Protein AF-0000000077433537 (afdb_homodimer)

InterPro domains:
  IPR021476 GAS1/GAS2/TsrA [PF11327] (21-187)
  IPR021476 GAS1/GAS2/TsrA [PTHR34618] (1-242)

Sequence (540 aa):
MYFSVLIQILLFSSSFVSKVSSHSFMLWLQGEDEIGSTSFGVRLDKRGALVQNTGIILDREILSGQVGECGRRFGGDGLEPEVIVVKKELELAEANGIPKAFPDGSIHMSFYVFNDDGAGPFTCESSSYNGTLDFKPMTIKQQIEGEDGKNSHADQFVYPLIAVFEPNATCGAGSTNDICIIRCRNPIGFGSCAAVRFNSTKSPTINLTDNLNSISTINSTSISTNNFTNNLTNISLNNTASIPANNLTDNLSNNLPGISANISFSNSINMYFSVLIQILLFSSSFVSKVSSHSFMLWLQGEDEIGSTSFGVRLDKRGALVQNTGIILDREILSGQVGECGRRFGGDGLEPEVIVVKKELELAEANGIPKAFPDGSIHMSFYVFNDDGAGPFTCESSSYNGTLDFKPMTIKQQIEGEDGKNSHADQFVYPLIAVFEPNATCGAGSTNDICIIRCRNPIGFGSCAAVRFNSTKSPTINLTDNLNSISTINSTSISTNNFTNNLTNISLNNTASIPANNLTDNLSNNLPGISANISFSNSIN

Foldseek 3Di:
DPPPPPPPPPPPPPPPPVVPLWFKEWQWKAADPRDIDGFFQQDPPDDDDNRQQKFFADPVCCVVVVAHRFGWGNHDPPGDIDHGDPVVRLVVCVVRDAHAHYLQQKMKIKMFGAAFQQFDFKWKWKAADPPHGDTDTWAKPDGTDDDQSGDHPRHRDIDMTMTGDDLPDAYQDDQLGQKMKMWMGHNNGIYGIHIYGYDSPPPPPPPPPDDPPCPDQPPPPPVPPVNQLRHLQDAAAAPAVPPPPVVVVVCCCVRVPRRPHRHHYDDPPD/DPPPPPPPPPPPPPPPPVVPLFFKEWQWKAADPRAIDGFFQQDPPDDDDNRQQKFFADPVCCVVVVAHRFGWGNHDPPGDIDHGDPVVRLVVCVVRDAHAHYLQQKMKIKMFGAAFQQFAFKWKWKAADPPHGDTDTWAKPDGTDDDQSGDHPRHRDIDMTMTGDDLPDAYQDDQLGQKMKMWMGHNNGIYGIHIYGYDSPPPPPPPPPDPPPCPDQPPCPPVPPVNQLGHLQDAAAAPAVPPPPVVVVVCCCVRVPRNNHNHHYDDPPD

Radius of gyration: 28.53 Å; Cα contacts (8 Å, |Δi|>4): 1224; chains: 2; bounding box: 119×64×46 Å

pLDDT: mean 72.53, std 28.94, range [22.55, 98.81]

Secondary structure (DSSP, 8-state):
-----------------------EEEEEEE-TTS-EEPPTT---SS-EEGGGG-EE--HHHHHHTSSBTTBEE--BTTBPPEE--HHHHHHHHHHH--PBPPTTSEEEEEEEE-SGGG-S--EEEEEEBSSSB--EEPEEEEPPP-BTTB-TT-SSEEEEEEEE--TT----BTTTT-EEEEEEE-TTSEEEEEEEE---S--------S-TT--------SS-HHHHTTT-SEEEEEE-S---HHHHHHHHHHHSTT---EEEEEE---/-----------------------EEEEEEE-TTS-EEPPTT---SS-EEGGGG-EE--HHHHHHTSSBTTBEE--BTTBPPEE--HHHHHHHHHHH--PBPPTTSEEEEEEEE-SGGG-S--EEEEEEBSSSB--EEPEEEEPPP-BTTB-TT-SSEEEEEEEE--TT----BTTTT-EEEEEEE-TTSEEEEEEEE---S--------S-TT--------SS-HHHHTTT-SEEEEEE-S---HHHHHHHHHHHSTT---EEEEEE---

Solvent-accessible surface area (backbone atoms only — not comparable to full-atom values): 28665 Å² total; per-residue (Å²): 137,84,79,76,78,75,77,76,74,76,73,75,72,72,72,75,67,68,74,74,78,54,22,11,22,43,59,35,36,40,29,62,70,14,29,28,32,62,26,54,73,56,65,56,78,43,55,26,45,56,63,27,41,13,19,44,41,46,67,70,43,33,75,69,60,79,29,46,94,56,11,25,32,59,26,45,67,85,39,70,60,40,71,40,50,64,72,63,43,50,54,54,36,64,57,31,36,58,16,28,38,28,94,84,33,34,36,42,30,17,30,40,18,47,22,32,51,27,23,7,44,61,50,40,26,37,17,34,45,83,92,54,78,65,73,40,73,35,49,73,79,37,73,36,68,46,59,83,5,29,27,87,81,38,59,41,20,25,31,32,34,27,40,23,52,50,76,81,50,66,26,52,12,73,82,56,39,26,22,23,40,34,40,36,33,20,73,76,17,33,17,32,27,36,65,34,29,41,71,51,64,67,69,75,73,74,74,70,61,81,73,75,78,72,69,62,80,76,71,66,60,86,65,50,73,80,71,48,71,59,55,40,55,72,32,69,42,63,42,60,66,73,59,55,70,68,55,52,53,51,48,44,56,70,71,42,74,78,64,76,38,36,62,41,68,48,69,59,79,126,134,85,79,78,78,75,77,74,75,76,75,76,74,72,71,74,67,69,74,75,75,54,22,11,21,45,59,34,35,38,30,62,70,15,28,28,32,63,27,53,73,55,66,56,77,43,56,26,46,55,65,26,41,12,19,44,41,47,67,70,44,32,76,70,60,80,28,46,94,55,11,25,32,58,27,46,66,84,39,71,60,39,70,41,50,62,72,64,42,49,54,53,35,64,57,31,36,57,17,29,37,28,95,84,32,33,36,43,29,18,30,40,19,47,23,32,49,27,22,8,45,63,49,42,27,36,16,34,46,83,92,54,79,66,73,40,75,36,48,75,79,36,72,36,68,46,58,82,4,30,27,87,81,38,59,42,19,24,31,32,34,28,39,24,53,49,76,80,49,64,26,52,12,73,86,59,40,26,23,22,39,36,41,35,33,21,73,76,17,32,16,32,26,34,66,34,30,43,70,51,66,67,69,75,73,74,74,72,62,81,70,76,79,71,66,64,78,75,71,67,60,88,64,50,71,83,72,49,71,64,57,41,54,72,32,69,41,64,42,59,65,74,58,56,70,70,56,52,54,52,48,44,55,70,70,41,74,80,64,74,37,37,60,42,68,48,70,58,79,127

Structure (mmCIF, N/CA/C/O backbone):
data_AF-0000000077433537-model_v1
#
loop_
_entity.id
_entity.type
_entity.pdbx_description
1 polymer 'Secreted protein'
#
loop_
_atom_site.group_PDB
_atom_site.id
_atom_site.type_symbol
_atom_site.label_atom_id
_atom_site.label_alt_id
_atom_site.label_comp_id
_atom_site.label_asym_id
_atom_site.label_entity_id
_atom_site.label_seq_id
_atom_site.pdbx_PDB_ins_code
_atom_site.Cartn_x
_atom_site.Cartn_y
_atom_site.Cartn_z
_atom_site.occupancy
_atom_site.B_iso_or_equiv
_atom_site.auth_seq_id
_atom_site.auth_comp_id
_atom_site.auth_asym_id
_atom_site.auth_atom_id
_atom_site.pdbx_PDB_model_num
ATOM 1 N N . MET A 1 1 ? 68.938 33.031 -17.391 1 32.25 1 MET A N 1
ATOM 2 C CA . MET A 1 1 ? 68.062 32.906 -16.219 1 32.25 1 MET A CA 1
ATOM 3 C C . MET A 1 1 ? 66.625 32.656 -16.641 1 32.25 1 MET A C 1
ATOM 5 O O . MET A 1 1 ? 65.938 33.531 -17.156 1 32.25 1 MET A O 1
ATOM 9 N N . TYR A 1 2 ? 66.312 31.406 -17.203 1 40.91 2 TYR A N 1
ATOM 10 C CA . TYR A 1 2 ? 65.062 30.844 -17.719 1 40.91 2 TYR A CA 1
ATOM 11 C C . TYR A 1 2 ? 64 30.75 -16.609 1 40.91 2 TYR A C 1
ATOM 13 O O . TYR A 1 2 ? 64.25 30.141 -15.562 1 40.91 2 TYR A O 1
ATOM 21 N N . PHE A 1 3 ? 63.219 31.797 -16.438 1 43.06 3 PHE A N 1
ATOM 22 C CA . PHE A 1 3 ? 62.031 31.859 -15.57 1 43.06 3 PHE A CA 1
ATOM 23 C C . PHE A 1 3 ? 61.062 30.75 -15.93 1 43.06 3 PHE A C 1
ATOM 25 O O . PHE A 1 3 ? 60.531 30.719 -17.047 1 43.06 3 PHE A O 1
ATOM 32 N N . SER A 1 4 ? 61.25 29.531 -15.406 1 42.5 4 SER A N 1
ATOM 33 C CA . SER A 1 4 ? 60.281 28.453 -15.461 1 42.5 4 SER A CA 1
ATOM 34 C C . SER A 1 4 ? 58.938 28.875 -14.82 1 42.5 4 SER A C 1
ATOM 36 O O . SER A 1 4 ? 58.906 29.25 -13.648 1 42.5 4 SER A O 1
ATOM 38 N N . VAL A 1 5 ? 58.062 29.531 -15.555 1 44.31 5 VAL A N 1
ATOM 39 C CA . VAL A 1 5 ? 56.656 29.766 -15.156 1 44.31 5 VAL A CA 1
ATOM 40 C C . VAL A 1 5 ? 56 28.453 -14.797 1 44.31 5 VAL A C 1
ATOM 42 O O . VAL A 1 5 ? 55.844 27.562 -15.648 1 44.31 5 VAL A O 1
ATOM 45 N N . LEU A 1 6 ? 56.25 27.938 -13.586 1 44.91 6 LEU A N 1
ATOM 46 C CA . LEU A 1 6 ? 55.469 26.828 -13.062 1 44.91 6 LEU A CA 1
ATOM 47 C C . LEU A 1 6 ? 53.969 27.188 -13.062 1 44.91 6 LEU A C 1
ATOM 49 O O . LEU A 1 6 ? 53.562 28.125 -12.383 1 44.91 6 LEU A O 1
ATOM 53 N N . ILE A 1 7 ? 53.312 26.953 -14.188 1 45.16 7 ILE A N 1
ATOM 54 C CA . ILE A 1 7 ? 51.844 27.016 -14.242 1 45.16 7 ILE A CA 1
ATOM 55 C C . ILE A 1 7 ? 51.25 26.109 -13.172 1 45.16 7 ILE A C 1
ATOM 57 O O . ILE A 1 7 ? 51.5 24.906 -13.148 1 45.16 7 ILE A O 1
ATOM 61 N N . GLN A 1 8 ? 51.062 26.609 -11.977 1 41.03 8 GLN A N 1
ATOM 62 C CA . GLN A 1 8 ? 50.25 25.938 -10.969 1 41.03 8 GLN A CA 1
ATOM 63 C C . GLN A 1 8 ? 48.844 25.625 -11.492 1 41.03 8 GLN A C 1
ATOM 65 O O . GLN A 1 8 ? 48.094 26.531 -11.828 1 41.03 8 GLN A O 1
ATOM 70 N N . ILE A 1 9 ? 48.75 24.531 -12.211 1 43.41 9 ILE A N 1
ATOM 71 C CA . ILE A 1 9 ? 47.438 24.016 -12.547 1 43.41 9 ILE A CA 1
ATOM 72 C C . ILE A 1 9 ? 46.625 23.797 -11.266 1 43.41 9 ILE A C 1
ATOM 74 O O . ILE A 1 9 ? 47 22.984 -10.422 1 43.41 9 ILE A O 1
ATOM 78 N N . LEU A 1 10 ? 46 24.859 -10.797 1 43 10 LEU A N 1
ATOM 79 C CA . LEU A 1 10 ? 44.969 24.656 -9.789 1 43 10 LEU A CA 1
ATOM 80 C C . LEU A 1 10 ? 43.938 23.656 -10.281 1 43 10 LEU A C 1
ATOM 82 O O . LEU A 1 10 ? 43.188 23.922 -11.234 1 43 10 LEU A O 1
ATOM 86 N N . LEU A 1 11 ? 44.281 22.359 -10.164 1 41.53 11 LEU A N 1
ATOM 87 C CA . LEU A 1 11 ? 43.25 21.328 -10.328 1 41.53 11 LEU A CA 1
ATOM 88 C C . LEU A 1 11 ? 42.062 21.625 -9.438 1 41.53 11 LEU A C 1
ATOM 90 O O . LEU A 1 11 ? 42.156 21.578 -8.211 1 41.53 11 LEU A O 1
ATOM 94 N N . PHE A 1 12 ? 41.188 22.531 -9.875 1 42.56 12 PHE A N 1
ATOM 95 C CA . PHE A 1 12 ? 39.875 22.594 -9.266 1 42.56 12 PHE A CA 1
ATOM 96 C C . PHE A 1 12 ? 39.219 21.219 -9.227 1 42.56 12 PHE A C 1
ATOM 98 O O . PHE A 1 12 ? 38.875 20.656 -10.273 1 42.56 12 PHE A O 1
ATOM 105 N N . SER A 1 13 ? 39.625 20.391 -8.289 1 37.97 13 SER A N 1
ATOM 106 C CA . SER A 1 13 ? 38.812 19.203 -8.023 1 37.97 13 SER A CA 1
ATOM 107 C C . SER A 1 13 ? 37.375 19.578 -7.789 1 37.97 13 SER A C 1
ATOM 109 O O . SER A 1 13 ? 37.031 20.234 -6.797 1 37.97 13 SER A O 1
ATOM 111 N N . SER A 1 14 ? 36.625 19.859 -8.82 1 37.06 14 SER A N 1
ATOM 112 C CA . SER A 1 14 ? 35.188 19.906 -8.656 1 37.06 14 SER A CA 1
ATOM 113 C C . SER A 1 14 ? 34.688 18.703 -7.883 1 37.06 14 SER A C 1
ATOM 115 O O . SER A 1 14 ? 34.781 17.562 -8.352 1 37.06 14 SER A O 1
ATOM 117 N N . SER A 1 15 ? 34.875 18.734 -6.613 1 35.41 15 SER A N 1
ATOM 118 C CA . SER A 1 15 ? 34.156 17.734 -5.832 1 35.41 15 SER A CA 1
ATOM 119 C C . SER A 1 15 ? 32.688 17.609 -6.285 1 35.41 15 SER A C 1
ATOM 121 O O . SER A 1 15 ? 31.922 18.562 -6.16 1 35.41 15 SER A O 1
ATOM 123 N N . PHE A 1 16 ? 32.5 16.844 -7.352 1 35.41 16 PHE A N 1
ATOM 124 C CA . PHE A 1 16 ? 31.109 16.406 -7.59 1 35.41 16 PHE A CA 1
ATOM 125 C C . PHE A 1 16 ? 30.438 16.031 -6.277 1 35.41 16 PHE A C 1
ATOM 127 O O . PHE A 1 16 ? 30.703 14.984 -5.695 1 35.41 16 PHE A O 1
ATOM 134 N N . VAL A 1 17 ? 30.141 16.984 -5.418 1 35.41 17 VAL A N 1
ATOM 135 C CA . VAL A 1 17 ? 29.156 16.672 -4.379 1 35.41 17 VAL A CA 1
ATOM 136 C C . VAL A 1 17 ? 28.016 15.852 -4.973 1 35.41 17 VAL A C 1
ATOM 138 O O . VAL A 1 17 ? 27.266 16.344 -5.809 1 35.41 17 VAL A O 1
ATOM 141 N N . SER A 1 18 ? 28.281 14.633 -5.219 1 35.72 18 SER A N 1
ATOM 142 C CA . SER A 1 18 ? 27.078 13.828 -5.453 1 35.72 18 SER A CA 1
ATOM 143 C C . SER A 1 18 ? 25.922 14.297 -4.574 1 35.72 18 SER A C 1
ATOM 145 O O . SER A 1 18 ? 26 14.227 -3.348 1 35.72 18 SER A O 1
ATOM 147 N N . LYS A 1 19 ? 25.297 15.336 -4.922 1 38.91 19 LYS A N 1
ATOM 148 C CA . LYS A 1 19 ? 24.078 15.703 -4.191 1 38.91 19 LYS A CA 1
ATOM 149 C C . LYS A 1 19 ? 23.375 14.469 -3.648 1 38.91 19 LYS A C 1
ATOM 151 O O . LYS A 1 19 ? 22.797 13.688 -4.41 1 38.91 19 LYS A O 1
ATOM 156 N N . VAL A 1 20 ? 23.859 13.805 -2.559 1 46 20 VAL A N 1
ATOM 157 C CA . VAL A 1 20 ? 23.219 12.758 -1.772 1 46 20 VAL A CA 1
ATOM 158 C C . VAL A 1 20 ? 21.703 13.016 -1.701 1 46 20 VAL A C 1
ATOM 160 O O . VAL A 1 20 ? 21.266 14.031 -1.148 1 46 20 VAL A O 1
ATOM 163 N N . SER A 1 21 ? 20.969 12.828 -2.73 1 51.16 21 SER A N 1
ATOM 164 C CA . SER A 1 21 ? 19.516 12.969 -2.762 1 51.16 21 SER A CA 1
ATOM 165 C C . SER A 1 21 ? 18.875 12.367 -1.516 1 51.16 21 SER A C 1
ATOM 167 O O . SER A 1 21 ? 19.094 11.195 -1.195 1 51.16 21 SER A O 1
ATOM 169 N N . SER A 1 22 ? 18.766 13.062 -0.385 1 59.5 22 SER A N 1
ATOM 170 C CA . SER A 1 22 ? 18.125 12.906 0.915 1 59.5 22 SER A CA 1
ATOM 171 C C . SER A 1 22 ? 16.609 12.688 0.761 1 59.5 22 SER A C 1
ATOM 173 O O . SER A 1 22 ? 15.945 13.422 0.035 1 59.5 22 SER A O 1
ATOM 175 N N . HIS A 1 23 ? 16.016 11.422 1.184 1 85.25 23 HIS A N 1
ATOM 176 C CA . HIS A 1 23 ? 14.68 11.344 0.593 1 85.25 23 HIS A CA 1
ATOM 177 C C . HIS A 1 23 ? 13.789 10.375 1.361 1 85.25 23 HIS A C 1
ATOM 179 O O . HIS A 1 23 ? 14.266 9.336 1.837 1 85.25 23 HIS A O 1
ATOM 185 N N . SER A 1 24 ? 12.742 10.922 1.796 1 96.06 24 SER A N 1
ATOM 186 C CA . SER A 1 24 ? 11.758 10.016 2.389 1 96.06 24 SER A CA 1
ATOM 187 C C . SER A 1 24 ? 10.344 10.391 1.978 1 96.06 24 SER A C 1
ATOM 189 O O . SER A 1 24 ? 10.086 11.539 1.594 1 96.06 24 SER A O 1
ATOM 191 N N . PHE A 1 25 ? 9.492 9.445 2.043 1 97.75 25 PHE A N 1
ATOM 192 C CA . PHE A 1 25 ? 8.07 9.68 1.808 1 97.75 25 PHE A CA 1
ATOM 193 C C . PHE A 1 25 ? 7.23 8.609 2.492 1 97.75 25 PHE A C 1
ATOM 195 O O . PHE A 1 25 ? 7.746 7.562 2.893 1 97.75 25 PHE A O 1
ATOM 202 N N . MET A 1 26 ? 6 8.938 2.725 1 98.12 26 MET A N 1
ATOM 203 C CA . MET A 1 26 ? 5.035 7.996 3.277 1 98.12 26 MET A CA 1
ATOM 204 C C . MET A 1 26 ? 4.648 6.945 2.242 1 98.12 26 MET A C 1
ATOM 206 O O . MET A 1 26 ? 3.92 7.238 1.294 1 98.12 26 MET A O 1
ATOM 210 N N . LEU A 1 27 ? 5.066 5.777 2.48 1 96.06 27 LEU A N 1
ATOM 211 C CA . LEU A 1 27 ? 4.855 4.672 1.551 1 96.06 27 LEU A CA 1
ATOM 212 C C . LEU A 1 27 ? 3.463 4.078 1.722 1 96.06 27 LEU A C 1
ATOM 214 O O . LEU A 1 27 ? 2.844 3.648 0.746 1 96.06 27 LEU A O 1
ATOM 218 N N . TRP A 1 28 ? 3.027 4.074 2.979 1 92.56 28 TRP A N 1
ATOM 219 C CA . TRP A 1 28 ? 1.8 3.355 3.299 1 92.56 28 TRP A CA 1
ATOM 220 C C . TRP A 1 28 ? 1.111 3.965 4.516 1 92.56 28 TRP A C 1
ATOM 222 O O . TRP A 1 28 ? 1.771 4.516 5.398 1 92.56 28 TRP A O 1
ATOM 232 N N . LEU A 1 29 ? -0.213 3.938 4.543 1 93 29 LEU A N 1
ATOM 233 C CA . LEU A 1 29 ? -0.952 4.258 5.758 1 93 29 LEU A CA 1
ATOM 234 C C . LEU A 1 29 ? -2.143 3.322 5.938 1 93 29 LEU A C 1
ATOM 236 O O . LEU A 1 29 ? -2.746 2.887 4.953 1 93 29 LEU A O 1
ATOM 240 N N . GLN A 1 30 ? -2.416 3.053 7.172 1 87.06 30 GLN A N 1
ATOM 241 C CA . GLN A 1 30 ? -3.496 2.137 7.527 1 87.06 30 GLN A CA 1
ATOM 242 C C . GLN A 1 30 ? -4.223 2.607 8.781 1 87.06 30 GLN A C 1
ATOM 244 O O . GLN A 1 30 ? -3.602 3.145 9.703 1 87.06 30 GLN A O 1
ATOM 249 N N . GLY A 1 31 ? -5.582 2.436 8.75 1 87 31 GLY A N 1
ATOM 250 C CA . GLY A 1 31 ? -6.43 2.717 9.898 1 87 31 GLY A CA 1
ATOM 251 C C . GLY A 1 31 ? -7.25 1.519 10.344 1 87 31 GLY A C 1
ATOM 252 O O . GLY A 1 31 ? -6.793 0.378 10.25 1 87 31 GLY A O 1
ATOM 253 N N . GLU A 1 32 ? -8.344 1.772 10.906 1 79.44 32 GLU A N 1
ATOM 254 C CA . GLU A 1 32 ? -9.164 0.756 11.555 1 79.44 32 GLU A CA 1
ATOM 255 C C . GLU A 1 32 ? -9.836 -0.155 10.531 1 79.44 32 GLU A C 1
ATOM 257 O O . GLU A 1 32 ? -10.07 -1.334 10.805 1 79.44 32 GLU A O 1
ATOM 262 N N . ASP A 1 33 ? -10.211 0.279 9.359 1 65.38 33 ASP A N 1
ATOM 263 C CA . ASP A 1 33 ? -11.102 -0.415 8.43 1 65.38 33 ASP A CA 1
ATOM 264 C C . ASP A 1 33 ? -10.312 -1.284 7.457 1 65.38 33 ASP A C 1
ATOM 266 O O . ASP A 1 33 ? -10.812 -1.656 6.398 1 65.38 33 ASP A O 1
ATOM 270 N N . GLU A 1 34 ? -9.219 -1.575 7.75 1 66.19 34 GLU A N 1
ATOM 271 C CA . GLU A 1 34 ? -8.391 -2.502 6.98 1 66.19 34 GLU A CA 1
ATOM 272 C C . GLU A 1 34 ? -8.117 -1.967 5.574 1 66.19 34 GLU A C 1
ATOM 274 O O . GLU A 1 34 ? -7.863 -2.738 4.648 1 66.19 34 GLU A O 1
ATOM 279 N N . ILE A 1 35 ? -8.477 -0.768 5.371 1 71.44 35 ILE A N 1
ATOM 280 C CA . ILE A 1 35 ? -8.172 -0.126 4.098 1 71.44 35 ILE A CA 1
ATOM 281 C C . ILE A 1 35 ? -6.805 0.549 4.18 1 71.44 35 ILE A C 1
ATOM 283 O O . ILE A 1 35 ? -6.559 1.361 5.074 1 71.44 35 ILE A O 1
ATOM 287 N N . GLY A 1 36 ? -5.926 0.093 3.328 1 77.94 36 GLY A N 1
ATOM 288 C CA . GLY A 1 36 ? -4.633 0.744 3.182 1 77.94 36 GLY A CA 1
ATOM 289 C C . GLY A 1 36 ? -4.566 1.679 1.988 1 77.94 36 GLY A C 1
ATOM 290 O O . GLY A 1 36 ? -5.371 1.566 1.061 1 77.94 36 GLY A O 1
ATOM 291 N N . SER A 1 37 ? -3.703 2.645 2.102 1 86.81 37 SER A N 1
ATOM 292 C CA . SER A 1 37 ? -3.527 3.598 1.01 1 86.81 37 SER A CA 1
ATOM 293 C C . SER A 1 37 ? -2.086 4.09 0.934 1 86.81 37 SER A C 1
ATOM 295 O O . SER A 1 37 ? -1.293 3.852 1.847 1 86.81 37 SER A O 1
ATOM 297 N N . THR A 1 38 ? -1.784 4.656 -0.219 1 90.31 38 THR A N 1
ATOM 298 C CA . THR A 1 38 ? -0.521 5.371 -0.372 1 90.31 38 THR A CA 1
ATOM 299 C C . THR A 1 38 ? -0.73 6.875 -0.245 1 90.31 38 THR A C 1
ATOM 301 O O . THR A 1 38 ? -1.867 7.355 -0.264 1 90.31 38 THR A O 1
ATOM 304 N N . SER A 1 39 ? 0.349 7.57 -0.12 1 96.12 39 SER A N 1
ATOM 305 C CA . SER A 1 39 ? 0.269 9.016 0.062 1 96.12 39 SER A CA 1
ATOM 306 C C . SER A 1 39 ? 0.139 9.734 -1.277 1 96.12 39 SER A C 1
ATOM 308 O O . SER A 1 39 ? 0.315 9.125 -2.334 1 96.12 39 SER A O 1
ATOM 310 N N . PHE A 1 40 ? -0.214 11.055 -1.173 1 96.62 40 PHE A N 1
ATOM 311 C CA . PHE A 1 40 ? -0.387 11.883 -2.363 1 96.62 40 PHE A CA 1
ATOM 312 C C . PHE A 1 40 ? 0.909 11.961 -3.16 1 96.62 40 PHE A C 1
ATOM 314 O O . PHE A 1 40 ? 1.984 12.156 -2.59 1 96.62 40 PHE A O 1
ATOM 321 N N . GLY A 1 41 ? 0.773 11.828 -4.488 1 93.81 41 GLY A N 1
ATOM 322 C CA . GLY A 1 41 ? 1.911 11.992 -5.375 1 93.81 41 GLY A CA 1
ATOM 323 C C . GLY A 1 41 ? 2.678 10.711 -5.617 1 93.81 41 GLY A C 1
ATOM 324 O O . GLY A 1 41 ? 3.463 10.617 -6.562 1 93.81 41 GLY A O 1
ATOM 325 N N . VAL A 1 42 ? 2.506 9.68 -4.766 1 93.69 42 VAL A N 1
ATOM 326 C CA . VAL A 1 42 ? 3.199 8.406 -4.926 1 93.69 42 VAL A CA 1
ATOM 327 C C . VAL A 1 42 ? 2.629 7.656 -6.125 1 93.69 42 VAL A C 1
ATOM 329 O O . VAL A 1 42 ? 1.409 7.555 -6.281 1 93.69 42 VAL A O 1
ATOM 332 N N . ARG A 1 43 ? 3.539 7.234 -7.031 1 92.25 43 ARG A N 1
ATOM 333 C CA . ARG A 1 43 ? 3.176 6.457 -8.211 1 92.25 43 ARG A CA 1
ATOM 334 C C . ARG A 1 43 ? 3.947 5.145 -8.258 1 92.25 43 ARG A C 1
ATOM 336 O O . ARG A 1 43 ? 5.133 5.125 -8.586 1 92.25 43 ARG A O 1
ATOM 343 N N . LEU A 1 44 ? 3.221 4.082 -8 1 91.12 44 LEU A N 1
ATOM 344 C CA . LEU A 1 44 ? 3.857 2.77 -7.98 1 91.12 44 LEU A CA 1
ATOM 345 C C . LEU A 1 44 ? 3.535 1.991 -9.25 1 91.12 44 LEU A C 1
ATOM 347 O O . LEU A 1 44 ? 4.031 0.88 -9.445 1 91.12 44 LEU A O 1
ATOM 351 N N . ASP A 1 45 ? 2.77 2.586 -10.156 1 88.88 45 ASP A N 1
ATOM 352 C CA . ASP A 1 45 ? 2.391 1.942 -11.406 1 88.88 45 ASP A CA 1
ATOM 353 C C . ASP A 1 45 ? 3.326 2.354 -12.539 1 88.88 45 ASP A C 1
ATOM 355 O O . ASP A 1 45 ? 3.072 2.045 -13.711 1 88.88 45 ASP A O 1
ATOM 359 N N . LYS A 1 46 ? 4.371 3.057 -12.211 1 88.81 46 LYS A N 1
ATOM 360 C CA . LYS A 1 46 ? 5.391 3.471 -13.172 1 88.81 46 LYS A CA 1
ATOM 361 C C . LYS A 1 46 ? 6.77 2.961 -12.766 1 88.81 46 LYS A C 1
ATOM 363 O O . LYS A 1 46 ? 7.117 2.98 -11.578 1 88.81 46 LYS A O 1
ATOM 368 N N . ARG A 1 47 ? 7.449 2.555 -13.82 1 92.38 47 ARG A N 1
ATOM 369 C CA . ARG A 1 47 ? 8.828 2.137 -13.57 1 92.38 47 ARG A CA 1
ATOM 370 C C . ARG A 1 47 ? 9.68 3.312 -13.117 1 92.38 47 ARG A C 1
ATOM 372 O O . ARG A 1 47 ? 9.641 4.387 -13.719 1 92.38 47 ARG A O 1
ATOM 379 N N . GLY A 1 48 ? 10.453 3.135 -12.078 1 90.94 48 GLY A N 1
ATOM 380 C CA . GLY A 1 48 ? 11.398 4.141 -11.617 1 90.94 48 GLY A CA 1
ATOM 381 C C . GLY A 1 48 ? 11.969 3.846 -10.242 1 90.94 48 GLY A C 1
ATOM 382 O O . GLY A 1 48 ? 11.484 2.951 -9.547 1 90.94 48 GLY A O 1
ATOM 383 N N . ALA A 1 49 ? 13.039 4.637 -9.93 1 93.38 49 ALA A N 1
ATOM 384 C CA . ALA A 1 49 ? 13.57 4.52 -8.57 1 93.38 49 ALA A CA 1
ATOM 385 C C . ALA A 1 49 ? 12.508 4.887 -7.539 1 93.38 49 ALA A C 1
ATOM 387 O O . ALA A 1 49 ? 11.789 5.879 -7.699 1 93.38 49 ALA A O 1
ATOM 388 N N . LEU A 1 50 ? 12.398 4.043 -6.473 1 94.31 50 LEU A N 1
ATOM 389 C CA . LEU A 1 50 ? 11.375 4.262 -5.461 1 94.31 50 LEU A CA 1
ATOM 390 C C . LEU A 1 50 ? 11.531 5.633 -4.812 1 94.31 50 LEU A C 1
ATOM 392 O O . LEU A 1 50 ? 10.539 6.285 -4.488 1 94.31 50 LEU A O 1
ATOM 396 N N . VAL A 1 51 ? 12.766 6.137 -4.668 1 94.06 51 VAL A N 1
ATOM 397 C CA . VAL A 1 51 ? 13.078 7.383 -3.975 1 94.06 51 VAL A CA 1
ATOM 398 C C . VAL A 1 51 ? 12.492 8.562 -4.738 1 94.06 51 VAL A C 1
ATOM 400 O O . VAL A 1 51 ? 12.281 9.641 -4.168 1 94.06 51 VAL A O 1
ATOM 403 N N . GLN A 1 52 ? 12.094 8.391 -5.973 1 93.56 52 GLN A N 1
ATOM 404 C CA . GLN A 1 52 ? 11.555 9.477 -6.789 1 93.56 52 GLN A CA 1
ATOM 405 C C . GLN A 1 52 ? 10.188 9.922 -6.281 1 93.56 52 GLN A C 1
ATOM 407 O O . GLN A 1 52 ? 9.703 10.992 -6.645 1 93.56 52 GLN A O 1
ATOM 412 N N . ASN A 1 53 ? 9.641 9.117 -5.445 1 95.56 53 ASN A N 1
ATOM 413 C CA . ASN A 1 53 ? 8.328 9.43 -4.883 1 95.56 53 ASN A CA 1
ATOM 414 C C . ASN A 1 53 ? 8.445 10.352 -3.672 1 95.56 53 ASN A C 1
ATOM 416 O O . ASN A 1 53 ? 7.434 10.758 -3.096 1 95.56 53 ASN A O 1
ATOM 420 N N . THR A 1 54 ? 9.648 10.766 -3.344 1 96.75 54 THR A N 1
ATOM 421 C CA . THR A 1 54 ? 9.883 11.641 -2.197 1 96.75 54 THR A CA 1
ATOM 422 C C . THR A 1 54 ? 9.117 12.953 -2.355 1 96.75 54 THR A C 1
ATOM 424 O O . THR A 1 54 ? 9.141 13.562 -3.424 1 96.75 54 THR A O 1
ATOM 427 N N . GLY A 1 55 ? 8.43 13.297 -1.296 1 97.06 55 GLY A N 1
ATOM 428 C CA . GLY A 1 55 ? 7.832 14.617 -1.26 1 97.06 55 GLY A CA 1
ATOM 429 C C . GLY A 1 55 ? 8.758 15.68 -0.696 1 97.06 55 GLY A C 1
ATOM 430 O O . GLY A 1 55 ? 9.484 15.43 0.267 1 97.06 55 GLY A O 1
ATOM 431 N N . ILE A 1 56 ? 8.727 16.797 -1.354 1 97.62 56 ILE A N 1
ATOM 432 C CA . ILE A 1 56 ? 9.453 17.984 -0.899 1 97.62 56 ILE A CA 1
ATOM 433 C C . ILE A 1 56 ? 8.461 19.062 -0.471 1 97.62 56 ILE A C 1
ATOM 435 O O . ILE A 1 56 ? 7.723 19.609 -1.301 1 97.62 56 ILE A O 1
ATOM 439 N N . ILE A 1 57 ? 8.422 19.281 0.812 1 98.12 57 ILE A N 1
ATOM 440 C CA . ILE A 1 57 ? 7.484 20.234 1.404 1 98.12 57 ILE A CA 1
ATOM 441 C C . ILE A 1 57 ? 8.25 21.328 2.139 1 98.12 57 ILE A C 1
ATOM 443 O O . ILE A 1 57 ? 8.586 21.172 3.314 1 98.12 57 ILE A O 1
ATOM 447 N N . LEU A 1 58 ? 8.461 22.422 1.436 1 97.94 58 LEU A N 1
ATOM 448 C CA . LEU A 1 58 ? 9.258 23.516 1.969 1 97.94 58 LEU A CA 1
ATOM 449 C C . LEU A 1 58 ? 8.406 24.766 2.16 1 97.94 58 LEU A C 1
ATOM 451 O O . LEU A 1 58 ? 7.719 25.203 1.234 1 97.94 58 LEU A O 1
ATOM 455 N N . ASP A 1 59 ? 8.523 25.391 3.336 1 97.75 59 ASP A N 1
ATOM 456 C CA . ASP A 1 59 ? 7.742 26.578 3.641 1 97.75 59 ASP A CA 1
ATOM 457 C C . ASP A 1 59 ? 8.031 27.703 2.637 1 97.75 59 ASP A C 1
ATOM 459 O O . ASP A 1 59 ? 7.117 28.406 2.217 1 97.75 59 ASP A O 1
ATOM 463 N N . ARG A 1 60 ? 9.266 27.844 2.293 1 97.69 60 ARG A N 1
ATOM 464 C CA . ARG A 1 60 ? 9.625 28.922 1.376 1 97.69 60 ARG A CA 1
ATOM 465 C C . ARG A 1 60 ? 8.906 28.766 0.041 1 97.69 60 ARG A C 1
ATOM 467 O O . ARG A 1 60 ? 8.469 29.75 -0.556 1 97.69 60 ARG A O 1
ATOM 474 N N . GLU A 1 61 ? 8.828 27.531 -0.459 1 97.56 61 GLU A N 1
ATOM 475 C CA . GLU A 1 61 ? 8.141 27.281 -1.726 1 97.56 61 GLU A CA 1
ATOM 476 C C . GLU A 1 61 ? 6.633 27.484 -1.585 1 97.56 61 GLU A C 1
ATOM 478 O O . GLU A 1 61 ? 5.98 27.984 -2.504 1 97.56 61 GLU A O 1
ATOM 483 N N . ILE A 1 62 ? 6.059 27.125 -0.43 1 97.19 62 ILE A N 1
ATOM 484 C CA . ILE A 1 62 ? 4.637 27.297 -0.153 1 97.19 62 ILE A CA 1
ATOM 485 C C . ILE A 1 62 ? 4.305 28.781 -0.057 1 97.19 62 ILE A C 1
ATOM 487 O O . ILE A 1 62 ? 3.371 29.25 -0.706 1 97.19 62 ILE A O 1
ATOM 491 N N . LEU A 1 63 ? 5.098 29.5 0.684 1 97.06 63 LEU A N 1
ATOM 492 C CA . LEU A 1 63 ? 4.859 30.922 0.923 1 97.06 63 LEU A CA 1
ATOM 493 C C . LEU A 1 63 ? 5 31.734 -0.368 1 97.06 63 LEU A C 1
ATOM 495 O O . LEU A 1 63 ? 4.297 32.719 -0.566 1 97.06 63 LEU A O 1
ATOM 499 N N . SER A 1 64 ? 5.852 31.266 -1.281 1 97.44 64 SER A N 1
ATOM 500 C CA . SER A 1 64 ? 6.047 31.969 -2.549 1 97.44 64 SER A CA 1
ATOM 501 C C . SER A 1 64 ? 4.934 31.641 -3.537 1 97.44 64 SER A C 1
ATOM 503 O O . SER A 1 64 ? 4.801 32.312 -4.566 1 97.44 64 SER A O 1
ATOM 505 N N . GLY A 1 65 ? 4.203 30.609 -3.273 1 95.81 65 GLY A N 1
ATOM 506 C CA . GLY A 1 65 ? 3.125 30.219 -4.164 1 95.81 65 GLY A CA 1
ATOM 507 C C . GLY A 1 65 ? 3.578 29.266 -5.262 1 95.81 65 GLY A C 1
ATOM 508 O O . GLY A 1 65 ? 2.791 28.906 -6.141 1 95.81 65 GLY A O 1
ATOM 509 N N . GLN A 1 66 ? 4.898 28.938 -5.23 1 96.5 66 GLN A N 1
ATOM 510 C CA . GLN A 1 66 ? 5.422 28 -6.211 1 96.5 66 GLN A CA 1
ATOM 511 C C . GLN A 1 66 ? 4.699 26.656 -6.113 1 96.5 66 GLN A C 1
ATOM 513 O O . GLN A 1 66 ? 4.5 25.969 -7.125 1 96.5 66 GLN A O 1
ATOM 518 N N . VAL A 1 67 ? 4.367 26.25 -4.898 1 97.19 67 VAL A N 1
ATOM 519 C CA . VAL A 1 67 ? 3.639 25.016 -4.645 1 97.19 67 VAL A CA 1
ATOM 520 C C . VAL A 1 67 ? 2.545 25.25 -3.605 1 97.19 67 VAL A C 1
ATOM 522 O O . VAL A 1 67 ? 2.51 26.312 -2.975 1 97.19 67 VAL A O 1
ATOM 525 N N . GLY A 1 68 ? 1.638 24.234 -3.506 1 96.38 68 GLY A N 1
ATOM 526 C CA . GLY A 1 68 ? 0.677 24.25 -2.414 1 96.38 68 GLY A CA 1
ATOM 527 C C . GLY A 1 68 ? 1.225 23.656 -1.129 1 96.38 68 GLY A C 1
ATOM 528 O O . GLY A 1 68 ? 2.414 23.344 -1.04 1 96.38 68 GLY A O 1
ATOM 529 N N . GLU A 1 69 ? 0.34 23.484 -0.132 1 97.25 69 GLU A N 1
ATOM 530 C CA . GLU A 1 69 ? 0.721 23.109 1.225 1 97.25 69 GLU A CA 1
ATOM 531 C C . GLU A 1 69 ? 1.255 21.688 1.268 1 97.25 69 GLU A C 1
ATOM 533 O O . GLU A 1 69 ? 1.889 21.281 2.246 1 97.25 69 GLU A O 1
ATOM 538 N N . CYS A 1 70 ? 1.041 20.906 0.225 1 98.06 70 CYS A N 1
ATOM 539 C CA . CYS A 1 70 ? 1.515 19.516 0.208 1 98.06 70 CYS A CA 1
ATOM 540 C C . CYS A 1 70 ? 2.795 19.391 -0.61 1 98.06 70 CYS A C 1
ATOM 542 O O . CYS A 1 70 ? 3.34 18.297 -0.753 1 98.06 70 CYS A O 1
ATOM 544 N N . GLY A 1 71 ? 3.258 20.5 -1.165 1 97.88 71 GLY A N 1
ATOM 545 C CA . GLY A 1 71 ? 4.562 20.531 -1.806 1 97.88 71 GLY A CA 1
ATOM 546 C C . GLY A 1 71 ? 4.566 19.891 -3.184 1 97.88 71 GLY A C 1
ATOM 547 O O . GLY A 1 71 ? 3.654 20.125 -3.979 1 97.88 71 GLY A O 1
ATOM 548 N N . ARG A 1 72 ? 5.691 19.219 -3.49 1 97.5 72 ARG A N 1
ATOM 549 C CA . ARG A 1 72 ? 5.91 18.594 -4.793 1 97.5 72 ARG A CA 1
ATOM 550 C C . ARG A 1 72 ? 6.668 17.281 -4.648 1 97.5 72 ARG A C 1
ATOM 552 O O . ARG A 1 72 ? 7.355 17.062 -3.65 1 97.5 72 ARG A O 1
ATOM 559 N N . ARG A 1 73 ? 6.504 16.484 -5.621 1 96.25 73 ARG A N 1
ATOM 560 C CA . ARG A 1 73 ? 7.266 15.242 -5.715 1 96.25 73 ARG A CA 1
ATOM 561 C C . ARG A 1 73 ? 8.672 15.5 -6.246 1 96.25 73 ARG A C 1
ATOM 563 O O . ARG A 1 73 ? 8.852 16.297 -7.16 1 96.25 73 ARG A O 1
ATOM 570 N N . PHE A 1 74 ? 9.602 14.797 -5.801 1 93.94 74 PHE A N 1
ATOM 571 C CA . PHE A 1 74 ? 11 14.898 -6.215 1 93.94 74 PHE A CA 1
ATOM 572 C C . PHE A 1 74 ? 11.148 14.57 -7.699 1 93.94 74 PHE A C 1
ATOM 574 O O . PHE A 1 74 ? 11.68 15.383 -8.461 1 93.94 74 PHE A O 1
ATOM 581 N N . GLY A 1 75 ? 10.609 13.5 -8.07 1 90.69 75 GLY A N 1
ATOM 582 C CA . GLY A 1 75 ? 10.664 13.094 -9.461 1 90.69 75 GLY A CA 1
ATOM 583 C C . GLY A 1 75 ? 12.023 12.562 -9.875 1 90.69 75 GLY A C 1
ATOM 584 O O . GLY A 1 75 ? 12.938 12.477 -9.055 1 90.69 75 GLY A O 1
ATOM 585 N N . GLY A 1 76 ? 12.023 12.172 -11.25 1 86 76 GLY A N 1
ATOM 586 C CA . GLY A 1 76 ? 13.195 11.539 -11.82 1 86 76 GLY A CA 1
ATOM 587 C C . GLY A 1 76 ? 12.93 10.141 -12.344 1 86 76 GLY A C 1
ATOM 588 O O . GLY A 1 76 ? 11.859 9.578 -12.102 1 86 76 GLY A O 1
ATOM 589 N N . ASP A 1 77 ? 13.883 9.68 -13.133 1 84.38 77 ASP A N 1
ATOM 590 C CA . ASP A 1 77 ? 13.844 8.328 -13.68 1 84.38 77 ASP A CA 1
ATOM 591 C C . ASP A 1 77 ? 12.461 8.016 -14.258 1 84.38 77 ASP A C 1
ATOM 593 O O . ASP A 1 77 ? 11.844 7.012 -13.898 1 84.38 77 ASP A O 1
ATOM 597 N N . GLY A 1 78 ? 11.859 8.906 -14.945 1 78.75 78 GLY A N 1
ATOM 598 C CA . GLY A 1 78 ? 10.602 8.664 -15.625 1 78.75 78 GLY A CA 1
ATOM 599 C C . GLY A 1 78 ? 9.398 9.242 -14.891 1 78.75 78 GLY A C 1
ATOM 600 O O . GLY A 1 78 ? 8.305 9.312 -15.445 1 78.75 78 GLY A O 1
ATOM 601 N N . LEU A 1 79 ? 9.617 9.5 -13.586 1 83.75 79 LEU A N 1
ATOM 602 C CA . LEU A 1 79 ? 8.562 10.18 -12.852 1 83.75 79 LEU A CA 1
ATOM 603 C C . LEU A 1 79 ? 8.766 11.688 -12.875 1 83.75 79 LEU A C 1
ATOM 605 O O . LEU A 1 79 ? 9.797 12.188 -12.422 1 83.75 79 LEU A O 1
ATOM 609 N N . GLU A 1 80 ? 7.828 12.367 -13.492 1 85.44 80 GLU A N 1
ATOM 610 C CA . GLU A 1 80 ? 7.953 13.82 -13.586 1 85.44 80 GLU A CA 1
ATOM 611 C C . GLU A 1 80 ? 7.723 14.477 -12.227 1 85.44 80 GLU A C 1
ATOM 613 O O . GLU A 1 80 ? 6.801 14.102 -11.5 1 85.44 80 GLU A O 1
ATOM 618 N N . PRO A 1 81 ? 8.75 15.406 -12 1 85.56 81 PRO A N 1
ATOM 619 C CA . PRO A 1 81 ? 8.367 16.234 -10.859 1 85.56 81 PRO A CA 1
ATOM 620 C C . PRO A 1 81 ? 7.012 16.922 -11.039 1 85.56 81 PRO A C 1
ATOM 622 O O . PRO A 1 81 ? 6.664 17.312 -12.156 1 85.56 81 PRO A O 1
ATOM 625 N N . GLU A 1 82 ? 6.258 16.906 -9.984 1 91.62 82 GLU A N 1
ATOM 626 C CA . GLU A 1 82 ? 4.906 17.438 -10.102 1 91.62 82 GLU A CA 1
ATOM 627 C C . GLU A 1 82 ? 4.453 18.078 -8.781 1 91.62 82 GLU A C 1
ATOM 629 O O . GLU A 1 82 ? 4.684 17.516 -7.711 1 91.62 82 GLU A O 1
ATOM 634 N N . VAL A 1 83 ? 3.885 19.25 -8.969 1 97.19 83 VAL A N 1
ATOM 635 C CA . VAL A 1 83 ? 3.217 19.859 -7.824 1 97.19 83 VAL A CA 1
ATOM 636 C C . VAL A 1 83 ? 2.059 18.969 -7.371 1 97.19 83 VAL A C 1
ATOM 638 O O . VAL A 1 83 ? 1.285 18.484 -8.195 1 97.19 83 VAL A O 1
ATOM 641 N N . ILE A 1 84 ? 1.996 18.766 -6.055 1 97.38 84 ILE A N 1
ATOM 642 C CA . ILE A 1 84 ? 0.89 17.984 -5.508 1 97.38 84 ILE A CA 1
ATOM 643 C C . ILE A 1 84 ? -0.361 18.859 -5.418 1 97.38 84 ILE A C 1
ATOM 645 O O . ILE A 1 84 ? -0.413 19.797 -4.629 1 97.38 84 ILE A O 1
ATOM 649 N N . VAL A 1 85 ? -1.317 18.531 -6.266 1 96.81 85 VAL A N 1
ATOM 650 C CA . VAL A 1 85 ? -2.604 19.219 -6.258 1 96.81 85 VAL A CA 1
ATOM 651 C C . VAL A 1 85 ? -3.602 18.453 -5.402 1 96.81 85 VAL A C 1
ATOM 653 O O . VAL A 1 85 ? -4.09 17.391 -5.809 1 96.81 85 VAL A O 1
ATOM 656 N N . VAL A 1 86 ? -3.961 19 -4.285 1 96.94 86 VAL A N 1
ATOM 657 C CA . VAL A 1 86 ? -4.715 18.297 -3.248 1 96.94 86 VAL A CA 1
ATOM 658 C C . VAL A 1 86 ? -6.043 17.812 -3.816 1 96.94 86 VAL A C 1
ATOM 660 O O . VAL A 1 86 ? -6.434 16.656 -3.605 1 96.94 86 VAL A O 1
ATOM 663 N N . LYS A 1 87 ? -6.75 18.672 -4.562 1 95.06 87 LYS A N 1
ATOM 664 C CA . LYS A 1 87 ? -8.047 18.312 -5.117 1 95.06 87 LYS A CA 1
ATOM 665 C C . LYS A 1 87 ? -7.938 17.062 -6 1 95.06 87 LYS A C 1
ATOM 667 O O . LYS A 1 87 ? -8.727 16.141 -5.867 1 95.06 87 LYS A O 1
ATOM 672 N N . LYS A 1 88 ? -6.984 17.109 -6.871 1 94.5 88 LYS A N 1
ATOM 673 C CA . LYS A 1 88 ? -6.781 15.977 -7.781 1 94.5 88 LYS A CA 1
ATOM 674 C C . LYS A 1 88 ? -6.398 14.719 -7.016 1 94.5 88 LYS A C 1
ATOM 676 O O . LYS A 1 88 ? -6.93 13.633 -7.285 1 94.5 88 LYS A O 1
ATOM 681 N N . GLU A 1 89 ? -5.48 14.844 -6.051 1 95 89 GLU A N 1
ATOM 682 C CA . GLU A 1 89 ? -4.996 13.688 -5.293 1 95 89 GLU A CA 1
ATOM 683 C C . GLU A 1 89 ? -6.09 13.125 -4.391 1 95 89 GLU A C 1
ATOM 685 O O . GLU A 1 89 ? -6.145 11.914 -4.16 1 95 89 GLU A O 1
ATOM 690 N N . LEU A 1 90 ? -6.93 13.977 -3.879 1 94.19 90 LEU A N 1
ATOM 691 C CA . LEU A 1 90 ? -8.055 13.523 -3.074 1 94.19 90 LEU A CA 1
ATOM 692 C C . LEU A 1 90 ? -9.016 12.68 -3.91 1 94.19 90 LEU A C 1
ATOM 694 O O . LEU A 1 90 ? -9.5 11.641 -3.451 1 94.19 90 LEU A O 1
ATOM 698 N N . GLU A 1 91 ? -9.266 13.094 -5.121 1 90.38 91 GLU A N 1
ATOM 699 C CA . GLU A 1 91 ? -10.125 12.32 -6.016 1 90.38 91 GLU A CA 1
ATOM 700 C C . GLU A 1 91 ? -9.539 10.945 -6.301 1 90.38 91 GLU A C 1
ATOM 702 O O . GLU A 1 91 ? -10.258 9.938 -6.281 1 90.38 91 GLU A O 1
ATOM 707 N N . LEU A 1 92 ? -8.273 10.938 -6.551 1 87 92 LEU A N 1
ATOM 708 C CA . LEU A 1 92 ? -7.598 9.672 -6.797 1 87 92 LEU A CA 1
ATOM 709 C C . LEU A 1 92 ? -7.656 8.773 -5.562 1 87 92 LEU A C 1
ATOM 711 O O . LEU A 1 92 ? -7.883 7.566 -5.68 1 87 92 LEU A O 1
ATOM 715 N N . ALA A 1 93 ? -7.434 9.367 -4.387 1 89.12 93 ALA A N 1
ATOM 716 C CA . ALA A 1 93 ? -7.477 8.609 -3.141 1 89.12 93 ALA A CA 1
ATOM 717 C C . ALA A 1 93 ? -8.867 8.031 -2.902 1 89.12 93 ALA A C 1
ATOM 719 O O . ALA A 1 93 ? -9.008 6.906 -2.42 1 89.12 93 ALA A O 1
ATOM 720 N N . GLU A 1 94 ? -9.867 8.789 -3.189 1 84.5 94 GLU A N 1
ATOM 721 C CA . GLU A 1 94 ? -11.234 8.312 -3.006 1 84.5 94 GLU A CA 1
ATOM 722 C C . GLU A 1 94 ? -11.531 7.121 -3.914 1 84.5 94 GLU A C 1
ATOM 724 O O . GLU A 1 94 ? -12.258 6.203 -3.529 1 84.5 94 GLU A O 1
ATOM 729 N N . ALA A 1 95 ? -10.914 7.152 -5.051 1 76.19 95 ALA A N 1
ATOM 730 C CA . ALA A 1 95 ? -11.109 6.051 -5.988 1 76.19 95 ALA A CA 1
ATOM 731 C C . ALA A 1 95 ? -10.359 4.801 -5.535 1 76.19 95 ALA A C 1
ATOM 733 O O . ALA A 1 95 ? -10.742 3.682 -5.875 1 76.19 95 ALA A O 1
ATOM 734 N N . ASN A 1 96 ? -9.328 4.984 -4.691 1 74.44 96 ASN A N 1
ATOM 735 C CA . ASN A 1 96 ? -8.453 3.873 -4.348 1 74.44 96 ASN A CA 1
ATOM 736 C C . ASN A 1 96 ? -8.688 3.393 -2.918 1 74.44 96 ASN A C 1
ATOM 738 O O . ASN A 1 96 ? -8.266 2.295 -2.551 1 74.44 96 ASN A O 1
ATOM 742 N N . GLY A 1 97 ? -9.43 4.148 -2.158 1 77.19 97 GLY A N 1
ATOM 743 C CA . GLY A 1 97 ? -9.68 3.811 -0.768 1 77.19 97 GLY A CA 1
ATOM 744 C C . GLY A 1 97 ? -8.945 4.707 0.208 1 77.19 97 GLY A C 1
ATOM 745 O O . GLY A 1 97 ? -7.738 4.922 0.072 1 77.19 97 GLY A O 1
ATOM 746 N N . ILE A 1 98 ? -9.648 5.254 1.114 1 87.12 98 ILE A N 1
ATOM 747 C CA . ILE A 1 98 ? -9.102 6.121 2.152 1 87.12 98 ILE A CA 1
ATOM 748 C C . ILE A 1 98 ? -9.273 5.457 3.518 1 87.12 98 ILE A C 1
ATOM 750 O O . ILE A 1 98 ? -10.391 5.141 3.928 1 87.12 98 ILE A O 1
ATOM 754 N N . PRO A 1 99 ? -8.18 5.23 4.172 1 88.94 99 PRO A N 1
ATOM 755 C CA . PRO A 1 99 ? -8.305 4.574 5.473 1 88.94 99 PRO A CA 1
ATOM 756 C C . PRO A 1 99 ? -9.016 5.445 6.508 1 88.94 99 PRO A C 1
ATOM 758 O O . PRO A 1 99 ? -8.938 6.676 6.438 1 88.94 99 PRO A O 1
ATOM 761 N N . LYS A 1 100 ? -9.633 4.746 7.398 1 88.38 100 LYS A N 1
ATOM 762 C CA . LYS A 1 100 ? -10.258 5.391 8.547 1 88.38 100 LYS A CA 1
ATOM 763 C C . LYS A 1 100 ? -9.359 5.309 9.781 1 88.38 100 LYS A C 1
ATOM 765 O O . LYS A 1 100 ? -8.836 4.238 10.102 1 88.38 100 LYS A O 1
ATOM 770 N N . ALA A 1 101 ? -9.25 6.473 10.422 1 93.5 101 ALA A N 1
ATOM 771 C CA . ALA A 1 101 ? -8.445 6.473 11.641 1 93.5 101 ALA A CA 1
ATOM 772 C C . ALA A 1 101 ? -9 5.48 12.664 1 93.5 101 ALA A C 1
ATOM 774 O O . ALA A 1 101 ? -10.203 5.191 12.664 1 93.5 101 ALA A O 1
ATOM 775 N N . PHE A 1 102 ? -8.125 4.93 13.508 1 89.06 102 PHE A N 1
ATOM 776 C CA . PHE A 1 102 ? -8.547 4.094 14.625 1 89.06 102 PHE A CA 1
ATOM 777 C C . PHE A 1 102 ? -9.43 4.879 15.586 1 89.06 102 PHE A C 1
ATOM 779 O O . PHE A 1 102 ? -9.422 6.109 15.578 1 89.06 102 PHE A O 1
ATOM 786 N N . PRO A 1 103 ? -10.203 4.215 16.453 1 82.56 103 PRO A N 1
ATOM 787 C CA . PRO A 1 103 ? -11.125 4.895 17.375 1 82.56 103 PRO A CA 1
ATOM 788 C C . PRO A 1 103 ? -10.422 5.891 18.281 1 82.56 103 PRO A C 1
ATOM 790 O O . PRO A 1 103 ? -11.016 6.895 18.688 1 82.56 103 PRO A O 1
ATOM 793 N N . ASP A 1 104 ? -9.164 5.652 18.578 1 89.56 104 ASP A N 1
ATOM 794 C CA . ASP A 1 104 ? -8.438 6.562 19.469 1 89.56 104 ASP A CA 1
ATOM 795 C C . ASP A 1 104 ? -7.883 7.754 18.688 1 89.56 104 ASP A C 1
ATOM 797 O O . ASP A 1 104 ? -7.129 8.562 19.234 1 89.56 104 ASP A O 1
ATOM 801 N N . GLY A 1 105 ? -8.242 7.746 17.391 1 93 105 GLY A N 1
ATOM 802 C CA . GLY A 1 105 ? -7.828 8.852 16.547 1 93 105 GLY A CA 1
ATOM 803 C C . GLY A 1 105 ? -6.488 8.609 15.867 1 93 105 GLY A C 1
ATOM 804 O O . GLY A 1 105 ? -5.996 9.477 15.133 1 93 105 GLY A O 1
ATOM 805 N N . SER A 1 106 ? -5.879 7.473 16.062 1 95.88 106 SER A N 1
ATOM 806 C CA . SER A 1 106 ? -4.539 7.254 15.531 1 95.88 106 SER A CA 1
ATOM 807 C C . SER A 1 106 ? -4.598 6.785 14.078 1 95.88 106 SER A C 1
ATOM 809 O O . SER A 1 106 ? -5.566 6.145 13.664 1 95.88 106 SER A O 1
ATOM 811 N N . ILE A 1 107 ? -3.635 7.141 13.32 1 96.88 107 ILE A N 1
ATOM 812 C CA . ILE A 1 107 ? -3.359 6.625 11.984 1 96.88 107 ILE A CA 1
ATOM 813 C C . ILE A 1 107 ? -1.937 6.07 11.93 1 96.88 107 ILE A C 1
ATOM 815 O O . ILE A 1 107 ? -1.008 6.676 12.477 1 96.88 107 ILE A O 1
ATOM 819 N N . HIS A 1 108 ? -1.803 4.863 11.43 1 96 108 HIS A N 1
ATOM 820 C CA . HIS A 1 108 ? -0.517 4.184 11.344 1 96 108 HIS A CA 1
ATOM 821 C C . HIS A 1 108 ? 0.087 4.332 9.945 1 96 108 HIS A C 1
ATOM 823 O O . HIS A 1 108 ? -0.54 3.965 8.953 1 96 108 HIS A O 1
ATOM 829 N N . MET A 1 109 ? 1.284 4.859 9.961 1 97.38 109 MET A N 1
ATOM 830 C CA . MET A 1 109 ? 1.945 5.133 8.688 1 97.38 109 MET A CA 1
ATOM 831 C C . MET A 1 109 ? 3.299 4.434 8.617 1 97.38 109 MET A C 1
ATOM 833 O O . MET A 1 109 ? 3.885 4.098 9.648 1 97.38 109 MET A O 1
ATOM 837 N N . 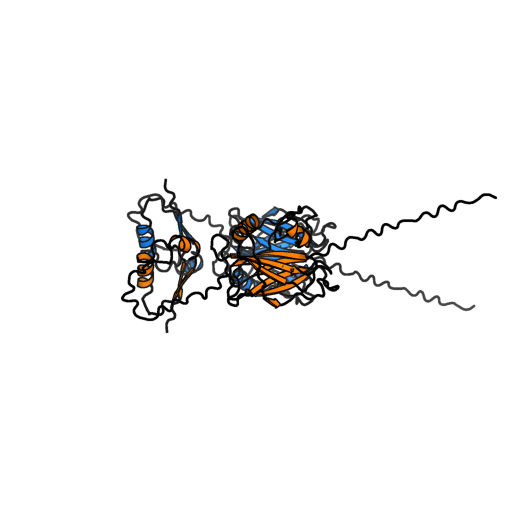SER A 1 110 ? 3.766 4.168 7.43 1 96.25 110 SER A N 1
ATOM 838 C CA . SER A 1 110 ? 5.109 3.674 7.152 1 96.25 110 SER A CA 1
ATOM 839 C C . SER A 1 110 ? 5.855 4.602 6.203 1 96.25 110 SER A C 1
ATOM 841 O O . SER A 1 110 ? 5.371 4.902 5.109 1 96.25 110 SER A O 1
ATOM 843 N N . PHE A 1 111 ? 6.973 5.051 6.633 1 98.12 111 PHE A N 1
ATOM 844 C CA . PHE A 1 111 ? 7.797 5.926 5.812 1 98.12 111 PHE A CA 1
ATOM 845 C C . PHE A 1 111 ? 8.992 5.172 5.242 1 98.12 111 PHE A C 1
ATOM 847 O O . PHE A 1 111 ? 9.695 4.473 5.977 1 98.12 111 PHE A O 1
ATOM 854 N N . TYR A 1 112 ? 9.156 5.242 3.941 1 97.44 112 TYR A N 1
ATOM 855 C CA . TYR A 1 112 ? 10.398 4.816 3.305 1 97.44 112 TYR A CA 1
ATOM 856 C C . TYR A 1 112 ? 11.469 5.891 3.424 1 97.44 112 TYR A C 1
ATOM 858 O O . TYR A 1 112 ? 11.312 6.992 2.895 1 97.44 112 TYR A O 1
ATOM 866 N N . VAL A 1 113 ? 12.523 5.609 4.156 1 96.81 113 VAL A N 1
ATOM 867 C CA . VAL A 1 113 ? 13.664 6.508 4.34 1 96.81 113 VAL A CA 1
ATOM 868 C C . VAL A 1 113 ? 14.852 6.012 3.527 1 96.81 113 VAL A C 1
ATOM 870 O O . VAL A 1 113 ? 15.484 5.016 3.887 1 96.81 113 VAL A O 1
ATOM 873 N N . PHE A 1 114 ? 15.117 6.707 2.502 1 95.56 114 PHE A N 1
ATOM 874 C CA . PHE A 1 114 ? 16.109 6.277 1.525 1 95.56 114 PHE A CA 1
ATOM 875 C C . PHE A 1 114 ? 17.516 6.406 2.094 1 95.56 114 PHE A C 1
ATOM 877 O O . PHE A 1 114 ? 18.328 5.488 1.97 1 95.56 114 PHE A O 1
ATOM 884 N N . ASN A 1 115 ? 17.781 7.527 2.691 1 92.81 115 ASN A N 1
ATOM 885 C CA . ASN A 1 115 ? 19.109 7.746 3.254 1 92.81 115 ASN A CA 1
ATOM 886 C C . ASN A 1 115 ? 19.062 8.688 4.449 1 92.81 115 ASN A C 1
ATOM 888 O O . ASN A 1 115 ? 18 8.922 5.027 1 92.81 115 ASN A O 1
ATOM 892 N N . ASP A 1 116 ? 20.188 9.25 4.84 1 93.69 116 ASP A N 1
ATOM 893 C CA . ASP A 1 116 ? 20.453 9.938 6.102 1 93.69 116 ASP A CA 1
ATOM 894 C C . ASP A 1 116 ? 19.484 11.094 6.312 1 93.69 116 ASP A C 1
ATOM 896 O O . ASP A 1 116 ? 18.891 11.234 7.387 1 93.69 116 ASP A O 1
ATOM 900 N N . ASP A 1 117 ? 19.156 11.82 5.34 1 93 117 ASP A N 1
ATOM 901 C CA . ASP A 1 117 ? 18.453 13.086 5.512 1 93 117 ASP A CA 1
ATOM 902 C C . ASP A 1 117 ? 16.938 12.883 5.473 1 93 117 ASP A C 1
ATOM 904 O O . ASP A 1 117 ? 16.172 13.844 5.559 1 93 117 ASP A O 1
ATOM 908 N N . GLY A 1 118 ? 16.5 11.672 5.359 1 96.38 118 GLY A N 1
ATOM 909 C CA . GLY A 1 118 ? 15.078 11.398 5.363 1 96.38 118 GLY A CA 1
ATOM 910 C C . GLY A 1 118 ? 14.547 11 6.727 1 96.38 118 GLY A C 1
ATOM 911 O O . GLY A 1 118 ? 13.375 10.641 6.863 1 96.38 118 GLY A O 1
ATOM 912 N N . ALA A 1 119 ? 15.375 11.125 7.715 1 97.38 119 ALA A N 1
ATOM 913 C CA . ALA A 1 119 ? 15.031 10.586 9.023 1 97.38 119 ALA A CA 1
ATOM 914 C C . ALA A 1 119 ? 14.242 11.602 9.844 1 97.38 119 ALA A C 1
ATOM 916 O O . ALA A 1 119 ? 13.797 12.625 9.32 1 97.38 119 ALA A O 1
ATOM 917 N N . GLY A 1 120 ? 13.93 11.156 11.047 1 97.75 120 GLY A N 1
ATOM 918 C CA . GLY A 1 120 ? 13.102 11.977 11.914 1 97.75 120 GLY A CA 1
ATOM 919 C C . GLY A 1 120 ? 13.898 13.008 12.695 1 97.75 120 GLY A C 1
ATOM 920 O O . GLY A 1 120 ? 15.086 13.219 12.43 1 97.75 120 GLY A O 1
ATOM 921 N N . PRO A 1 121 ? 13.195 13.648 13.562 1 98.5 121 PRO A N 1
ATOM 922 C CA . PRO A 1 121 ? 11.789 13.43 13.906 1 98.5 121 PRO A CA 1
ATOM 923 C C . PRO A 1 121 ? 10.836 14.055 12.898 1 98.5 121 PRO A C 1
ATOM 925 O O . PRO A 1 121 ? 11.18 15.039 12.242 1 98.5 121 PRO A O 1
ATOM 928 N N . PHE A 1 122 ? 9.625 13.461 12.805 1 98.81 122 PHE A N 1
ATOM 929 C CA . PHE A 1 122 ? 8.578 14.016 11.953 1 98.81 122 PHE A CA 1
ATOM 930 C C . PHE A 1 122 ? 7.582 14.82 12.773 1 98.81 122 PHE A C 1
ATOM 932 O O . PHE A 1 122 ? 7.391 14.555 13.969 1 98.81 122 PHE A O 1
ATOM 939 N N . THR A 1 123 ? 7.012 15.812 12.133 1 98.81 123 THR A N 1
ATOM 940 C CA . THR A 1 123 ? 5.777 16.438 12.586 1 98.81 123 THR A CA 1
ATOM 941 C C . THR A 1 123 ? 4.633 16.141 11.625 1 98.81 123 THR A C 1
ATOM 943 O O . THR A 1 123 ? 4.848 15.992 10.422 1 98.81 123 THR A O 1
ATOM 946 N N . CYS A 1 124 ? 3.469 16 12.219 1 98.81 124 CYS A N 1
ATOM 947 C CA . CYS A 1 124 ? 2.27 15.805 11.414 1 98.81 124 CYS A CA 1
ATOM 948 C C . CYS A 1 124 ? 1.188 16.812 11.789 1 98.81 124 CYS A C 1
ATOM 950 O O . CYS A 1 124 ? 1.096 17.234 12.945 1 98.81 124 CYS A O 1
ATOM 952 N N . GLU A 1 125 ? 0.429 17.156 10.797 1 98.69 125 GLU A N 1
ATOM 953 C CA . GLU A 1 125 ? -0.705 18.062 10.93 1 98.69 125 GLU A CA 1
ATOM 954 C C . GLU A 1 125 ? -1.895 17.594 10.102 1 98.69 125 GLU A C 1
ATOM 956 O O . GLU A 1 125 ? -1.732 16.797 9.164 1 98.69 125 GLU A O 1
ATOM 961 N N . SER A 1 126 ? -3.033 17.984 10.547 1 98.06 126 SER A N 1
ATOM 962 C CA . SER A 1 126 ? -4.242 17.625 9.812 1 98.06 126 SER A CA 1
ATOM 963 C C . SER A 1 126 ? -5.09 18.859 9.508 1 98.06 126 SER A C 1
ATOM 965 O O . SER A 1 126 ? -5 19.875 10.211 1 98.06 126 SER A O 1
ATOM 967 N N . SER A 1 127 ? -5.828 18.766 8.445 1 96.94 127 SER A N 1
ATOM 968 C CA . SER A 1 127 ? -6.738 19.828 8.039 1 96.94 127 SER A CA 1
ATOM 969 C C . SER A 1 127 ? -7.938 19.266 7.281 1 96.94 127 SER A C 1
ATOM 971 O O . SER A 1 127 ? -7.797 18.359 6.469 1 96.94 127 SER A O 1
ATOM 973 N N . SER A 1 128 ? -9.07 19.875 7.695 1 92 128 SER A N 1
ATOM 974 C CA . SER A 1 128 ? -10.148 19.688 6.727 1 92 128 SER A CA 1
ATOM 975 C C . SER A 1 128 ? -9.828 20.375 5.406 1 92 128 SER A C 1
ATOM 977 O O . SER A 1 128 ? -8.914 21.203 5.336 1 92 128 SER A O 1
ATOM 979 N N . TYR A 1 129 ? -10.367 19.859 4.316 1 90.44 129 TYR A N 1
ATOM 980 C CA . TYR A 1 129 ? -10.133 20.453 3.008 1 90.44 129 TYR A CA 1
ATOM 981 C C . TYR A 1 129 ? -11.438 20.938 2.387 1 90.44 129 TYR A C 1
ATOM 983 O O . TYR A 1 129 ? -12.305 20.125 2.057 1 90.44 129 TYR A O 1
ATOM 991 N N . ASN A 1 130 ? -11.578 22.234 2.32 1 83.69 130 ASN A N 1
ATOM 992 C CA . ASN A 1 130 ? -12.68 22.906 1.641 1 83.69 130 ASN A CA 1
ATOM 993 C C . ASN A 1 130 ? -12.18 23.875 0.571 1 83.69 130 ASN A C 1
ATOM 995 O O . ASN A 1 130 ? -12.703 24.984 0.432 1 83.69 130 ASN A O 1
ATOM 999 N N . GLY A 1 131 ? -11.133 23.438 -0.086 1 84.69 131 GLY A N 1
ATOM 1000 C CA . GLY A 1 131 ? -10.484 24.297 -1.071 1 84.69 131 GLY A CA 1
ATOM 1001 C C . GLY A 1 131 ? -9.18 24.891 -0.58 1 84.69 131 GLY A C 1
ATOM 1002 O O . GLY A 1 131 ? -8.32 25.25 -1.382 1 84.69 131 GLY A O 1
ATOM 1003 N N . THR A 1 132 ? -9.086 25.031 0.721 1 87.25 132 THR A N 1
ATOM 1004 C CA . THR A 1 132 ? -7.848 25.469 1.358 1 87.25 132 THR A CA 1
ATOM 1005 C C . THR A 1 132 ? -7.496 24.562 2.533 1 87.25 132 THR A C 1
ATOM 1007 O O . THR A 1 132 ? -8.344 23.828 3.027 1 87.25 132 THR A O 1
ATOM 1010 N N . LEU A 1 133 ? -6.23 24.625 2.875 1 93.44 133 LEU A N 1
ATOM 1011 C CA . LEU A 1 133 ? -5.785 23.828 4.02 1 93.44 133 LEU A CA 1
ATOM 1012 C C . LEU A 1 133 ? -5.371 24.734 5.176 1 93.44 133 LEU A C 1
ATOM 1014 O O . LEU A 1 133 ? -4.691 25.75 4.969 1 93.44 133 LEU A O 1
ATOM 1018 N N . ASP A 1 134 ? -5.941 24.438 6.328 1 92.25 134 ASP A N 1
ATOM 1019 C CA . ASP A 1 134 ? -5.582 25.062 7.594 1 92.25 134 ASP A CA 1
ATOM 1020 C C . ASP A 1 134 ? -5.105 24.031 8.609 1 92.25 134 ASP A C 1
ATOM 1022 O O . ASP A 1 134 ? -5.875 23.578 9.461 1 92.25 134 ASP A O 1
ATOM 1026 N N . PHE A 1 135 ? -3.836 23.797 8.594 1 96.31 135 PHE A N 1
ATOM 1027 C CA . PHE A 1 135 ? -3.268 22.656 9.297 1 96.31 135 PHE A CA 1
ATOM 1028 C C . PHE A 1 135 ? -3.195 22.906 10.797 1 96.31 135 PHE A C 1
ATOM 1030 O O . PHE A 1 135 ? -2.799 24 11.219 1 96.31 135 PHE A O 1
ATOM 1037 N N . LYS A 1 136 ? -3.645 21.938 11.555 1 96.31 136 LYS A N 1
ATOM 1038 C CA . LYS A 1 136 ? -3.48 21.875 13.008 1 96.31 136 LYS A CA 1
ATOM 1039 C C . LYS A 1 136 ? -2.584 20.719 13.422 1 96.31 136 LYS A C 1
ATOM 1041 O O . LYS A 1 136 ? -2.627 19.641 12.805 1 96.31 136 LYS A O 1
ATOM 1046 N N . PRO A 1 137 ? -1.873 20.859 14.508 1 97.56 137 PRO A N 1
ATOM 1047 C CA . PRO A 1 137 ? -0.917 19.812 14.883 1 97.56 137 PRO A CA 1
ATOM 1048 C C . PRO A 1 137 ? -1.598 18.5 15.273 1 97.56 137 PRO A C 1
ATOM 1050 O O . PRO A 1 137 ? -2.682 18.516 15.859 1 97.56 137 PRO A O 1
ATOM 1053 N N . MET A 1 138 ? -0.99 17.453 14.883 1 98.44 138 MET A N 1
ATOM 1054 C CA . MET A 1 138 ? -1.285 16.141 15.43 1 98.44 138 MET A CA 1
ATOM 1055 C C . MET A 1 138 ? -0.247 15.734 16.469 1 98.44 138 MET A C 1
ATOM 1057 O O . MET A 1 138 ? 0.869 16.25 16.469 1 98.44 138 MET A O 1
ATOM 1061 N N . THR A 1 139 ? -0.668 14.797 17.359 1 98.44 139 THR A N 1
ATOM 1062 C CA . THR A 1 139 ? 0.278 14.258 18.328 1 98.44 139 THR A CA 1
ATOM 1063 C C . THR A 1 139 ? 0.978 13.023 17.781 1 98.44 139 THR A C 1
ATOM 1065 O O . THR A 1 139 ? 0.333 12.141 17.203 1 98.44 139 THR A O 1
ATOM 1068 N N . ILE A 1 140 ? 2.305 13 17.953 1 98.75 140 ILE A N 1
ATOM 1069 C CA . ILE A 1 140 ? 3.062 11.844 17.5 1 98.75 140 ILE A CA 1
ATOM 1070 C C . ILE A 1 140 ? 3.17 10.812 18.609 1 98.75 140 ILE A C 1
ATOM 1072 O O . ILE A 1 140 ? 3.721 11.102 19.688 1 98.75 140 ILE A O 1
ATOM 1076 N N . LYS A 1 141 ? 2.629 9.664 18.391 1 98.38 141 LYS A N 1
ATOM 1077 C CA . LYS A 1 141 ? 2.676 8.578 19.375 1 98.38 141 LYS A CA 1
ATOM 1078 C C . LYS A 1 141 ? 3.887 7.68 19.141 1 98.38 141 LYS A C 1
ATOM 1080 O O . LYS A 1 141 ? 4.457 7.141 20.094 1 98.38 141 LYS A O 1
ATOM 1085 N N . GLN A 1 142 ? 4.207 7.383 17.906 1 98.44 142 GLN A N 1
ATOM 1086 C CA . GLN A 1 142 ? 5.418 6.672 17.516 1 98.44 142 GLN A CA 1
ATOM 1087 C C . GLN A 1 142 ? 6.223 7.484 16.5 1 98.44 142 GLN A C 1
ATOM 1089 O O . GLN A 1 142 ? 5.707 7.859 15.445 1 98.44 142 GLN A O 1
ATOM 1094 N N . GLN A 1 143 ? 7.461 7.703 16.922 1 98.56 143 GLN A N 1
ATOM 1095 C CA . GLN A 1 143 ? 8.305 8.617 16.172 1 98.56 143 GLN A CA 1
ATOM 1096 C C . GLN A 1 143 ? 9.305 7.855 15.297 1 98.56 143 GLN A C 1
ATOM 1098 O O . GLN A 1 143 ? 9.648 6.711 15.602 1 98.56 143 GLN A O 1
ATOM 1103 N N . ILE A 1 144 ? 9.695 8.453 14.172 1 98 144 ILE A N 1
ATOM 1104 C CA . ILE A 1 144 ? 10.844 7.98 13.406 1 98 144 ILE A CA 1
ATOM 1105 C C . ILE A 1 144 ? 12.133 8.531 14.016 1 98 144 ILE A C 1
ATOM 1107 O O . ILE A 1 144 ? 12.25 9.734 14.242 1 98 144 ILE A O 1
ATOM 1111 N N . GLU A 1 145 ? 13.07 7.695 14.219 1 97.5 145 GLU A N 1
ATOM 1112 C CA . GLU A 1 145 ? 14.328 8.094 14.844 1 97.5 145 GLU A CA 1
ATOM 1113 C C . GLU A 1 145 ? 15.102 9.055 13.953 1 97.5 145 GLU A C 1
ATOM 1115 O O . GLU A 1 145 ? 14.977 9.016 12.727 1 97.5 145 GLU A O 1
ATOM 1120 N N . GLY A 1 146 ? 15.922 9.891 14.656 1 97.56 146 GLY A N 1
ATOM 1121 C CA . GLY A 1 146 ? 16.781 10.852 13.992 1 97.56 146 GLY A CA 1
ATOM 1122 C C . GLY A 1 146 ? 16.938 12.148 14.766 1 97.56 146 GLY A C 1
ATOM 1123 O O . GLY A 1 146 ? 16.266 12.359 15.773 1 97.56 146 GLY A O 1
ATOM 1124 N N . GLU A 1 147 ? 17.922 12.852 14.375 1 97.69 147 GLU A N 1
ATOM 1125 C CA . GLU A 1 147 ? 18.188 14.195 14.891 1 97.69 147 GLU A CA 1
ATOM 1126 C C . GLU A 1 147 ? 18.219 15.227 13.766 1 97.69 147 GLU A C 1
ATOM 1128 O O . GLU A 1 147 ? 19.016 15.102 12.828 1 97.69 147 GLU A O 1
ATOM 1133 N N . ASP A 1 148 ? 17.281 16.188 13.875 1 97.12 148 ASP A N 1
ATOM 1134 C CA . ASP A 1 148 ? 17.188 17.25 12.891 1 97.12 148 ASP A CA 1
ATOM 1135 C C . ASP A 1 148 ? 16.984 16.688 11.484 1 97.12 148 ASP A C 1
ATOM 1137 O O . ASP A 1 148 ? 17.578 17.188 10.523 1 97.12 148 ASP A O 1
ATOM 1141 N N . GLY A 1 149 ? 16.266 15.578 11.398 1 97.12 149 GLY A N 1
ATOM 1142 C CA . GLY A 1 149 ? 15.938 14.977 10.117 1 97.12 149 GLY A CA 1
ATOM 1143 C C . GLY A 1 149 ? 17.016 14.055 9.586 1 97.12 149 GLY A C 1
ATOM 1144 O O . GLY A 1 149 ? 16.984 13.664 8.422 1 97.12 149 GLY A O 1
ATOM 1145 N N . LYS A 1 150 ? 17.953 13.75 10.477 1 96.62 150 LYS A N 1
ATOM 1146 C CA . LYS A 1 150 ? 19.094 12.969 10 1 96.62 150 LYS A CA 1
ATOM 1147 C C . LYS A 1 150 ? 19.312 11.742 10.875 1 96.62 150 LYS A C 1
ATOM 1149 O O . LYS A 1 150 ? 19.109 11.789 12.094 1 96.62 150 LYS A O 1
ATOM 1154 N N . ASN A 1 151 ? 19.656 10.688 10.281 1 96.19 151 ASN A N 1
ATOM 1155 C CA . ASN A 1 151 ? 20.094 9.445 10.891 1 96.19 151 ASN A CA 1
ATOM 1156 C C . ASN A 1 151 ? 21.016 8.664 9.961 1 96.19 151 ASN A C 1
ATOM 1158 O O . ASN A 1 151 ? 20.578 8.125 8.945 1 96.19 151 ASN A O 1
ATOM 1162 N N . SER A 1 152 ? 22.25 8.531 10.336 1 93.12 152 SER A N 1
ATOM 1163 C CA . SER A 1 152 ? 23.266 7.941 9.469 1 93.12 152 SER A CA 1
ATOM 1164 C C . SER A 1 152 ? 23.031 6.449 9.266 1 93.12 152 SER A C 1
ATOM 1166 O O . SER A 1 152 ? 23.578 5.844 8.352 1 93.12 152 SER A O 1
ATOM 1168 N N . HIS A 1 153 ? 22.156 5.887 10.117 1 91.5 153 HIS A N 1
ATOM 1169 C CA . HIS A 1 153 ? 21.906 4.453 10.008 1 91.5 153 HIS A CA 1
ATOM 1170 C C . HIS A 1 153 ? 20.781 4.164 9.023 1 91.5 153 HIS A C 1
ATOM 1172 O O . HIS A 1 153 ? 20.594 3.018 8.602 1 91.5 153 HIS A O 1
ATOM 1178 N N . ALA A 1 154 ? 20.062 5.207 8.688 1 90 154 ALA A N 1
ATOM 1179 C CA . ALA A 1 154 ? 18.938 4.992 7.777 1 90 154 ALA A CA 1
ATOM 1180 C C . ALA A 1 154 ? 19.422 4.742 6.352 1 90 154 ALA A C 1
ATOM 1182 O O . ALA A 1 154 ? 20.125 5.574 5.77 1 90 154 ALA A O 1
ATOM 1183 N N . ASP A 1 155 ? 19.156 3.594 5.832 1 92.12 155 ASP A N 1
ATOM 1184 C CA . ASP A 1 155 ? 19.547 3.189 4.484 1 92.12 155 ASP A CA 1
ATOM 1185 C C . ASP A 1 155 ? 18.484 2.285 3.863 1 92.12 155 ASP A C 1
ATOM 1187 O O . ASP A 1 155 ? 18.562 1.061 3.975 1 92.12 155 ASP A O 1
ATOM 1191 N N . GLN A 1 156 ? 17.531 2.959 3.143 1 93.81 156 GLN A N 1
ATOM 1192 C CA . GLN A 1 156 ? 16.406 2.283 2.49 1 93.81 156 GLN A CA 1
ATOM 1193 C C . GLN A 1 156 ? 15.57 1.513 3.502 1 93.81 156 GLN A C 1
ATOM 1195 O O . GLN A 1 156 ? 15.242 0.343 3.285 1 93.81 156 GLN A O 1
ATOM 1200 N N . PHE A 1 157 ? 15.312 2.197 4.617 1 94.62 157 PHE A N 1
ATOM 1201 C CA . PHE A 1 157 ? 14.531 1.61 5.699 1 94.62 157 PHE A CA 1
ATOM 1202 C C . PHE A 1 157 ? 13.062 2.01 5.582 1 94.62 157 PHE A C 1
ATOM 1204 O O . PHE A 1 157 ? 12.75 3.074 5.047 1 94.62 157 PHE A O 1
ATOM 1211 N N . VAL A 1 158 ? 12.281 1.151 6.074 1 95.31 158 VAL A N 1
ATOM 1212 C CA . VAL A 1 158 ? 10.93 1.553 6.441 1 95.31 158 VAL A CA 1
ATOM 1213 C C . VAL A 1 158 ? 10.867 1.849 7.941 1 95.31 158 VAL A C 1
ATOM 1215 O O . VAL A 1 158 ? 11.477 1.142 8.742 1 95.31 158 VAL A O 1
ATOM 1218 N N . TYR A 1 159 ? 10.203 2.93 8.305 1 96.44 159 TYR A N 1
ATOM 1219 C CA . TYR A 1 159 ? 9.945 3.307 9.688 1 96.44 159 TYR A CA 1
ATOM 1220 C C . TYR A 1 159 ? 8.453 3.506 9.938 1 96.44 159 TYR A C 1
ATOM 1222 O O . TYR A 1 159 ? 7.773 4.172 9.148 1 96.44 159 TYR A O 1
ATOM 1230 N N . PRO A 1 160 ? 7.973 2.896 11.023 1 96.5 160 PRO A N 1
ATOM 1231 C CA . PRO A 1 160 ? 6.598 3.234 11.391 1 96.5 160 PRO A CA 1
ATOM 1232 C C . PRO A 1 160 ? 6.48 4.617 12.031 1 96.5 160 PRO A C 1
ATOM 1234 O O . PRO A 1 160 ? 7.383 5.043 12.758 1 96.5 160 PRO A O 1
ATOM 1237 N N . LEU A 1 161 ? 5.496 5.309 11.727 1 98.56 161 LEU A N 1
ATOM 1238 C CA . LEU A 1 161 ? 5.078 6.57 12.328 1 98.56 161 LEU A CA 1
ATOM 1239 C C . LEU A 1 161 ? 3.604 6.527 12.711 1 98.56 161 LEU A C 1
ATOM 1241 O O . LEU A 1 161 ? 2.758 6.141 11.906 1 98.56 161 LEU A O 1
ATOM 1245 N N . ILE A 1 162 ? 3.295 6.816 13.969 1 98.56 162 ILE A N 1
ATOM 1246 C CA . ILE A 1 162 ? 1.903 6.871 14.406 1 98.56 162 ILE A CA 1
ATOM 1247 C C . ILE A 1 162 ? 1.561 8.289 14.859 1 98.56 162 ILE A C 1
ATOM 1249 O O . ILE A 1 162 ? 2.201 8.82 15.766 1 98.56 162 ILE A O 1
ATOM 1253 N N . ALA A 1 163 ? 0.618 8.875 14.234 1 98.75 163 ALA A N 1
ATOM 1254 C CA . ALA A 1 163 ? 0.098 10.18 14.617 1 98.75 163 ALA A CA 1
ATOM 1255 C C . ALA A 1 163 ? -1.351 10.078 15.094 1 98.75 163 ALA A C 1
ATOM 1257 O O . ALA A 1 163 ? -2.076 9.164 14.688 1 98.75 163 ALA A O 1
ATOM 1258 N N . VAL A 1 164 ? -1.766 10.977 15.945 1 97.88 164 VAL A N 1
ATOM 1259 C CA . VAL A 1 164 ? -3.098 10.969 16.547 1 97.88 164 VAL A CA 1
ATOM 1260 C C . VAL A 1 164 ? -3.785 12.305 16.281 1 97.88 164 VAL A C 1
ATOM 1262 O O . VAL A 1 164 ? -3.215 13.367 16.547 1 97.88 164 VAL A O 1
ATOM 1265 N N . PHE A 1 165 ? -4.984 12.227 15.75 1 96.81 165 PHE A N 1
ATOM 1266 C CA . PHE A 1 165 ? -5.801 13.422 15.602 1 96.81 165 PHE A CA 1
ATOM 1267 C C . PHE A 1 165 ? -6.098 14.047 16.953 1 96.81 165 PHE A C 1
ATOM 1269 O O . PHE A 1 165 ? -6.281 13.344 17.953 1 96.81 165 PHE A O 1
ATOM 1276 N N . GLU A 1 166 ? -6.172 15.383 16.906 1 93.88 166 GLU A N 1
ATOM 1277 C CA . GLU A 1 166 ? -6.781 16 18.078 1 93.88 166 GLU A CA 1
ATOM 1278 C C . GLU A 1 166 ? -8.242 15.594 18.234 1 93.88 166 GLU A C 1
ATOM 1280 O O . GLU A 1 166 ? -8.969 15.477 17.234 1 93.88 166 GLU A O 1
ATOM 1285 N N . PRO A 1 167 ? -8.695 15.359 19.453 1 86.38 167 PRO A N 1
ATOM 1286 C CA . PRO A 1 167 ? -10.047 14.836 19.688 1 86.38 167 PRO A CA 1
ATOM 1287 C C . PRO A 1 167 ? -11.125 15.688 19.016 1 86.38 167 PRO A C 1
ATOM 1289 O O . PRO A 1 167 ? -12.156 15.164 18.594 1 86.38 167 PRO A O 1
ATOM 1292 N N . ASN A 1 168 ? -10.93 16.953 18.828 1 83.88 168 ASN A N 1
ATOM 1293 C CA . ASN A 1 168 ? -11.977 17.812 18.297 1 83.88 168 ASN A CA 1
ATOM 1294 C C . ASN A 1 168 ? -11.727 18.156 16.828 1 83.88 168 ASN A C 1
ATOM 1296 O O . ASN A 1 168 ? -12.32 19.094 16.297 1 83.88 168 ASN A O 1
ATOM 1300 N N . ALA A 1 169 ? -10.812 17.406 16.312 1 90.25 169 ALA A N 1
ATOM 1301 C CA . ALA A 1 169 ? -10.555 17.656 14.898 1 90.25 169 ALA A CA 1
ATOM 1302 C C . ALA A 1 169 ? -11.805 17.391 14.062 1 90.25 169 ALA A C 1
ATOM 1304 O O . ALA A 1 169 ? -12.523 16.422 14.297 1 90.25 169 ALA A O 1
ATOM 1305 N N . THR A 1 170 ? -12.148 18.297 13.156 1 87.56 170 THR A N 1
ATOM 1306 C CA . THR A 1 170 ? -13.289 18.156 12.258 1 87.56 170 THR A CA 1
ATOM 1307 C C . THR A 1 170 ? -12.82 17.891 10.828 1 87.56 170 THR A C 1
ATOM 1309 O O . THR A 1 170 ? -11.969 18.625 10.305 1 87.56 170 THR A O 1
ATOM 1312 N N . CYS A 1 171 ? -13.336 16.875 10.305 1 91.31 171 CYS A N 1
ATOM 1313 C CA . CYS A 1 171 ? -13.031 16.516 8.922 1 91.31 171 CYS A CA 1
ATOM 1314 C C . CYS A 1 171 ? -14.266 16.656 8.039 1 91.31 171 CYS A C 1
ATOM 1316 O O . CYS A 1 171 ? -15.344 16.188 8.391 1 91.31 171 CYS A O 1
ATOM 1318 N N . GLY A 1 172 ? -14.102 17.344 6.898 1 88.69 172 GLY A N 1
ATOM 1319 C CA . GLY A 1 172 ? -15.281 17.609 6.098 1 88.69 172 GLY A CA 1
ATOM 1320 C C . GLY A 1 172 ? -15.047 17.422 4.609 1 88.69 172 GLY A C 1
ATOM 1321 O O . GLY A 1 172 ? -15.938 17.703 3.797 1 88.69 172 GLY A O 1
ATOM 1322 N N . ALA A 1 173 ? -13.906 16.906 4.285 1 90.5 173 ALA A N 1
ATOM 1323 C CA . ALA A 1 173 ? -13.602 16.797 2.861 1 90.5 173 ALA A CA 1
ATOM 1324 C C . ALA A 1 173 ? -14.195 15.516 2.277 1 90.5 173 ALA A C 1
ATOM 1326 O O . ALA A 1 173 ? -14.625 14.625 3.02 1 90.5 173 ALA A O 1
ATOM 1327 N N . GLY A 1 174 ? -14.188 15.508 0.928 1 86.25 174 GLY A N 1
ATOM 1328 C CA . GLY A 1 174 ? -14.555 14.305 0.198 1 86.25 174 GLY A CA 1
ATOM 1329 C C . GLY A 1 174 ? -16.062 14.109 0.083 1 86.25 174 GLY A C 1
ATOM 1330 O O . GLY A 1 174 ? -16.828 14.914 0.607 1 86.25 174 GLY A O 1
ATOM 1331 N N . SER A 1 175 ? -16.391 13.047 -0.562 1 77.44 175 SER A N 1
ATOM 1332 C CA . SER A 1 175 ? -17.797 12.75 -0.85 1 77.44 175 SER A CA 1
ATOM 1333 C C . SER A 1 175 ? -18.547 12.344 0.414 1 77.44 175 SER A C 1
ATOM 1335 O O . SER A 1 175 ? -19.75 12.539 0.51 1 77.44 175 SER A O 1
ATOM 1337 N N . THR A 1 176 ? -17.812 11.906 1.463 1 76 176 THR A N 1
ATOM 1338 C CA . THR A 1 176 ? -18.438 11.43 2.691 1 76 176 THR A CA 1
ATOM 1339 C C . THR A 1 176 ? -18.359 12.5 3.783 1 76 176 THR A C 1
ATOM 1341 O O . THR A 1 176 ? -18.859 12.297 4.891 1 76 176 THR A O 1
ATOM 1344 N N . ASN A 1 177 ? -17.719 13.547 3.561 1 83.25 177 ASN A N 1
ATOM 1345 C CA . ASN A 1 177 ? -17.594 14.68 4.465 1 83.25 177 ASN A CA 1
ATOM 1346 C C . ASN A 1 177 ? -16.938 14.281 5.785 1 83.25 177 ASN A C 1
ATOM 1348 O O . ASN A 1 177 ? -17.328 14.758 6.848 1 83.25 177 ASN A O 1
ATOM 1352 N N . ASP A 1 178 ? -16.062 13.312 5.758 1 88.12 178 ASP A N 1
ATOM 1353 C CA . ASP A 1 178 ? -15.367 12.867 6.961 1 88.12 178 ASP A CA 1
ATOM 1354 C C . ASP A 1 178 ? -13.875 12.68 6.699 1 88.12 178 ASP A C 1
ATOM 1356 O O . ASP A 1 178 ? -13.203 11.922 7.406 1 88.12 178 ASP A O 1
ATOM 1360 N N . ILE A 1 179 ? -13.453 13.375 5.641 1 93.88 179 ILE A N 1
ATOM 1361 C CA . ILE A 1 179 ? -12.062 13.188 5.246 1 93.88 179 ILE A CA 1
ATOM 1362 C C . ILE A 1 179 ? -11.234 14.406 5.652 1 93.88 179 ILE A C 1
ATOM 1364 O O . ILE A 1 179 ? -11.672 15.539 5.484 1 93.88 179 ILE A O 1
ATOM 1368 N N . CYS A 1 180 ? -10.086 14.164 6.25 1 96.88 180 CYS A N 1
ATOM 1369 C CA . CYS A 1 180 ? -9.047 15.164 6.473 1 96.88 180 CYS A CA 1
ATOM 1370 C C . CYS A 1 180 ? -7.809 14.859 5.641 1 96.88 180 CYS A C 1
ATOM 1372 O O . CYS A 1 180 ? -7.555 13.703 5.301 1 96.88 180 CYS A O 1
ATOM 1374 N N . ILE A 1 181 ? -7.059 15.898 5.312 1 98.12 181 ILE A N 1
ATOM 1375 C CA . ILE A 1 181 ? -5.719 15.773 4.75 1 98.12 181 ILE A CA 1
ATOM 1376 C C . ILE A 1 181 ? -4.68 15.852 5.867 1 98.12 181 ILE A C 1
ATOM 1378 O O . ILE A 1 181 ? -4.738 16.75 6.715 1 98.12 181 ILE A O 1
ATOM 1382 N N . ILE A 1 182 ? -3.838 14.844 5.926 1 98.75 182 ILE A N 1
ATOM 1383 C CA . ILE A 1 182 ? -2.721 14.938 6.863 1 98.75 182 ILE A CA 1
ATOM 1384 C C . ILE A 1 182 ? -1.433 15.234 6.102 1 98.75 182 ILE A C 1
ATOM 1386 O O . ILE A 1 182 ? -1.292 14.867 4.934 1 98.75 182 ILE A O 1
ATOM 1390 N N . ARG A 1 183 ? -0.574 15.953 6.711 1 98.81 183 ARG A N 1
ATOM 1391 C CA . ARG A 1 183 ? 0.762 16.281 6.223 1 98.81 183 ARG A CA 1
ATOM 1392 C C . ARG A 1 183 ? 1.823 15.938 7.266 1 98.81 183 ARG A C 1
ATOM 1394 O O . ARG A 1 183 ? 1.745 16.391 8.406 1 98.81 183 ARG A O 1
ATOM 1401 N N . CYS A 1 184 ? 2.756 15.109 6.938 1 98.81 184 CYS A N 1
ATOM 1402 C CA . CYS A 1 184 ? 3.869 14.758 7.812 1 98.81 184 CYS A CA 1
ATOM 1403 C C . CYS A 1 184 ? 5.203 15.023 7.129 1 98.81 184 CYS A C 1
ATOM 1405 O O . CYS A 1 184 ? 5.391 14.672 5.965 1 98.81 184 CYS A O 1
ATOM 1407 N N . ARG A 1 185 ? 6.074 15.68 7.82 1 98.62 185 ARG A N 1
ATOM 1408 C CA . ARG A 1 185 ? 7.371 15.961 7.219 1 98.62 185 ARG A CA 1
ATOM 1409 C C . ARG A 1 185 ? 8.461 16.078 8.289 1 98.62 185 ARG A C 1
ATOM 1411 O O . ARG A 1 185 ? 8.164 16.344 9.453 1 98.62 185 ARG A O 1
ATOM 1418 N N . ASN A 1 186 ? 9.688 15.836 7.871 1 98.31 186 ASN A N 1
ATOM 1419 C CA . ASN A 1 186 ? 10.82 16.016 8.773 1 98.31 186 ASN A CA 1
ATOM 1420 C C . ASN A 1 186 ? 11.367 17.438 8.734 1 98.31 186 ASN A C 1
ATOM 1422 O O . ASN A 1 186 ? 10.891 18.266 7.949 1 98.31 186 ASN A O 1
ATOM 1426 N N . PRO A 1 187 ? 12.359 17.766 9.539 1 97.62 187 PRO A N 1
ATOM 1427 C CA . PRO A 1 187 ? 12.836 19.141 9.641 1 97.62 187 PRO A CA 1
ATOM 1428 C C . PRO A 1 187 ? 13.438 19.656 8.336 1 97.62 187 PRO A C 1
ATOM 1430 O O . PRO A 1 187 ? 13.492 20.859 8.109 1 97.62 187 PRO A O 1
ATOM 1433 N N . ILE A 1 188 ? 13.875 18.781 7.488 1 97 188 ILE A N 1
ATOM 1434 C CA . ILE A 1 188 ? 14.523 19.156 6.238 1 97 188 ILE A CA 1
ATOM 1435 C C . ILE A 1 188 ? 13.477 19.484 5.184 1 97 188 ILE A C 1
ATOM 1437 O O . ILE A 1 188 ? 13.742 20.234 4.238 1 97 188 ILE A O 1
ATOM 1441 N N . GLY A 1 189 ? 12.281 18.906 5.301 1 97.81 189 GLY A N 1
ATOM 1442 C CA . GLY A 1 189 ? 11.195 19.219 4.383 1 97.81 189 GLY A CA 1
ATOM 1443 C C . GLY A 1 189 ? 10.758 18.016 3.555 1 97.81 189 GLY A C 1
ATOM 1444 O O . GLY A 1 189 ? 10.008 18.172 2.592 1 97.81 189 GLY A O 1
ATOM 1445 N N . PHE A 1 190 ? 11.203 16.844 3.918 1 98.19 190 PHE A N 1
ATOM 1446 C CA . PHE A 1 190 ? 10.766 15.641 3.221 1 98.19 190 PHE A CA 1
ATOM 1447 C C . PHE A 1 190 ? 9.562 15.023 3.918 1 98.19 190 PHE A C 1
ATOM 1449 O O . PHE A 1 190 ? 9.492 14.992 5.148 1 98.19 190 PHE A O 1
ATOM 1456 N N . GLY A 1 191 ? 8.648 14.555 3.139 1 97.94 191 GLY A N 1
ATOM 1457 C CA . GLY A 1 191 ? 7.445 13.977 3.721 1 97.94 191 GLY A CA 1
ATOM 1458 C C . GLY A 1 191 ? 6.344 13.75 2.707 1 97.94 191 GLY A C 1
ATOM 1459 O O . GLY A 1 191 ? 6.613 13.453 1.542 1 97.94 191 GLY A O 1
ATOM 1460 N N . SER A 1 192 ? 5.086 13.734 3.188 1 98.62 192 SER A N 1
ATOM 1461 C CA . SER A 1 192 ? 3.945 13.406 2.34 1 98.62 192 SER A CA 1
ATOM 1462 C C . SER A 1 192 ? 2.646 13.945 2.93 1 98.62 192 SER A C 1
ATOM 1464 O O . SER A 1 192 ? 2.566 14.203 4.133 1 98.62 192 SER A O 1
ATOM 1466 N N . CYS A 1 193 ? 1.729 14.18 2.057 1 98.62 193 CYS A N 1
ATOM 1467 C CA . CYS A 1 193 ? 0.333 14.344 2.447 1 98.62 193 CYS A CA 1
ATOM 1468 C C . CYS A 1 193 ? -0.472 13.086 2.129 1 98.62 193 CYS A C 1
ATOM 1470 O O . CYS A 1 193 ? -0.081 12.297 1.27 1 98.62 193 CYS A O 1
ATOM 1472 N N . ALA A 1 194 ? -1.576 12.914 2.777 1 97.88 194 ALA A N 1
ATOM 1473 C CA . ALA A 1 194 ? -2.496 11.812 2.512 1 97.88 194 ALA A CA 1
ATOM 1474 C C . ALA A 1 194 ? -3.898 12.133 3.02 1 97.88 194 ALA A C 1
ATOM 1476 O O . ALA A 1 194 ? -4.09 13.086 3.775 1 97.88 194 ALA A O 1
ATOM 1477 N N . ALA A 1 195 ? -4.879 11.375 2.553 1 96.44 195 ALA A N 1
ATOM 1478 C CA . ALA A 1 195 ? -6.262 11.508 3.01 1 96.44 195 ALA A CA 1
ATOM 1479 C C . ALA A 1 195 ? -6.594 10.461 4.066 1 96.44 195 ALA A C 1
ATOM 1481 O O . ALA A 1 195 ? -6.203 9.297 3.939 1 96.44 195 ALA A O 1
ATOM 1482 N N . VAL A 1 196 ? -7.285 10.891 5.074 1 95.94 196 VAL A N 1
ATOM 1483 C CA . VAL A 1 196 ? -7.707 10 6.152 1 95.94 196 VAL A CA 1
ATOM 1484 C C . VAL A 1 196 ? -9.141 10.328 6.562 1 95.94 196 VAL A C 1
ATOM 1486 O O . VAL A 1 196 ? -9.5 11.5 6.711 1 95.94 196 VAL A O 1
ATOM 1489 N N . ARG A 1 197 ? -9.922 9.312 6.707 1 92.44 197 ARG A N 1
ATOM 1490 C CA . ARG A 1 197 ? -11.25 9.516 7.273 1 92.44 197 ARG A CA 1
ATOM 1491 C C . ARG A 1 197 ? -11.195 9.578 8.797 1 92.44 197 ARG A C 1
ATOM 1493 O O . ARG A 1 197 ? -10.508 8.781 9.43 1 92.44 197 ARG A O 1
ATOM 1500 N N . PHE A 1 198 ? -11.797 10.531 9.312 1 91.56 198 PHE A N 1
ATOM 1501 C CA . PHE A 1 198 ? -11.852 10.695 10.758 1 91.56 198 PHE A CA 1
ATOM 1502 C C . PHE A 1 198 ? -13.141 11.383 11.188 1 91.56 198 PHE A C 1
ATOM 1504 O O . PHE A 1 198 ? -13.523 12.406 10.609 1 91.56 198 PHE A O 1
ATOM 1511 N N . ASN A 1 199 ? -13.906 10.68 11.938 1 76.69 199 ASN A N 1
ATOM 1512 C CA . ASN A 1 199 ? -15.094 11.242 12.562 1 76.69 199 ASN A CA 1
ATOM 1513 C C . ASN A 1 199 ? -14.945 11.312 14.078 1 76.69 199 ASN A C 1
ATOM 1515 O O . ASN A 1 199 ? -14.852 10.281 14.75 1 76.69 199 ASN A O 1
ATOM 1519 N N . SER A 1 200 ? -14.555 12.484 14.43 1 55.69 200 SER A N 1
ATOM 1520 C CA . SER A 1 200 ? -14.43 12.664 15.875 1 55.69 200 SER A CA 1
ATOM 1521 C C . SER A 1 200 ? -15.75 12.352 16.578 1 55.69 200 SER A C 1
ATOM 1523 O O . SER A 1 200 ? -15.773 12.148 17.797 1 55.69 200 SER A O 1
ATOM 1525 N N . THR A 1 201 ? -16.812 12.695 15.805 1 50.59 201 THR A N 1
ATOM 1526 C CA . THR A 1 201 ? -18.047 12.586 16.562 1 50.59 201 THR A CA 1
ATOM 1527 C C . THR A 1 201 ? -18.25 11.164 17.078 1 50.59 201 THR A C 1
ATOM 1529 O O . THR A 1 201 ? -18.094 10.203 16.328 1 50.59 201 THR A O 1
ATOM 1532 N N . LYS A 1 202 ? -17.969 11.062 18.359 1 39.75 202 LYS A N 1
ATOM 1533 C CA . LYS A 1 202 ? -18.438 9.875 19.062 1 39.75 202 LYS A CA 1
ATOM 1534 C C . LYS A 1 202 ? -19.703 9.32 18.438 1 39.75 202 LYS A C 1
ATOM 1536 O O . LYS A 1 202 ? -20.672 10.055 18.219 1 39.75 202 LYS A O 1
ATOM 1541 N N . SER A 1 203 ? -19.516 8.359 17.547 1 36.03 203 SER A N 1
ATOM 1542 C CA . SER A 1 203 ? -20.734 7.773 17.031 1 36.03 203 SER A CA 1
ATOM 1543 C C . SER A 1 203 ? -21.875 7.855 18.047 1 36.03 203 SER A C 1
ATOM 1545 O O . SER A 1 203 ? -21.734 7.387 19.172 1 36.03 203 SER A O 1
ATOM 1547 N N . PRO A 1 204 ? -22.766 8.82 17.875 1 29.12 204 PRO A N 1
ATOM 1548 C CA . PRO A 1 204 ? -23.859 8.742 18.844 1 29.12 204 PRO A CA 1
ATOM 1549 C C . PRO A 1 204 ? -24.406 7.324 19.016 1 29.12 204 PRO A C 1
ATOM 1551 O O . PRO A 1 204 ? -24.641 6.629 18.031 1 29.12 204 PRO A O 1
ATOM 1554 N N . THR A 1 205 ? -23.766 6.648 19.938 1 30.61 205 THR A N 1
ATOM 1555 C CA . THR A 1 205 ? -24.453 5.426 20.328 1 30.61 205 THR A CA 1
ATOM 1556 C C . THR A 1 205 ? -25.938 5.691 20.547 1 30.61 205 THR A C 1
ATOM 1558 O O . THR A 1 205 ? -26.312 6.539 21.359 1 30.61 205 THR A O 1
ATOM 1561 N N . ILE A 1 206 ? -26.703 5.598 19.5 1 28.94 206 ILE A N 1
ATOM 1562 C CA . ILE A 1 206 ? -28.141 5.672 19.75 1 28.94 206 ILE A CA 1
ATOM 1563 C C . ILE A 1 206 ? -28.578 4.484 20.609 1 28.94 206 ILE A C 1
ATOM 1565 O O . ILE A 1 206 ? -28.422 3.33 20.188 1 28.94 206 ILE A O 1
ATOM 1569 N N . ASN A 1 207 ? -28.406 4.637 21.875 1 28.42 207 ASN A N 1
ATOM 1570 C CA . ASN A 1 207 ? -29.016 3.686 22.797 1 28.42 207 ASN A CA 1
ATOM 1571 C C . ASN A 1 207 ? -30.531 3.586 22.578 1 28.42 207 ASN A C 1
ATOM 1573 O O . ASN A 1 207 ? -31.25 4.539 22.859 1 28.42 207 ASN A O 1
ATOM 1577 N N . LEU A 1 208 ? -30.891 2.746 21.531 1 29.5 208 LEU A N 1
ATOM 1578 C CA . LEU A 1 208 ? -32.312 2.457 21.422 1 29.5 208 LEU A CA 1
ATOM 1579 C C . LEU A 1 208 ? -32.844 1.769 22.672 1 29.5 208 LEU A C 1
ATOM 1581 O O . LEU A 1 208 ? -32.594 0.575 22.875 1 29.5 208 LEU A O 1
ATOM 1585 N N . THR A 1 209 ? -32.625 2.293 23.812 1 27.47 209 THR A N 1
ATOM 1586 C CA . THR A 1 209 ? -33.25 1.703 24.984 1 27.47 209 THR A CA 1
ATOM 1587 C C . THR A 1 209 ? -34.719 1.349 24.703 1 27.47 209 THR A C 1
ATOM 1589 O O . THR A 1 209 ? -35.156 0.219 24.938 1 27.47 209 THR A O 1
ATOM 1592 N N . ASP A 1 210 ? -35.719 2.232 25.234 1 27.61 210 ASP A N 1
ATOM 1593 C CA . ASP A 1 210 ? -37.062 1.884 25.703 1 27.61 210 ASP A CA 1
ATOM 1594 C C . ASP A 1 210 ? -37.938 1.412 24.547 1 27.61 210 ASP A C 1
ATOM 1596 O O . ASP A 1 210 ? -38.188 0.215 24.406 1 27.61 210 ASP A O 1
ATOM 1600 N N . ASN A 1 211 ? -39.281 2.211 24.453 1 26.78 211 ASN A N 1
ATOM 1601 C CA . ASN A 1 211 ? -40.594 1.916 23.906 1 26.78 211 ASN A CA 1
ATOM 1602 C C . ASN A 1 211 ? -40.594 1.945 22.375 1 26.78 211 ASN A C 1
ATOM 1604 O O . ASN A 1 211 ? -40.625 3.018 21.766 1 26.78 211 ASN A O 1
ATOM 1608 N N . LEU A 1 212 ? -39.906 1.147 21.75 1 30.91 212 LEU A N 1
ATOM 1609 C CA . LEU A 1 212 ? -39.938 1.019 20.297 1 30.91 212 LEU A CA 1
ATOM 1610 C C . LEU A 1 212 ? -41.375 1.066 19.766 1 30.91 212 LEU A C 1
ATOM 1612 O O . LEU A 1 212 ? -41.625 0.875 18.578 1 30.91 212 LEU A O 1
ATOM 1616 N N . ASN A 1 213 ? -42.312 0.942 20.672 1 28.02 213 ASN A N 1
ATOM 1617 C CA . ASN A 1 213 ? -43.688 1.036 20.25 1 28.02 213 ASN A CA 1
ATOM 1618 C C . ASN A 1 213 ? -43.938 2.311 19.438 1 28.02 213 ASN A C 1
ATOM 1620 O O . ASN A 1 213 ? -44.719 2.299 18.469 1 28.02 213 ASN A O 1
ATOM 1624 N N . SER A 1 214 ? -44 3.543 20.141 1 25.84 214 SER A N 1
ATOM 1625 C CA . SER A 1 214 ? -44.344 4.816 19.516 1 25.84 214 SER A CA 1
ATOM 1626 C C . SER A 1 214 ? -43.188 5.359 18.688 1 25.84 214 SER A C 1
ATOM 1628 O O . SER A 1 214 ? -42.312 6.062 19.203 1 25.84 214 SER A O 1
ATOM 1630 N N . ILE A 1 215 ? -42.406 4.605 18.094 1 28.52 215 ILE A N 1
ATOM 1631 C CA . ILE A 1 215 ? -41.438 5.23 17.203 1 28.52 215 ILE A CA 1
ATOM 1632 C C . ILE A 1 215 ? -42.094 6.363 16.422 1 28.52 215 ILE A C 1
ATOM 1634 O O . ILE A 1 215 ? -42.969 6.125 15.578 1 28.52 215 ILE A O 1
ATOM 1638 N N . SER A 1 216 ? -42.5 7.449 17.141 1 25.05 216 SER A N 1
ATOM 1639 C CA . SER A 1 216 ? -42.875 8.68 16.438 1 25.05 216 SER A CA 1
ATOM 1640 C C . SER A 1 216 ? -41.938 8.969 15.273 1 25.05 216 SER A C 1
ATOM 1642 O O . SER A 1 216 ? -40.875 8.359 15.172 1 25.05 216 SER A O 1
ATOM 1644 N N . THR A 1 217 ? -42.344 10.148 14.57 1 25.53 217 THR A N 1
ATOM 1645 C CA . THR A 1 217 ? -41.75 10.828 13.422 1 25.53 217 THR A CA 1
ATOM 1646 C C . THR A 1 217 ? -40.281 11.125 13.672 1 25.53 217 THR A C 1
ATOM 1648 O O . THR A 1 217 ? -39.938 11.727 14.68 1 25.53 217 THR A O 1
ATOM 1651 N N . ILE A 1 218 ? -39.469 10.227 13.516 1 27.75 218 ILE A N 1
ATOM 1652 C CA . ILE A 1 218 ? -38.094 10.703 13.461 1 27.75 218 ILE A CA 1
ATOM 1653 C C . ILE A 1 218 ? -38.062 12.031 12.711 1 27.75 218 ILE A C 1
ATOM 1655 O O . ILE A 1 218 ? -38.375 12.094 11.516 1 27.75 218 ILE A O 1
ATOM 1659 N N . ASN A 1 219 ? -38.5 12.953 13.414 1 24.73 219 ASN A N 1
ATOM 1660 C CA . ASN A 1 219 ? -38.219 14.297 12.93 1 24.73 219 ASN A CA 1
ATOM 1661 C C . ASN A 1 219 ? -36.719 14.5 12.633 1 24.73 219 ASN A C 1
ATOM 1663 O O . ASN A 1 219 ? -35.906 14.422 13.539 1 24.73 219 ASN A O 1
ATOM 1667 N N . SER A 1 220 ? -36.312 13.898 11.469 1 26.52 220 SER A N 1
ATOM 1668 C CA . SER A 1 220 ? -35.062 14.367 10.828 1 26.52 220 SER A CA 1
ATOM 1669 C C . SER A 1 220 ? -34.969 15.891 10.883 1 26.52 220 SER A C 1
ATOM 1671 O O . SER A 1 220 ? -35.656 16.578 10.109 1 26.52 220 SER A O 1
ATOM 1673 N N . THR A 1 221 ? -35.312 16.516 11.758 1 25.56 221 THR A N 1
ATOM 1674 C CA . THR A 1 221 ? -35 17.938 11.656 1 25.56 221 THR A CA 1
ATOM 1675 C C . THR A 1 221 ? -33.594 18.156 11.094 1 25.56 221 THR A C 1
ATOM 1677 O O . THR A 1 221 ? -33.438 18.906 10.133 1 25.56 221 THR A O 1
ATOM 1680 N N . SER A 1 222 ? -32.438 18.578 11.812 1 26.48 222 SER A N 1
ATOM 1681 C CA . SER A 1 222 ? -31.266 19.172 11.203 1 26.48 222 SER A CA 1
ATOM 1682 C C . SER A 1 222 ? -30.406 18.109 10.531 1 26.48 222 SER A C 1
ATOM 1684 O O . SER A 1 222 ? -29.234 18.344 10.227 1 26.48 222 SER A O 1
ATOM 1686 N N . ILE A 1 223 ? -30.609 16.875 10.617 1 27.52 223 ILE A N 1
ATOM 1687 C CA . ILE A 1 223 ? -29.938 16.016 9.648 1 27.52 223 ILE A CA 1
ATOM 1688 C C . ILE A 1 223 ? -30.453 16.328 8.242 1 27.52 223 ILE A C 1
ATOM 1690 O O . ILE A 1 223 ? -31.625 16.078 7.93 1 27.52 223 ILE A O 1
ATOM 1694 N N . SER A 1 224 ? -30.281 17.438 7.684 1 25.56 224 SER A N 1
ATOM 1695 C CA . SER A 1 224 ? -30.594 17.828 6.316 1 25.56 224 SER A CA 1
ATOM 1696 C C . SER A 1 224 ? -30.359 16.688 5.336 1 25.56 224 SER A C 1
ATOM 1698 O O . SER A 1 224 ? -29.344 16 5.406 1 25.56 224 SER A O 1
ATOM 1700 N N . THR A 1 225 ? -31.344 15.867 4.84 1 26.97 225 THR A N 1
ATOM 1701 C CA . THR A 1 225 ? -31.406 14.898 3.75 1 26.97 225 THR A CA 1
ATOM 1702 C C . THR A 1 225 ? -30.266 15.109 2.768 1 26.97 225 THR A C 1
ATOM 1704 O O . THR A 1 225 ? -29.922 14.203 2.002 1 26.97 225 THR A O 1
ATOM 1707 N N . ASN A 1 226 ? -29.906 16.359 2.512 1 27.23 226 ASN A N 1
ATOM 1708 C CA . ASN A 1 226 ? -28.828 16.703 1.605 1 27.23 226 ASN A CA 1
ATOM 1709 C C . ASN A 1 226 ? -27.516 16.047 2.037 1 27.23 226 ASN A C 1
ATOM 1711 O O . ASN A 1 226 ? -26.703 15.664 1.195 1 27.23 226 ASN A O 1
ATOM 1715 N N . ASN A 1 227 ? -27.125 16.125 3.287 1 26.19 227 ASN A N 1
ATOM 1716 C CA . ASN A 1 227 ? -25.828 15.656 3.742 1 26.19 227 ASN A CA 1
ATOM 1717 C C . ASN A 1 227 ? -25.844 14.164 4.043 1 26.19 227 ASN A C 1
ATOM 1719 O O . ASN A 1 227 ? -24.797 13.586 4.375 1 26.19 227 ASN A O 1
ATOM 1723 N N . PHE A 1 228 ? -26.891 13.461 4.305 1 29.92 228 PHE A N 1
ATOM 1724 C CA . PHE A 1 228 ? -26.969 12.062 4.688 1 29.92 228 PHE A CA 1
ATOM 1725 C C . PHE A 1 228 ? -26.75 11.156 3.482 1 29.92 228 PHE A C 1
ATOM 1727 O O . PHE A 1 228 ? -26.453 9.969 3.639 1 29.92 228 PHE A O 1
ATOM 1734 N N . THR A 1 229 ? -27.266 11.453 2.33 1 28.97 229 THR A N 1
ATOM 1735 C CA . THR A 1 229 ? -27.125 10.57 1.182 1 28.97 229 THR A CA 1
ATOM 1736 C C . THR A 1 229 ? -25.766 9.852 1.214 1 28.97 229 THR A C 1
ATOM 1738 O O . THR A 1 229 ? -25.672 8.672 0.87 1 28.97 229 THR A O 1
ATOM 1741 N N . ASN A 1 230 ? -24.766 10.609 1.425 1 28.44 230 ASN A N 1
ATOM 1742 C CA . ASN A 1 230 ? -23.453 10.102 1.039 1 28.44 230 ASN A CA 1
ATOM 1743 C C . ASN A 1 230 ? -22.891 9.141 2.086 1 28.44 230 ASN A C 1
ATOM 1745 O O . ASN A 1 230 ? -22.125 8.242 1.76 1 28.44 230 ASN A O 1
ATOM 1749 N N . ASN A 1 231 ? -23.062 9.414 3.453 1 28.22 231 ASN A N 1
ATOM 1750 C CA . ASN A 1 231 ? -22.172 8.781 4.422 1 28.22 231 ASN A CA 1
ATOM 1751 C C . ASN A 1 231 ? -22.875 7.641 5.16 1 28.22 231 ASN A C 1
ATOM 1753 O O . ASN A 1 231 ? -22.391 7.188 6.199 1 28.22 231 ASN A O 1
ATOM 1757 N N . LEU A 1 232 ? -24.156 7.383 5.059 1 31.72 232 LEU A N 1
ATOM 1758 C CA . LEU A 1 232 ? -24.688 6.297 5.883 1 31.72 232 LEU A CA 1
ATOM 1759 C C . LEU A 1 232 ? -24.406 4.941 5.246 1 31.72 232 LEU A C 1
ATOM 1761 O O . LEU A 1 232 ? -25.219 4.422 4.48 1 31.72 232 LEU A O 1
ATOM 1765 N N . THR A 1 233 ? -23.359 4.645 4.801 1 30.36 233 THR A N 1
ATOM 1766 C CA . THR A 1 233 ? -23.109 3.365 4.145 1 30.36 233 THR A CA 1
ATOM 1767 C C . THR A 1 233 ? -23.359 2.207 5.105 1 30.36 233 THR A C 1
ATOM 1769 O O . THR A 1 233 ? -23.75 1.116 4.688 1 30.36 233 THR A O 1
ATOM 1772 N N . ASN A 1 234 ? -23 2.393 6.48 1 28.98 234 ASN A N 1
ATOM 1773 C CA . ASN A 1 234 ? -23.141 1.249 7.375 1 28.98 234 ASN A CA 1
ATOM 1774 C C . ASN A 1 234 ? -24 1.583 8.578 1 28.98 234 ASN A C 1
ATOM 1776 O O . ASN A 1 234 ? -23.719 2.529 9.32 1 28.98 234 ASN A O 1
ATOM 1780 N N . ILE A 1 235 ? -25.359 1.377 8.453 1 33.5 235 ILE A N 1
ATOM 1781 C CA . ILE A 1 235 ? -26.219 1.528 9.617 1 33.5 235 ILE A CA 1
ATOM 1782 C C . ILE A 1 235 ? -26.297 0.211 10.391 1 33.5 235 ILE A C 1
ATOM 1784 O O . ILE A 1 235 ? -26.609 -0.833 9.82 1 33.5 235 ILE A O 1
ATOM 1788 N N . SER A 1 236 ? -25.484 0.074 11.438 1 30.89 236 SER A N 1
ATOM 1789 C CA . SER A 1 236 ? -25.609 -1.036 12.375 1 30.89 236 SER A CA 1
ATOM 1790 C C . SER A 1 236 ? -26.734 -0.787 13.375 1 30.89 236 SER A C 1
ATOM 1792 O O . SER A 1 236 ? -26.781 0.274 14 1 30.89 236 SER A O 1
ATOM 1794 N N . LEU A 1 237 ? -27.906 -1.402 13.148 1 32.12 237 LEU A N 1
ATOM 1795 C CA . LEU A 1 237 ? -29.031 -1.323 14.07 1 32.12 237 LEU A CA 1
ATOM 1796 C C . LEU A 1 237 ? -28.953 -2.43 15.117 1 32.12 237 LEU A C 1
ATOM 1798 O O . LEU A 1 237 ? -28.703 -3.59 14.789 1 32.12 237 LEU A O 1
ATOM 1802 N N . ASN A 1 238 ? -28.516 -2.127 16.234 1 29.41 238 ASN A N 1
ATOM 1803 C CA . ASN A 1 238 ? -28.609 -3.053 17.359 1 29.41 238 ASN A CA 1
ATOM 1804 C C . ASN A 1 238 ? -30.047 -3.201 17.844 1 29.41 238 ASN A C 1
ATOM 1806 O O . ASN A 1 238 ? -30.656 -2.223 18.266 1 29.41 238 ASN A O 1
ATOM 1810 N N . ASN A 1 239 ? -30.656 -4.258 17.375 1 30.91 239 ASN A N 1
ATOM 1811 C CA . ASN A 1 239 ? -31.984 -4.617 17.844 1 30.91 239 ASN A CA 1
ATOM 1812 C C . ASN A 1 239 ? -31.984 -5.047 19.312 1 30.91 239 ASN A C 1
ATOM 1814 O O . ASN A 1 239 ? -31.656 -6.191 19.625 1 30.91 239 ASN A O 1
ATOM 1818 N N . THR A 1 240 ? -31.656 -4.207 20.156 1 30.12 240 THR A N 1
ATOM 1819 C CA . THR A 1 240 ? -31.75 -4.574 21.562 1 30.12 240 THR A CA 1
ATOM 1820 C C . THR A 1 240 ? -33.188 -4.891 21.953 1 30.12 240 THR A C 1
ATOM 1822 O O . THR A 1 240 ? -33.438 -5.488 23 1 30.12 240 THR A O 1
ATOM 1825 N N . ALA A 1 241 ? -34.219 -4.164 21.484 1 33.06 241 ALA A N 1
ATOM 1826 C CA . ALA A 1 241 ? -35.562 -4.305 22.047 1 33.06 241 ALA A CA 1
ATOM 1827 C C . ALA A 1 241 ? -36.25 -5.523 21.469 1 33.06 241 ALA A C 1
ATOM 1829 O O . ALA A 1 241 ? -37.438 -5.77 21.766 1 33.06 241 ALA A O 1
ATOM 1830 N N . SER A 1 242 ? -35.656 -6.633 21.266 1 32.56 242 SER A N 1
ATOM 1831 C CA . SER A 1 242 ? -36.312 -7.875 20.859 1 32.56 242 SER A CA 1
ATOM 1832 C C . SER A 1 242 ? -37.281 -7.641 19.719 1 32.56 242 SER A C 1
ATOM 1834 O O . SER A 1 242 ? -38.375 -8.227 19.703 1 32.56 242 SER A O 1
ATOM 1836 N N . ILE A 1 243 ? -37.281 -6.535 19.141 1 34.81 243 ILE A N 1
ATOM 1837 C CA . ILE A 1 243 ? -38.188 -6.34 18.016 1 34.81 243 ILE A CA 1
ATOM 1838 C C . ILE A 1 243 ? -37.844 -7.301 16.891 1 34.81 243 ILE A C 1
ATOM 1840 O O . ILE A 1 243 ? -36.656 -7.449 16.547 1 34.81 243 ILE A O 1
ATOM 1844 N N . PRO A 1 244 ? -38.719 -8.156 16.594 1 33.91 244 PRO A N 1
ATOM 1845 C CA . PRO A 1 244 ? -38.469 -9.117 15.516 1 33.91 244 PRO A CA 1
ATOM 1846 C C . PRO A 1 244 ? -37.875 -8.477 14.266 1 33.91 244 PRO A C 1
ATOM 1848 O O . PRO A 1 244 ? -38.188 -7.32 13.961 1 33.91 244 PRO A O 1
ATOM 1851 N N . ALA A 1 245 ? -36.844 -8.961 13.781 1 35.62 245 ALA A N 1
ATOM 1852 C CA . ALA A 1 245 ? -36.031 -8.477 12.648 1 35.62 245 ALA A CA 1
ATOM 1853 C C . ALA A 1 245 ? -36.938 -7.977 11.523 1 35.62 245 ALA A C 1
ATOM 1855 O O . ALA A 1 245 ? -36.625 -6.98 10.867 1 35.62 245 ALA A O 1
ATOM 1856 N N . ASN A 1 246 ? -38.094 -8.547 11.43 1 35.75 246 ASN A N 1
ATOM 1857 C CA . ASN A 1 246 ? -39.031 -8.172 10.391 1 35.75 246 ASN A CA 1
ATOM 1858 C C . ASN A 1 246 ? -39.625 -6.781 10.625 1 35.75 246 ASN A C 1
ATOM 1860 O O . ASN A 1 246 ? -39.875 -6.035 9.672 1 35.75 246 ASN A O 1
ATOM 1864 N N . ASN A 1 247 ? -39.875 -6.469 11.766 1 38.72 247 ASN A N 1
ATOM 1865 C CA . ASN A 1 247 ? -40.5 -5.184 12.086 1 38.72 247 ASN A CA 1
ATOM 1866 C C . ASN A 1 247 ? -39.469 -4.043 11.992 1 38.72 247 ASN A C 1
ATOM 1868 O O . ASN A 1 247 ? -39.812 -2.93 11.602 1 38.72 247 ASN A O 1
ATOM 1872 N N . LEU A 1 248 ? -38.281 -4.324 12.234 1 38.16 248 LEU A N 1
ATOM 1873 C CA . LEU A 1 248 ? -37.25 -3.291 12.164 1 38.16 248 LEU A CA 1
ATOM 1874 C C . LEU A 1 248 ? -37 -2.904 10.711 1 38.16 248 LEU A C 1
ATOM 1876 O O . LEU A 1 248 ? -36.875 -1.719 10.398 1 38.16 248 LEU A O 1
ATOM 1880 N N . THR A 1 249 ? -36.906 -3.9 9.898 1 37.59 249 THR A N 1
ATOM 1881 C CA . THR A 1 249 ? -36.688 -3.617 8.484 1 37.59 249 THR A CA 1
ATOM 1882 C C . THR A 1 249 ? -37.875 -2.885 7.887 1 37.59 249 THR A C 1
ATOM 1884 O O . THR A 1 249 ? -37.719 -1.93 7.125 1 37.59 249 THR A O 1
ATOM 1887 N N . ASP A 1 250 ? -39 -3.275 8.211 1 37.88 250 ASP A N 1
ATOM 1888 C CA . ASP A 1 250 ? -40.188 -2.602 7.727 1 37.88 250 ASP A CA 1
ATOM 1889 C C . ASP A 1 250 ? -40.281 -1.168 8.25 1 37.88 250 ASP A C 1
ATOM 1891 O O . ASP A 1 250 ? -40.594 -0.245 7.496 1 37.88 250 ASP A O 1
ATOM 1895 N N . ASN A 1 251 ? -40 -0.963 9.469 1 37.34 251 ASN A N 1
ATOM 1896 C CA . ASN A 1 251 ? -40.062 0.373 10.047 1 37.34 251 ASN A CA 1
ATOM 1897 C C . ASN A 1 251 ? -38.969 1.279 9.539 1 37.34 251 ASN A C 1
ATOM 1899 O O . ASN A 1 251 ? -39.188 2.473 9.32 1 37.34 251 ASN A O 1
ATOM 1903 N N . LEU A 1 252 ? -37.781 0.774 9.336 1 38.62 252 LEU A N 1
ATOM 1904 C CA . LEU A 1 252 ? -36.719 1.589 8.75 1 38.62 252 LEU A CA 1
ATOM 1905 C C . LEU A 1 252 ? -37.031 1.926 7.297 1 38.62 252 LEU A C 1
ATOM 1907 O O . LEU A 1 252 ? -36.875 3.07 6.871 1 38.62 252 LEU A O 1
ATOM 1911 N N . SER A 1 253 ? -37.438 0.941 6.469 1 37.88 253 SER A N 1
ATOM 1912 C CA . SER A 1 253 ? -37.812 1.239 5.094 1 37.88 253 SER A CA 1
ATOM 1913 C C . SER A 1 253 ? -38.969 2.199 5.035 1 37.88 253 SER A C 1
ATOM 1915 O O . SER A 1 253 ? -39.031 3.086 4.18 1 37.88 253 SER A O 1
ATOM 1917 N N . ASN A 1 254 ? -39.875 1.957 5.844 1 37.22 254 ASN A N 1
ATOM 1918 C CA . ASN A 1 254 ? -41.062 2.814 5.801 1 37.22 254 ASN A CA 1
ATOM 1919 C C . ASN A 1 254 ? -40.75 4.211 6.34 1 37.22 254 ASN A C 1
ATOM 1921 O O . ASN A 1 254 ? -41.375 5.195 5.895 1 37.22 254 ASN A O 1
ATOM 1925 N N . ASN A 1 255 ? -39.906 4.309 7.285 1 35.38 255 ASN A N 1
ATOM 1926 C CA . ASN A 1 255 ? -39.75 5.617 7.906 1 35.38 255 ASN A CA 1
ATOM 1927 C C . ASN A 1 255 ? -38.469 6.301 7.43 1 35.38 255 ASN A C 1
ATOM 1929 O O . ASN A 1 255 ? -38.25 7.477 7.723 1 35.38 255 ASN A O 1
ATOM 1933 N N . LEU A 1 256 ? -37.406 5.594 6.938 1 32.62 256 LEU A N 1
ATOM 1934 C CA . LEU A 1 256 ? -36.25 6.199 6.309 1 32.62 256 LEU A CA 1
ATOM 1935 C C . LEU A 1 256 ? -36.281 5.996 4.797 1 32.62 256 LEU A C 1
ATOM 1937 O O . LEU A 1 256 ? -35.625 5.109 4.27 1 32.62 256 LEU A O 1
ATOM 1941 N N . PRO A 1 257 ? -37.094 6.629 4.094 1 30.8 257 PRO A N 1
ATOM 1942 C CA . PRO A 1 257 ? -37.062 6.66 2.633 1 30.8 257 PRO A CA 1
ATOM 1943 C C . PRO A 1 257 ? -35.75 7.289 2.1 1 30.8 257 PRO A C 1
ATOM 1945 O O . PRO A 1 257 ? -35.219 8.219 2.711 1 30.8 257 PRO A O 1
ATOM 1948 N N . GLY A 1 258 ? -35.062 6.457 1.304 1 31.66 258 GLY A N 1
ATOM 1949 C CA . GLY A 1 258 ? -33.875 6.945 0.593 1 31.66 258 GLY A CA 1
ATOM 1950 C C . GLY A 1 258 ? -32.562 6.516 1.232 1 31.66 258 GLY A C 1
ATOM 1951 O O . GLY A 1 258 ? -31.5 6.902 0.775 1 31.66 258 GLY A O 1
ATOM 1952 N N . ILE A 1 259 ? -32.688 6.262 2.498 1 31.41 259 ILE A N 1
ATOM 1953 C CA . ILE A 1 259 ? -31.375 5.898 3.055 1 31.41 259 ILE A CA 1
ATOM 1954 C C . ILE A 1 259 ? -30.953 4.527 2.535 1 31.41 259 ILE A C 1
ATOM 1956 O O . ILE A 1 259 ? -31.656 3.535 2.748 1 31.41 259 ILE A O 1
ATOM 1960 N N . SER A 1 260 ? -30.234 4.457 1.438 1 30.89 260 SER A N 1
ATOM 1961 C CA . SER A 1 260 ? -29.531 3.279 0.958 1 30.89 260 SER A CA 1
ATOM 1962 C C . SER A 1 260 ? -28.406 2.885 1.914 1 30.89 260 SER A C 1
ATOM 1964 O O . SER A 1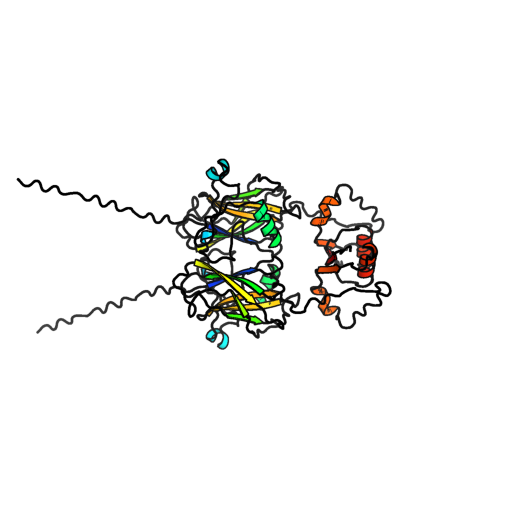 260 ? -27.266 3.322 1.754 1 30.89 260 SER A O 1
ATOM 1966 N N . ALA A 1 261 ? -28.656 3.121 3.4 1 31.8 261 ALA A N 1
ATOM 1967 C CA . ALA A 1 261 ? -27.562 2.762 4.297 1 31.8 261 ALA A CA 1
ATOM 1968 C C . ALA A 1 261 ? -27.562 1.264 4.59 1 31.8 261 ALA A C 1
ATOM 1970 O O . ALA A 1 261 ? -28.594 0.613 4.531 1 31.8 261 ALA A O 1
ATOM 1971 N N . ASN A 1 262 ? -26.406 0.598 4.473 1 31.55 262 ASN A N 1
ATOM 1972 C CA . ASN A 1 262 ? -26.203 -0.732 5.035 1 31.55 262 ASN A CA 1
ATOM 1973 C C . ASN A 1 262 ? -26.562 -0.777 6.516 1 31.55 262 ASN A C 1
ATOM 1975 O O . ASN A 1 262 ? -26.016 -0.009 7.316 1 31.55 262 ASN A O 1
ATOM 1979 N N . ILE A 1 263 ? -27.781 -1.214 6.844 1 32.56 263 ILE A N 1
ATOM 1980 C CA . ILE A 1 263 ? -28.219 -1.343 8.227 1 32.56 263 ILE A CA 1
ATOM 1981 C C . ILE A 1 263 ? -27.844 -2.721 8.766 1 32.56 263 ILE A C 1
ATOM 1983 O O . ILE A 1 263 ? -28.172 -3.742 8.156 1 32.56 263 ILE A O 1
ATOM 1987 N N . SER A 1 264 ? -26.734 -2.871 9.477 1 30.58 264 SER A N 1
ATOM 1988 C CA . SER A 1 264 ? -26.375 -4.105 10.172 1 30.58 264 SER A CA 1
ATOM 1989 C C . SER A 1 264 ? -27.047 -4.191 11.539 1 30.58 264 SER A C 1
ATOM 1991 O O . SER A 1 264 ? -27.203 -3.178 12.219 1 30.58 264 SER A O 1
ATOM 1993 N N . PHE A 1 265 ? -27.906 -5.285 11.703 1 28.72 265 PHE A N 1
ATOM 1994 C CA . PHE A 1 265 ? -28.609 -5.531 12.961 1 28.72 265 PHE A CA 1
ATOM 1995 C C . PHE A 1 265 ? -27.828 -6.492 13.844 1 28.72 265 PHE A C 1
ATOM 1997 O O . PHE A 1 265 ? -27.25 -7.473 13.352 1 28.72 265 PHE A O 1
ATOM 2004 N N . SER A 1 266 ? -27.109 -6.062 14.836 1 27.75 266 SER A N 1
ATOM 2005 C CA . SER A 1 266 ? -26.547 -6.984 15.828 1 27.75 266 SER A CA 1
ATOM 2006 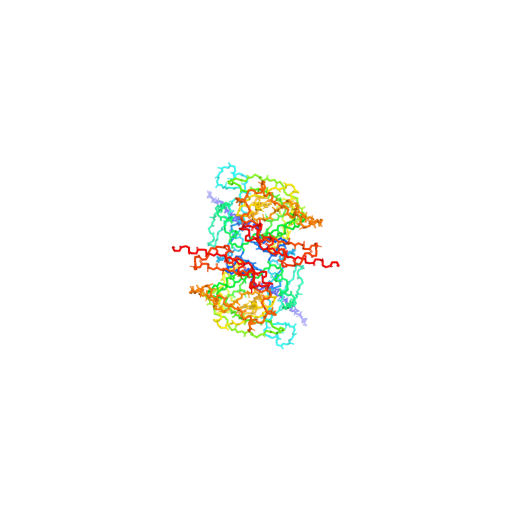C C . SER A 1 266 ? -27.578 -7.312 16.906 1 27.75 266 SER A C 1
ATOM 2008 O O . SER A 1 266 ? -28.297 -6.426 17.375 1 27.75 266 SER A O 1
ATOM 2010 N N . ASN A 1 267 ? -28.188 -8.5 16.75 1 25.81 267 ASN A N 1
ATOM 2011 C CA . ASN A 1 267 ? -29.094 -8.992 17.781 1 25.81 267 ASN A CA 1
ATOM 2012 C C . ASN A 1 267 ? -28.344 -9.305 19.078 1 25.81 267 ASN A C 1
ATOM 2014 O O . ASN A 1 267 ? -27.375 -10.078 19.062 1 25.81 267 ASN A O 1
ATOM 2018 N N . SER A 1 268 ? -28.062 -8.375 19.875 1 26.53 268 SER A N 1
ATOM 2019 C CA . SER A 1 268 ? -27.656 -8.82 21.203 1 26.53 268 SER A CA 1
ATOM 2020 C C . SER A 1 268 ? -28.781 -9.57 21.906 1 26.53 268 SER A C 1
ATOM 2022 O O . SER A 1 268 ? -29.844 -8.992 22.172 1 26.53 268 SER A O 1
ATOM 2024 N N . ILE A 1 269 ? -28.984 -10.867 21.562 1 22.67 269 ILE A N 1
ATOM 2025 C CA . ILE A 1 269 ? -29.859 -11.68 22.406 1 22.67 269 ILE A CA 1
ATOM 2026 C C . ILE A 1 269 ? -29.344 -11.672 23.844 1 22.67 269 ILE A C 1
ATOM 2028 O O . ILE A 1 269 ? -28.188 -12.031 24.094 1 22.67 269 ILE A O 1
ATOM 2032 N N . ASN A 1 270 ? -29.797 -10.781 24.641 1 22.55 270 ASN A N 1
ATOM 2033 C CA . ASN A 1 270 ? -29.75 -11.195 26.047 1 22.55 270 ASN A CA 1
ATOM 2034 C C . ASN A 1 270 ? -30.656 -12.398 26.297 1 22.55 270 ASN A C 1
ATOM 2036 O O . ASN A 1 270 ? -31.797 -12.438 25.812 1 22.55 270 ASN A O 1
ATOM 2040 N N . MET B 1 1 ? 74.125 -25.406 4.035 1 32.44 1 MET B N 1
ATOM 2041 C CA . MET B 1 1 ? 73.188 -24.969 3.033 1 32.44 1 MET B CA 1
ATOM 2042 C C . MET B 1 1 ? 71.812 -24.812 3.652 1 32.44 1 MET B C 1
ATOM 2044 O O . MET B 1 1 ? 71.188 -25.781 4.137 1 32.44 1 MET B O 1
ATOM 2048 N N . TYR B 1 2 ? 71.562 -23.625 4.352 1 40.91 2 TYR B N 1
ATOM 2049 C CA . TYR B 1 2 ? 70.375 -23.141 5.07 1 40.91 2 TYR B CA 1
ATOM 2050 C C . TYR B 1 2 ? 69.188 -23 4.133 1 40.91 2 TYR B C 1
ATOM 2052 O O . TYR B 1 2 ? 69.25 -22.281 3.137 1 40.91 2 TYR B O 1
ATOM 2060 N N . PHE B 1 3 ? 68.438 -24.094 3.924 1 42.56 3 PHE B N 1
ATOM 2061 C CA . PHE B 1 3 ? 67.188 -24.094 3.209 1 42.56 3 PHE B CA 1
ATOM 2062 C C . PHE B 1 3 ? 66.188 -23.109 3.836 1 42.56 3 PHE B C 1
ATOM 2064 O O . PHE B 1 3 ? 65.875 -23.234 5.012 1 42.56 3 PHE B O 1
ATOM 2071 N N . SER B 1 4 ? 66.188 -21.828 3.402 1 43.28 4 SER B N 1
ATOM 2072 C CA . SER B 1 4 ? 65.188 -20.828 3.686 1 43.28 4 SER B CA 1
ATOM 2073 C C . SER B 1 4 ? 63.812 -21.312 3.254 1 43.28 4 SER B C 1
ATOM 2075 O O . SER B 1 4 ? 63.594 -21.609 2.078 1 43.28 4 SER B O 1
ATOM 2077 N N . VAL B 1 5 ? 63.094 -22.078 4.102 1 46 5 VAL B N 1
ATOM 2078 C CA . VAL B 1 5 ? 61.688 -22.406 3.92 1 46 5 VAL B CA 1
ATOM 2079 C C . VAL B 1 5 ? 60.875 -21.125 3.752 1 46 5 VAL B C 1
ATOM 2081 O O . VAL B 1 5 ? 60.844 -20.297 4.656 1 46 5 VAL B O 1
ATOM 2084 N N . LEU B 1 6 ? 60.906 -20.547 2.535 1 46.09 6 LEU B N 1
ATOM 2085 C CA . LEU B 1 6 ? 59.938 -19.5 2.205 1 46.09 6 LEU B CA 1
ATOM 2086 C C . LEU B 1 6 ? 58.5 -19.953 2.477 1 46.09 6 LEU B C 1
ATOM 2088 O O . LEU B 1 6 ? 58.031 -20.906 1.865 1 46.09 6 LEU B O 1
ATOM 2092 N N . ILE B 1 7 ? 58.062 -19.75 3.701 1 46.34 7 ILE B N 1
ATOM 2093 C CA . ILE B 1 7 ? 56.656 -19.906 4.031 1 46.34 7 ILE B CA 1
ATOM 2094 C C . ILE B 1 7 ? 55.812 -19.016 3.129 1 46.34 7 ILE B C 1
ATOM 2096 O O . ILE B 1 7 ? 55.969 -17.797 3.145 1 46.34 7 ILE B O 1
ATOM 2100 N N . GLN B 1 8 ? 55.469 -19.484 1.949 1 40.56 8 GLN B N 1
ATOM 2101 C CA . GLN B 1 8 ? 54.469 -18.812 1.139 1 40.56 8 GLN B CA 1
ATOM 2102 C C . GLN B 1 8 ? 53.156 -18.656 1.902 1 40.56 8 GLN B C 1
ATOM 2104 O O . GLN B 1 8 ? 52.531 -19.656 2.301 1 40.56 8 GLN B O 1
ATOM 2109 N N . ILE B 1 9 ? 53.031 -17.578 2.658 1 43.38 9 ILE B N 1
ATOM 2110 C CA . ILE B 1 9 ? 51.781 -17.172 3.236 1 43.38 9 ILE B CA 1
ATOM 2111 C C . ILE B 1 9 ? 50.719 -17.016 2.127 1 43.38 9 ILE B C 1
ATOM 2113 O O . ILE B 1 9 ? 50.875 -16.141 1.26 1 43.38 9 ILE B O 1
ATOM 2117 N N . LEU B 1 10 ? 50.156 -18.125 1.718 1 42.94 10 LEU B N 1
ATOM 2118 C CA . LEU B 1 10 ? 48.938 -17.984 0.902 1 42.94 10 LEU B CA 1
ATOM 2119 C C . LEU B 1 10 ? 47.906 -17.109 1.604 1 42.94 10 LEU B C 1
ATOM 2121 O O . LEU B 1 10 ? 47.406 -17.484 2.658 1 42.94 10 LEU B O 1
ATOM 2125 N N . LEU B 1 11 ? 48.125 -15.781 1.481 1 41.28 11 LEU B N 1
ATOM 2126 C CA . LEU B 1 11 ? 47.031 -14.867 1.854 1 41.28 11 LEU B CA 1
ATOM 2127 C C . LEU B 1 11 ? 45.719 -15.281 1.196 1 41.28 11 LEU B C 1
ATOM 2129 O O . LEU B 1 11 ? 45.594 -15.227 -0.029 1 41.28 11 LEU B O 1
ATOM 2133 N N . PHE B 1 12 ? 45.031 -16.25 1.782 1 41.81 12 PHE B N 1
ATOM 2134 C CA . PHE B 1 12 ? 43.625 -16.453 1.436 1 41.81 12 PHE B CA 1
ATOM 2135 C C . PHE B 1 12 ? 42.844 -15.148 1.535 1 41.81 12 PHE B C 1
ATOM 2137 O O . PHE B 1 12 ? 42.625 -14.617 2.631 1 41.81 12 PHE B O 1
ATOM 2144 N N . SER B 1 13 ? 43.031 -14.266 0.558 1 37.62 13 SER B N 1
ATOM 2145 C CA . SER B 1 13 ? 42.031 -13.18 0.464 1 37.62 13 SER B CA 1
ATOM 2146 C C . SER B 1 13 ? 40.625 -13.719 0.493 1 37.62 13 SER B C 1
ATOM 2148 O O . SER B 1 13 ? 40.188 -14.438 -0.418 1 37.62 13 SER B O 1
ATOM 2150 N N . SER B 1 14 ? 40.125 -14.039 1.648 1 36.94 14 SER B N 1
ATOM 2151 C CA . SER B 1 14 ? 38.688 -14.25 1.765 1 36.94 14 SER B CA 1
ATOM 2152 C C . SER B 1 14 ? 37.906 -13.125 1.088 1 36.94 14 SER B C 1
ATOM 2154 O O . SER B 1 14 ? 37.938 -11.977 1.534 1 36.94 14 SER B O 1
ATOM 2156 N N . SER B 1 15 ? 37.875 -13.148 -0.212 1 35.25 15 SER B N 1
ATOM 2157 C CA . SER B 1 15 ? 36.906 -12.258 -0.852 1 35.25 15 SER B CA 1
ATOM 2158 C C . SER B 1 15 ? 35.562 -12.312 -0.151 1 35.25 15 SER B C 1
ATOM 2160 O O . SER B 1 15 ? 34.906 -13.367 -0.123 1 35.25 15 SER B O 1
ATOM 2162 N N . PHE B 1 16 ? 35.438 -11.523 0.898 1 35.16 16 PHE B N 1
ATOM 2163 C CA . PHE B 1 16 ? 34.062 -11.258 1.362 1 35.16 16 PHE B CA 1
ATOM 2164 C C . PHE B 1 16 ? 33.125 -11.055 0.185 1 35.16 16 PHE B C 1
ATOM 2166 O O . PHE B 1 16 ? 33.156 -10.008 -0.467 1 35.16 16 PHE B O 1
ATOM 2173 N N . VAL B 1 17 ? 32.844 -12.062 -0.604 1 35 17 VAL B N 1
ATOM 2174 C CA . VAL B 1 17 ? 31.672 -11.93 -1.469 1 35 17 VAL B CA 1
ATOM 2175 C C . VAL B 1 17 ? 30.531 -11.258 -0.706 1 35 17 VAL B C 1
ATOM 2177 O O . VAL B 1 17 ? 30.016 -11.812 0.261 1 35 17 VAL B O 1
ATOM 2180 N N . SER B 1 18 ? 30.641 -10 -0.544 1 35.69 18 SER B N 1
ATOM 2181 C CA . SER B 1 18 ? 29.391 -9.367 -0.135 1 35.69 18 SER B CA 1
ATOM 2182 C C . SER B 1 18 ? 28.188 -10.039 -0.786 1 35.69 18 SER B C 1
ATOM 2184 O O . SER B 1 18 ? 28.047 -10.031 -2.012 1 35.69 18 SER B O 1
ATOM 2186 N N . LYS B 1 19 ? 27.781 -11.156 -0.325 1 39.03 19 LYS B N 1
ATOM 2187 C CA . LYS B 1 19 ? 26.547 -11.734 -0.82 1 39.03 19 LYS B CA 1
ATOM 2188 C C . LYS B 1 19 ? 25.562 -10.656 -1.253 1 39.03 19 LYS B C 1
ATOM 2190 O O . LYS B 1 19 ? 25.031 -9.922 -0.417 1 39.03 19 LYS B O 1
ATOM 2195 N N . VAL B 1 20 ? 25.734 -9.977 -2.422 1 46.19 20 VAL B N 1
ATOM 2196 C CA . VAL B 1 20 ? 24.812 -9.086 -3.107 1 46.19 20 VAL B CA 1
ATOM 2197 C C . VAL B 1 20 ? 23.375 -9.586 -2.908 1 46.19 20 VAL B C 1
ATOM 2199 O O . VAL B 1 20 ? 23.016 -10.664 -3.369 1 46.19 20 VAL B O 1
ATOM 220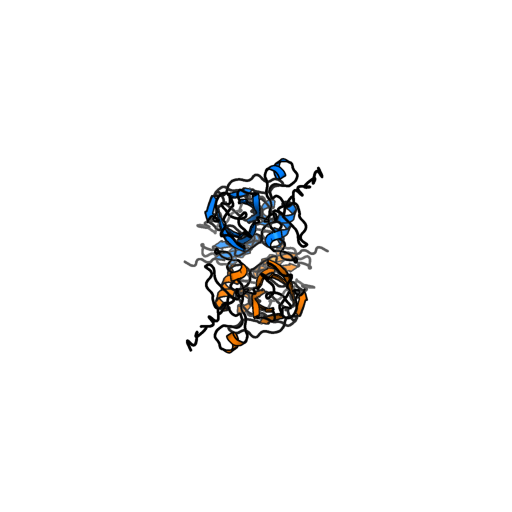2 N N . SER B 1 21 ? 22.828 -9.492 -1.769 1 51.41 21 SER B N 1
ATOM 2203 C CA . SER B 1 21 ? 21.453 -9.891 -1.47 1 51.41 21 SER B CA 1
ATOM 2204 C C . SER B 1 21 ? 20.484 -9.438 -2.561 1 51.41 21 SER B C 1
ATOM 2206 O O . SER B 1 21 ? 20.438 -8.25 -2.889 1 51.41 21 SER B O 1
ATOM 2208 N N . SER B 1 22 ? 20.297 -10.141 -3.652 1 59.56 22 SER B N 1
ATOM 2209 C CA . SER B 1 22 ? 19.391 -10.117 -4.797 1 59.56 22 SER B CA 1
ATOM 2210 C C . SER B 1 22 ? 17.922 -10.117 -4.344 1 59.56 22 SER B C 1
ATOM 2212 O O . SER B 1 22 ? 17.531 -10.945 -3.518 1 59.56 22 SER B O 1
ATOM 2214 N N . HIS B 1 23 ? 17.094 -8.953 -4.613 1 85.56 23 HIS B N 1
ATOM 2215 C CA . HIS B 1 23 ? 15.914 -9.07 -3.768 1 85.56 23 HIS B CA 1
ATOM 2216 C C . HIS B 1 23 ? 14.75 -8.266 -4.332 1 85.56 23 HIS B C 1
ATOM 2218 O O . HIS B 1 23 ? 14.945 -7.164 -4.855 1 85.56 23 HIS B O 1
ATOM 2224 N N . SER B 1 24 ? 13.734 -8.992 -4.57 1 96.19 24 SER B N 1
ATOM 2225 C CA . SER B 1 24 ? 12.531 -8.266 -4.949 1 96.19 24 SER B CA 1
ATOM 2226 C C . SER B 1 24 ? 11.289 -8.852 -4.281 1 96.19 24 SER B C 1
ATOM 2228 O O . SER B 1 24 ? 11.297 -10.016 -3.871 1 96.19 24 SER B O 1
ATOM 2230 N N . PHE B 1 25 ? 10.305 -8.055 -4.176 1 97.75 25 PHE B N 1
ATOM 2231 C CA . PHE B 1 25 ? 9.008 -8.508 -3.68 1 97.75 25 PHE B CA 1
ATOM 2232 C C . PHE B 1 25 ? 7.895 -7.594 -4.176 1 97.75 25 PHE B C 1
ATOM 2234 O O . PHE B 1 25 ? 8.156 -6.488 -4.656 1 97.75 25 PHE B O 1
ATOM 2241 N N . MET B 1 26 ? 6.707 -8.117 -4.168 1 98.12 26 MET B N 1
ATOM 2242 C CA . MET B 1 26 ? 5.516 -7.344 -4.508 1 98.12 26 MET B CA 1
ATOM 2243 C C . MET B 1 26 ? 5.172 -6.352 -3.404 1 98.12 26 MET B C 1
ATOM 2245 O O . MET B 1 26 ? 4.688 -6.742 -2.34 1 98.12 26 MET B O 1
ATOM 2249 N N . LEU B 1 27 ? 5.355 -5.129 -3.701 1 96.12 27 LEU B N 1
ATOM 2250 C CA . LEU B 1 27 ? 5.156 -4.059 -2.729 1 96.12 27 LEU B CA 1
ATOM 2251 C C . LEU B 1 27 ? 3.68 -3.689 -2.623 1 96.12 27 LEU B C 1
ATOM 2253 O O . LEU B 1 27 ? 3.197 -3.352 -1.54 1 96.12 27 LEU B O 1
ATOM 2257 N N . TRP B 1 28 ? 3.018 -3.773 -3.787 1 92.56 28 TRP B N 1
ATOM 2258 C CA . TRP B 1 28 ? 1.654 -3.258 -3.855 1 92.56 28 TRP B CA 1
ATOM 2259 C C . TRP B 1 28 ? 0.848 -3.992 -4.922 1 92.56 28 TRP B C 1
ATOM 2261 O O . TRP B 1 28 ? 1.402 -4.453 -5.922 1 92.56 28 TRP B O 1
ATOM 2271 N N . LEU B 1 29 ? -0.441 -4.168 -4.695 1 93.06 29 LEU B N 1
ATOM 2272 C CA . LEU B 1 29 ? -1.343 -4.625 -5.746 1 93.06 29 LEU B CA 1
ATOM 2273 C C . LEU B 1 29 ? -2.674 -3.885 -5.68 1 93.06 29 LEU B C 1
ATOM 2275 O O . LEU B 1 29 ? -3.141 -3.533 -4.594 1 93.06 29 LEU B O 1
ATOM 2279 N N . GLN B 1 30 ? -3.209 -3.682 -6.832 1 87 30 GLN B N 1
ATOM 2280 C CA . GLN B 1 30 ? -4.465 -2.947 -6.965 1 87 30 GLN B CA 1
ATOM 2281 C C . GLN B 1 30 ? -5.336 -3.545 -8.062 1 87 30 GLN B C 1
ATOM 2283 O O . GLN B 1 30 ? -4.828 -3.992 -9.094 1 87 30 GLN B O 1
ATOM 2288 N N . GLY B 1 31 ? -6.676 -3.586 -7.77 1 86.94 31 GLY B N 1
ATOM 2289 C CA . GLY B 1 31 ? -7.672 -4.016 -8.742 1 86.94 31 GLY B CA 1
ATOM 2290 C C . GLY B 1 31 ? -8.734 -2.965 -9.008 1 86.94 31 GLY B C 1
ATOM 2291 O O . GLY B 1 31 ? -8.453 -1.766 -8.984 1 86.94 31 GLY B O 1
ATOM 2292 N N . GLU B 1 32 ? -9.867 -3.389 -9.352 1 79.31 32 GLU B N 1
ATOM 2293 C CA . GLU B 1 32 ? -10.938 -2.523 -9.828 1 79.31 32 GLU B CA 1
ATOM 2294 C C . GLU B 1 32 ? -11.539 -1.706 -8.688 1 79.31 32 GLU B C 1
ATOM 2296 O O . GLU B 1 32 ? -12 -0.583 -8.898 1 79.31 32 GLU B O 1
ATOM 2301 N N . ASP B 1 33 ? -11.617 -2.184 -7.465 1 64.75 33 ASP B N 1
ATOM 2302 C CA . ASP B 1 33 ? -12.414 -1.62 -6.379 1 64.75 33 ASP B CA 1
ATOM 2303 C C . ASP B 1 33 ? -11.594 -0.629 -5.555 1 64.75 33 ASP B C 1
ATOM 2305 O O . ASP B 1 33 ? -11.93 -0.339 -4.406 1 64.75 33 ASP B O 1
ATOM 2309 N N . GLU B 1 34 ? -10.633 -0.156 -6.039 1 66.06 34 GLU B N 1
ATOM 2310 C CA . GLU B 1 34 ? -9.828 0.897 -5.422 1 66.06 34 GLU B CA 1
ATOM 2311 C C . GLU B 1 34 ? -9.227 0.429 -4.102 1 66.06 34 GLU B C 1
ATOM 2313 O O . GLU B 1 34 ? -8.945 1.243 -3.219 1 66.06 34 GLU B O 1
ATOM 2318 N N . ILE B 1 35 ? -9.352 -0.808 -3.854 1 71.5 35 ILE B N 1
ATOM 2319 C CA . ILE B 1 35 ? -8.711 -1.379 -2.674 1 71.5 35 ILE B CA 1
ATOM 2320 C C . ILE B 1 35 ? -7.293 -1.837 -3.025 1 71.5 35 ILE B C 1
ATOM 2322 O O . ILE B 1 35 ? -7.102 -2.6 -3.977 1 71.5 35 ILE B O 1
ATOM 2326 N N . GLY B 1 36 ? -6.348 -1.253 -2.342 1 77.88 36 GLY B N 1
ATOM 2327 C CA . GLY B 1 36 ? -4.969 -1.696 -2.461 1 77.88 36 GLY B CA 1
ATOM 2328 C C . GLY B 1 36 ? -4.523 -2.584 -1.312 1 77.88 36 GLY B C 1
ATOM 2329 O O . GLY B 1 36 ? -5.148 -2.59 -0.249 1 77.88 36 GLY B O 1
ATOM 2330 N N . SER B 1 37 ? -3.564 -3.4 -1.606 1 86.81 37 SER B N 1
ATOM 2331 C CA . SER B 1 37 ? -3.035 -4.297 -0.582 1 86.81 37 SER B CA 1
ATOM 2332 C C . SER B 1 37 ? -1.549 -4.562 -0.793 1 86.81 37 SER B C 1
ATOM 2334 O O . SER B 1 37 ? -0.995 -4.223 -1.842 1 86.81 37 SER B O 1
ATOM 2336 N N . THR B 1 38 ? -0.95 -5.043 0.274 1 90.25 38 THR B N 1
ATOM 2337 C CA . THR B 1 38 ? 0.414 -5.551 0.173 1 90.25 38 THR B CA 1
ATOM 2338 C C . THR B 1 38 ? 0.417 -7.074 0.069 1 90.25 38 THR B C 1
ATOM 2340 O O . THR B 1 38 ? -0.607 -7.723 0.301 1 90.25 38 THR B O 1
ATOM 2343 N N . SER B 1 39 ? 1.553 -7.594 -0.271 1 96.19 39 SER B N 1
ATOM 2344 C CA . SER B 1 39 ? 1.665 -9.039 -0.459 1 96.19 39 SER B CA 1
ATOM 2345 C C . SER B 1 39 ? 1.913 -9.75 0.866 1 96.19 39 SER B C 1
ATOM 2347 O O . SER B 1 39 ? 2.191 -9.109 1.88 1 96.19 39 SER B O 1
ATOM 2349 N N . PHE B 1 40 ? 1.751 -11.117 0.813 1 96.75 40 PHE B N 1
ATOM 2350 C CA . PHE B 1 40 ? 1.942 -11.945 1.999 1 96.75 40 PHE B CA 1
ATOM 2351 C C . PHE B 1 40 ? 3.363 -11.805 2.531 1 96.75 40 PHE B C 1
ATOM 2353 O O . PHE B 1 40 ? 4.324 -11.844 1.761 1 96.75 40 PHE B O 1
ATOM 2360 N N . GLY B 1 41 ? 3.467 -11.672 3.861 1 94.06 41 GLY B N 1
ATOM 2361 C CA . GLY B 1 41 ? 4.77 -11.648 4.508 1 94.06 41 GLY B CA 1
ATOM 2362 C C . GLY B 1 41 ? 5.352 -10.258 4.625 1 94.06 41 GLY B C 1
ATOM 2363 O O . GLY B 1 41 ? 6.277 -10.023 5.406 1 94.06 41 GLY B O 1
ATOM 2364 N N . VAL B 1 42 ? 4.867 -9.281 3.836 1 93.81 42 VAL B N 1
ATOM 2365 C CA . VAL B 1 42 ? 5.367 -7.914 3.883 1 93.81 42 VAL B CA 1
ATOM 2366 C C . VAL B 1 42 ? 4.922 -7.246 5.18 1 93.81 42 VAL B C 1
ATOM 2368 O O . VAL B 1 42 ? 3.756 -7.34 5.566 1 93.81 42 VAL B O 1
ATOM 2371 N N . ARG B 1 43 ? 5.891 -6.672 5.906 1 92.44 43 ARG B N 1
ATOM 2372 C CA . ARG B 1 43 ? 5.641 -5.945 7.145 1 92.44 43 ARG B CA 1
ATOM 2373 C C . ARG B 1 43 ? 6.188 -4.523 7.066 1 92.44 43 ARG B C 1
ATOM 2375 O O . ARG B 1 43 ? 7.402 -4.316 7.152 1 92.44 43 ARG B O 1
ATOM 2382 N N . LEU B 1 44 ? 5.277 -3.596 6.977 1 91.12 44 LEU B N 1
ATOM 2383 C CA . LEU B 1 44 ? 5.684 -2.199 6.852 1 91.12 44 LEU B CA 1
ATOM 2384 C C . LEU B 1 44 ? 5.488 -1.458 8.172 1 91.12 44 LEU B C 1
ATOM 2386 O O . LEU B 1 44 ? 5.82 -0.275 8.281 1 91.12 44 LEU B O 1
ATOM 2390 N N . ASP B 1 45 ? 5.016 -2.148 9.203 1 88.94 45 ASP B N 1
ATOM 2391 C CA . ASP B 1 45 ? 4.789 -1.55 10.516 1 88.94 45 ASP B CA 1
ATOM 2392 C C . ASP B 1 45 ? 5.977 -1.795 11.445 1 88.94 45 ASP B C 1
ATOM 2394 O O . ASP B 1 45 ? 5.898 -1.519 12.648 1 88.94 45 ASP B O 1
ATOM 2398 N N . LYS B 1 46 ? 7.043 -2.328 10.914 1 88.94 46 LYS B N 1
ATOM 2399 C CA . LYS B 1 46 ? 8.281 -2.562 11.648 1 88.94 46 LYS B CA 1
ATOM 2400 C C . LYS B 1 46 ? 9.461 -1.849 10.992 1 88.94 46 LYS B C 1
ATOM 2402 O O . LYS B 1 46 ? 9.57 -1.823 9.766 1 88.94 46 LYS B O 1
ATOM 2407 N N . ARG B 1 47 ? 10.258 -1.328 11.914 1 92.38 47 ARG B N 1
ATOM 2408 C CA . ARG B 1 47 ? 11.469 -0.699 11.414 1 92.38 47 ARG B CA 1
ATOM 2409 C C . ARG B 1 47 ? 12.398 -1.731 10.781 1 92.38 47 ARG B C 1
ATOM 2411 O O . ARG B 1 47 ? 12.648 -2.791 11.367 1 92.38 47 ARG B O 1
ATOM 2418 N N . GLY B 1 48 ? 12.938 -1.454 9.617 1 91.12 48 GLY B N 1
ATOM 2419 C CA . GLY B 1 48 ? 13.922 -2.309 8.977 1 91.12 48 GLY B CA 1
ATOM 2420 C C . GLY B 1 48 ? 14.156 -1.95 7.52 1 91.12 48 GLY B C 1
ATOM 2421 O O . GLY B 1 48 ? 13.414 -1.155 6.941 1 91.12 48 GLY B O 1
ATOM 2422 N N . ALA B 1 49 ? 15.258 -2.562 6.988 1 93.5 49 ALA B N 1
ATOM 2423 C CA . ALA B 1 49 ? 15.492 -2.387 5.559 1 93.5 49 ALA B CA 1
ATOM 2424 C C . ALA B 1 49 ? 14.328 -2.934 4.742 1 93.5 49 ALA B C 1
ATOM 2426 O O . ALA B 1 49 ? 13.82 -4.023 5.02 1 93.5 49 ALA B O 1
ATOM 2427 N N . LEU B 1 50 ? 13.898 -2.125 3.725 1 94.5 50 LEU B N 1
ATOM 2428 C CA . LEU B 1 50 ? 12.742 -2.518 2.926 1 94.5 50 LEU B CA 1
ATOM 2429 C C . LEU B 1 50 ? 12.984 -3.857 2.24 1 94.5 50 LEU B C 1
ATOM 2431 O O . LEU B 1 50 ? 12.062 -4.664 2.1 1 94.5 50 LEU B O 1
ATOM 2435 N N . VAL B 1 51 ? 14.219 -4.156 1.854 1 94.25 51 VAL B N 1
ATOM 2436 C CA . VAL B 1 51 ? 14.586 -5.34 1.089 1 94.25 51 VAL B CA 1
ATOM 2437 C C . VAL B 1 51 ? 14.352 -6.594 1.93 1 94.25 51 VAL B C 1
ATOM 2439 O O . VAL B 1 51 ? 14.219 -7.695 1.391 1 94.25 51 VAL B O 1
ATOM 2442 N N . GLN B 1 52 ? 14.188 -6.477 3.227 1 93.62 52 GLN B N 1
ATOM 2443 C CA . GLN B 1 52 ? 13.992 -7.625 4.109 1 93.62 52 GLN B CA 1
ATOM 2444 C C . GLN B 1 52 ? 12.641 -8.289 3.867 1 93.62 52 GLN B C 1
ATOM 2446 O O . GLN B 1 52 ? 12.414 -9.422 4.297 1 93.62 52 GLN B O 1
ATOM 2451 N N . ASN B 1 53 ? 11.82 -7.598 3.166 1 95.75 53 ASN B N 1
ATOM 2452 C CA . ASN B 1 53 ? 10.492 -8.125 2.859 1 95.75 53 ASN B CA 1
ATOM 2453 C C . ASN B 1 53 ? 10.523 -9.031 1.633 1 95.75 53 ASN B C 1
ATOM 2455 O O . ASN B 1 53 ? 9.492 -9.602 1.254 1 95.75 53 ASN B O 1
ATOM 2459 N N . THR B 1 54 ? 11.68 -9.258 1.071 1 97 54 THR B N 1
ATOM 2460 C CA . THR B 1 54 ? 11.82 -10.094 -0.112 1 97 54 THR B CA 1
ATOM 2461 C C . THR B 1 54 ? 11.32 -11.508 0.167 1 97 54 THR B C 1
ATOM 2463 O O . THR B 1 54 ? 11.641 -12.094 1.203 1 97 54 THR B O 1
ATOM 2466 N N . GLY B 1 55 ? 10.516 -11.977 -0.752 1 97.19 55 GLY B N 1
ATOM 2467 C CA . GLY B 1 55 ? 10.141 -13.375 -0.693 1 97.19 55 GLY B CA 1
ATOM 2468 C C . GLY B 1 55 ? 11.102 -14.289 -1.437 1 97.19 55 GLY B C 1
ATOM 2469 O O . GLY B 1 55 ? 11.586 -13.938 -2.516 1 97.19 55 GLY B O 1
ATOM 2470 N N . ILE B 1 56 ? 11.367 -15.391 -0.807 1 97.75 56 ILE B N 1
ATOM 2471 C CA . ILE B 1 56 ? 12.164 -16.453 -1.408 1 97.75 56 ILE B CA 1
ATOM 2472 C C . ILE B 1 56 ? 11.297 -17.688 -1.654 1 97.75 56 ILE B C 1
ATOM 2474 O O . ILE B 1 56 ? 10.82 -18.312 -0.707 1 97.75 56 ILE B O 1
ATOM 2478 N N . ILE B 1 57 ? 11.055 -17.938 -2.912 1 98.19 57 ILE B N 1
ATOM 2479 C CA . ILE B 1 57 ? 10.18 -19.031 -3.328 1 98.19 57 ILE B CA 1
ATOM 2480 C C . ILE B 1 57 ? 10.961 -20 -4.211 1 98.19 57 ILE B C 1
ATOM 2482 O O . ILE B 1 57 ? 11.039 -19.828 -5.43 1 98.19 57 ILE B O 1
ATOM 2486 N N . LEU B 1 58 ? 11.469 -21.031 -3.584 1 98 58 LEU B N 1
ATOM 2487 C CA . LEU B 1 58 ? 12.32 -22 -4.273 1 98 58 LEU B CA 1
ATOM 2488 C C . LEU B 1 58 ? 11.648 -23.375 -4.32 1 98 58 LEU B C 1
ATOM 2490 O O . LEU B 1 58 ? 11.227 -23.891 -3.289 1 98 58 LEU B O 1
ATOM 2494 N N . ASP B 1 59 ? 11.641 -23.969 -5.512 1 97.81 59 ASP B N 1
ATOM 2495 C CA . ASP B 1 59 ? 11.016 -25.281 -5.684 1 97.81 59 ASP B CA 1
ATOM 2496 C C . ASP B 1 59 ? 11.656 -26.312 -4.766 1 97.81 59 ASP B C 1
ATOM 2498 O O . ASP B 1 59 ? 10.961 -27.156 -4.191 1 97.81 59 ASP B O 1
ATOM 2502 N N . ARG B 1 60 ? 12.93 -26.266 -4.664 1 97.75 60 ARG B N 1
ATOM 2503 C CA . ARG B 1 60 ? 13.617 -27.25 -3.848 1 97.75 60 ARG B CA 1
ATOM 2504 C C . ARG B 1 60 ? 13.148 -27.188 -2.398 1 97.75 60 ARG B C 1
ATOM 2506 O O . ARG B 1 60 ? 12.992 -28.219 -1.742 1 97.75 60 ARG B O 1
ATOM 2513 N N . GLU B 1 61 ? 12.984 -25.984 -1.875 1 97.62 61 GLU B N 1
ATOM 2514 C CA . GLU B 1 61 ? 12.523 -25.828 -0.498 1 97.62 61 GLU B CA 1
ATOM 2515 C C . GLU B 1 61 ? 11.07 -26.266 -0.351 1 97.62 61 GLU B C 1
ATOM 2517 O O . GLU B 1 61 ? 10.688 -26.844 0.668 1 97.62 61 GLU B O 1
ATOM 2522 N N . ILE B 1 62 ? 10.242 -26.016 -1.371 1 97.31 62 ILE B N 1
ATOM 2523 C CA . ILE B 1 62 ? 8.836 -26.406 -1.372 1 97.31 62 ILE B CA 1
ATOM 2524 C C . ILE B 1 62 ? 8.734 -27.938 -1.426 1 97.31 62 ILE B C 1
ATOM 2526 O O . ILE B 1 62 ? 8.031 -28.547 -0.616 1 97.31 62 ILE B O 1
ATOM 2530 N N . LEU B 1 63 ? 9.453 -28.547 -2.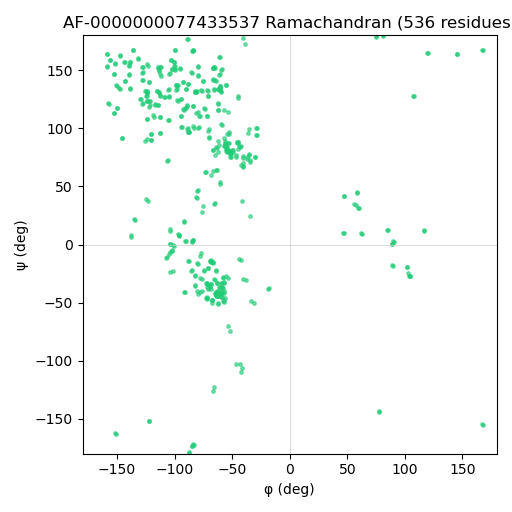312 1 97.12 63 LEU B N 1
ATOM 2531 C CA . LEU B 1 63 ? 9.398 -29.984 -2.521 1 97.12 63 LEU B CA 1
ATOM 2532 C C . LEU B 1 63 ? 9.906 -30.734 -1.293 1 97.12 63 LEU B C 1
ATOM 2534 O O . LEU B 1 63 ? 9.414 -31.812 -0.981 1 97.12 63 LEU B O 1
ATOM 2538 N N . SER B 1 64 ? 10.836 -30.125 -0.565 1 97.5 64 SER B N 1
ATOM 2539 C CA . SER B 1 64 ? 11.375 -30.766 0.632 1 97.5 64 SER B CA 1
ATOM 2540 C C . SER B 1 64 ? 10.43 -30.609 1.817 1 97.5 64 SER B C 1
ATOM 2542 O O . SER B 1 64 ? 10.594 -31.266 2.842 1 97.5 64 SER B O 1
ATOM 2544 N N . GLY B 1 65 ? 9.508 -29.703 1.718 1 95.94 65 GLY B N 1
ATOM 2545 C CA . GLY B 1 65 ? 8.57 -29.469 2.803 1 95.94 65 GLY B CA 1
ATOM 2546 C C . GLY B 1 65 ? 9.07 -28.453 3.812 1 95.94 65 GLY B C 1
ATOM 2547 O O . GLY B 1 65 ? 8.422 -28.203 4.828 1 95.94 65 GLY B O 1
ATOM 2548 N N . GLN B 1 66 ? 10.305 -27.922 3.543 1 96.62 66 GLN B N 1
ATOM 2549 C CA . GLN B 1 66 ? 10.852 -26.891 4.418 1 96.62 66 GLN B CA 1
ATOM 2550 C C . GLN B 1 66 ? 9.914 -25.672 4.484 1 96.62 66 GLN B C 1
ATOM 2552 O O . GLN B 1 66 ? 9.805 -25.031 5.523 1 96.62 66 GLN B O 1
ATOM 2557 N N . VAL B 1 67 ? 9.305 -25.344 3.365 1 97.38 67 VAL B N 1
ATOM 2558 C CA . VAL B 1 67 ? 8.352 -24.25 3.271 1 97.38 67 VAL B CA 1
ATOM 2559 C C . VAL B 1 67 ? 7.137 -24.688 2.455 1 97.38 67 VAL B C 1
ATOM 2561 O O . VAL B 1 67 ? 7.148 -25.75 1.827 1 97.38 67 VAL B O 1
ATOM 2564 N N . GLY B 1 68 ? 6.074 -23.828 2.543 1 96.5 68 GLY B N 1
ATOM 2565 C CA . GLY B 1 68 ? 4.941 -24 1.648 1 96.5 68 GLY B CA 1
ATOM 2566 C C . GLY B 1 68 ? 5.141 -23.359 0.295 1 96.5 68 GLY B C 1
ATOM 2567 O O . GLY B 1 68 ? 6.227 -22.859 -0.009 1 96.5 68 GLY B O 1
ATOM 2568 N N . GLU B 1 69 ? 4.059 -23.344 -0.52 1 97.31 69 GLU B N 1
ATOM 2569 C CA . GLU B 1 69 ? 4.109 -22.922 -1.917 1 97.31 69 GLU B CA 1
ATOM 2570 C C . GLU B 1 69 ? 4.395 -21.422 -2.033 1 97.31 69 GLU B C 1
ATOM 2572 O O . GLU B 1 69 ? 4.758 -20.938 -3.105 1 97.31 69 GLU B O 1
ATOM 2577 N N . CYS B 1 70 ? 4.258 -20.688 -0.967 1 98.12 70 CYS B N 1
ATOM 2578 C CA . CYS B 1 70 ? 4.5 -19.25 -1.014 1 98.12 70 CYS B CA 1
ATOM 2579 C C . 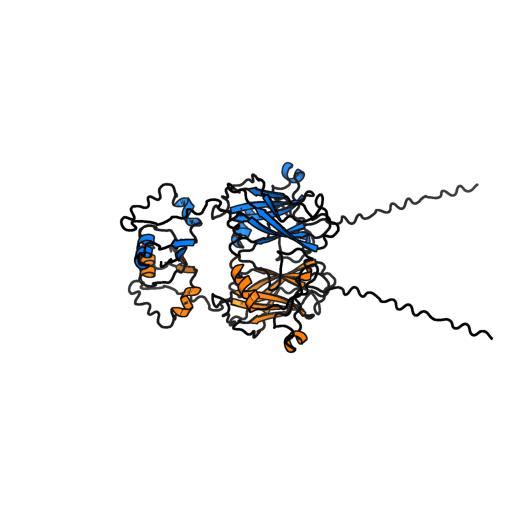CYS B 1 70 ? 5.879 -18.906 -0.453 1 98.12 70 CYS B C 1
ATOM 2581 O O . CYS B 1 70 ? 6.262 -17.734 -0.401 1 98.12 70 CYS B O 1
ATOM 2583 N N . GLY B 1 71 ? 6.609 -19.906 -0.011 1 97.94 71 GLY B N 1
ATOM 2584 C CA . GLY B 1 71 ? 8 -19.719 0.368 1 97.94 71 GLY B CA 1
ATOM 2585 C C . GLY B 1 71 ? 8.164 -19.078 1.729 1 97.94 71 GLY B C 1
ATOM 2586 O O . GLY B 1 71 ? 7.469 -19.422 2.682 1 97.94 71 GLY B O 1
ATOM 2587 N N . ARG B 1 72 ? 9.203 -18.219 1.831 1 97.69 72 ARG B N 1
ATOM 2588 C CA . ARG B 1 72 ? 9.562 -17.547 3.076 1 97.69 72 ARG B CA 1
ATOM 2589 C C . ARG B 1 72 ? 10.062 -16.141 2.814 1 97.69 72 ARG B C 1
ATOM 2591 O O . ARG B 1 72 ? 10.516 -15.828 1.708 1 97.69 72 ARG B O 1
ATOM 2598 N N . ARG B 1 73 ? 9.961 -15.359 3.816 1 96.44 73 ARG B N 1
ATOM 2599 C CA . ARG B 1 73 ? 10.523 -14.016 3.785 1 96.44 73 ARG B CA 1
ATOM 2600 C C . ARG B 1 73 ? 12.023 -14.039 4.039 1 96.44 73 ARG B C 1
ATOM 2602 O O . ARG B 1 73 ? 12.5 -14.789 4.891 1 96.44 73 ARG B O 1
ATOM 2609 N N . PHE B 1 74 ? 12.734 -13.203 3.445 1 94.19 74 PHE B N 1
ATOM 2610 C CA . PHE B 1 74 ? 14.18 -13.078 3.588 1 94.19 74 PHE B CA 1
ATOM 2611 C C . PHE B 1 74 ? 14.555 -12.711 5.02 1 94.19 74 PHE B C 1
ATOM 2613 O O . PHE B 1 74 ? 15.328 -13.422 5.664 1 94.19 74 PHE B O 1
ATOM 2620 N N . GLY B 1 75 ? 13.945 -11.727 5.484 1 91.12 75 GLY B N 1
ATOM 2621 C CA . GLY B 1 75 ? 14.203 -11.289 6.848 1 91.12 75 GLY B CA 1
ATOM 2622 C C . GLY B 1 75 ? 15.523 -10.562 7 1 91.12 75 GLY B C 1
ATOM 2623 O O . GLY B 1 75 ? 16.266 -10.383 6.023 1 91.12 75 GLY B O 1
ATOM 2624 N N . GLY B 1 76 ? 15.719 -10.133 8.344 1 86.56 76 GLY B N 1
ATOM 2625 C CA . GLY B 1 76 ? 16.875 -9.312 8.688 1 86.56 76 GLY B CA 1
ATOM 2626 C C . GLY B 1 76 ? 16.5 -7.965 9.273 1 86.56 76 GLY B C 1
ATOM 2627 O O . GLY B 1 76 ? 15.32 -7.574 9.242 1 86.56 76 GLY B O 1
ATOM 2628 N N . ASP B 1 77 ? 17.5 -7.355 9.867 1 85.69 77 ASP B N 1
ATOM 2629 C CA . ASP B 1 77 ? 17.344 -6.02 10.43 1 85.69 77 ASP B CA 1
ATOM 2630 C C . ASP B 1 77 ? 16.078 -5.914 11.273 1 85.69 77 ASP B C 1
ATOM 2632 O O . ASP B 1 77 ? 15.25 -5.027 11.055 1 85.69 77 ASP B O 1
ATOM 2636 N N . GLY B 1 78 ? 15.766 -6.883 12.07 1 79.69 78 GLY B N 1
ATOM 2637 C CA . GLY B 1 78 ? 14.641 -6.832 12.992 1 79.69 78 GLY B CA 1
ATOM 2638 C C . GLY B 1 78 ? 13.43 -7.598 12.492 1 79.69 78 GLY B C 1
ATOM 2639 O O . GLY B 1 78 ? 12.492 -7.844 13.25 1 79.69 78 GLY B O 1
ATOM 2640 N N . LEU B 1 79 ? 13.422 -7.848 11.172 1 84.69 79 LEU B N 1
ATOM 2641 C CA . LEU B 1 79 ? 12.359 -8.695 10.641 1 84.69 79 LEU B CA 1
ATOM 2642 C C . LEU B 1 79 ? 12.797 -10.156 10.594 1 84.69 79 LEU B C 1
ATOM 2644 O O . LEU B 1 79 ? 13.781 -10.492 9.93 1 84.69 79 LEU B O 1
ATOM 2648 N N . GLU B 1 80 ? 12.109 -10.953 11.359 1 86.5 80 GLU B N 1
ATOM 2649 C CA . GLU B 1 80 ? 12.484 -12.367 11.406 1 86.5 80 GLU B CA 1
ATOM 2650 C C . GLU B 1 80 ? 12.109 -13.078 10.109 1 86.5 80 GLU B C 1
ATOM 2652 O O . GLU B 1 80 ? 11.023 -12.859 9.562 1 86.5 80 GLU B O 1
ATOM 2657 N N . PRO B 1 81 ? 13.195 -13.844 9.672 1 86.56 81 PRO B N 1
ATOM 2658 C CA . PRO B 1 81 ? 12.75 -14.75 8.602 1 86.56 81 PRO B CA 1
ATOM 2659 C C . PRO B 1 81 ? 11.578 -15.633 9.031 1 86.56 81 PRO B C 1
ATOM 2661 O O . PRO B 1 81 ? 11.516 -16.062 10.188 1 86.56 81 PRO B O 1
ATOM 2664 N N . GLU B 1 82 ? 10.648 -15.75 8.141 1 92.19 82 GLU B N 1
ATOM 2665 C CA . GLU B 1 82 ? 9.445 -16.5 8.5 1 92.19 82 GLU B CA 1
ATOM 2666 C C . GLU B 1 82 ? 8.852 -17.203 7.289 1 92.19 82 GLU B C 1
ATOM 2668 O O . GLU B 1 82 ? 8.781 -16.641 6.199 1 92.19 82 GLU B O 1
ATOM 2673 N N . VAL B 1 83 ? 8.508 -18.469 7.555 1 97.38 83 VAL B N 1
ATOM 2674 C CA . VAL B 1 83 ? 7.738 -19.188 6.543 1 97.38 83 VAL B CA 1
ATOM 2675 C C . VAL B 1 83 ? 6.391 -18.5 6.336 1 97.38 83 VAL B C 1
ATOM 2677 O O . VAL B 1 83 ? 5.723 -18.125 7.301 1 97.38 83 VAL B O 1
ATOM 2680 N N . ILE B 1 84 ? 6.039 -18.312 5.051 1 97.56 84 ILE B N 1
ATOM 2681 C CA . ILE B 1 84 ? 4.738 -17.734 4.738 1 97.56 84 ILE B CA 1
ATOM 2682 C C . ILE B 1 84 ? 3.646 -18.797 4.883 1 97.56 84 ILE B C 1
ATOM 2684 O O . ILE B 1 84 ? 3.596 -19.75 4.105 1 97.56 84 ILE B O 1
ATOM 2688 N N . VAL B 1 85 ? 2.83 -18.609 5.902 1 97 85 VAL B N 1
ATOM 2689 C CA . VAL B 1 85 ? 1.689 -19.484 6.133 1 97 85 VAL B CA 1
ATOM 2690 C C . VAL B 1 85 ? 0.437 -18.891 5.492 1 97 85 VAL B C 1
ATOM 2692 O O . VAL B 1 85 ? -0.122 -17.922 6.004 1 97 85 VAL B O 1
ATOM 2695 N N . VAL B 1 86 ? -0.034 -19.516 4.457 1 97.06 86 VAL B N 1
ATOM 2696 C CA . VAL B 1 86 ? -1.068 -18.953 3.592 1 97.06 86 VAL B CA 1
ATOM 2697 C C . VAL B 1 86 ? -2.326 -18.672 4.41 1 97.06 86 VAL B C 1
ATOM 2699 O O . VAL B 1 86 ? -2.92 -17.594 4.289 1 97.06 86 VAL B O 1
ATOM 2702 N N . LYS B 1 87 ? -2.74 -19.609 5.262 1 95.19 87 LYS B N 1
ATOM 2703 C CA . LYS B 1 87 ? -3.951 -19.438 6.059 1 95.19 87 LYS B CA 1
ATOM 2704 C C . LYS B 1 87 ? -3.869 -18.188 6.926 1 95.19 87 LYS B C 1
ATOM 2706 O O . LYS B 1 87 ? -4.805 -17.391 6.957 1 95.19 87 LYS B O 1
ATOM 2711 N N . LYS B 1 88 ? -2.771 -18.062 7.602 1 94.62 88 LYS B N 1
ATOM 2712 C CA . LYS B 1 88 ? -2.574 -16.906 8.469 1 94.62 88 LYS B CA 1
ATOM 2713 C C . LYS B 1 88 ? -2.543 -15.609 7.668 1 94.62 88 LYS B C 1
ATOM 2715 O O . LYS B 1 88 ? -3.172 -14.625 8.047 1 94.62 88 LYS B O 1
ATOM 2720 N N . GLU B 1 89 ? -1.821 -15.617 6.543 1 95.12 89 GLU B N 1
ATOM 2721 C CA . GLU B 1 89 ? -1.678 -14.414 5.727 1 95.12 89 GLU B CA 1
ATOM 2722 C C . GLU B 1 89 ? -2.998 -14.039 5.059 1 95.12 89 GLU B C 1
ATOM 2724 O O . GLU B 1 89 ? -3.285 -12.852 4.859 1 95.12 89 GLU B O 1
ATOM 2729 N N . LEU B 1 90 ? -3.779 -15.016 4.699 1 94.31 90 LEU B N 1
ATOM 2730 C CA . LEU B 1 90 ? -5.098 -14.75 4.133 1 94.31 90 LEU B CA 1
ATOM 2731 C C . LEU B 1 90 ? -6 -14.055 5.148 1 94.31 90 LEU B C 1
ATOM 2733 O O . LEU B 1 90 ? -6.715 -13.117 4.809 1 94.31 90 LEU B O 1
ATOM 2737 N N . GLU B 1 91 ? -5.945 -14.477 6.379 1 90.5 91 GLU B N 1
ATOM 2738 C CA . GLU B 1 91 ? -6.727 -13.836 7.434 1 90.5 91 GLU B CA 1
ATOM 2739 C C . GLU B 1 91 ? -6.316 -12.383 7.621 1 90.5 91 GLU B C 1
ATOM 2741 O O . GLU B 1 91 ? -7.172 -11.5 7.758 1 90.5 91 GLU B O 1
ATOM 2746 N N . LEU B 1 92 ? -5.031 -12.18 7.625 1 87.19 92 LEU B N 1
ATOM 2747 C CA . LEU B 1 92 ? -4.527 -10.82 7.758 1 87.19 92 LEU B CA 1
ATOM 2748 C C . LEU B 1 92 ? -4.961 -9.961 6.578 1 87.19 92 LEU B C 1
ATOM 2750 O O . LEU B 1 92 ? -5.348 -8.797 6.754 1 87.19 92 LEU B O 1
ATOM 2754 N N . ALA B 1 93 ? -4.883 -10.539 5.371 1 89.25 93 ALA B N 1
ATOM 2755 C CA . ALA B 1 93 ? -5.281 -9.812 4.168 1 89.25 93 ALA B CA 1
ATOM 2756 C C . ALA B 1 93 ? -6.766 -9.461 4.203 1 89.25 93 ALA B C 1
ATOM 2758 O O . ALA B 1 93 ? -7.164 -8.375 3.771 1 89.25 93 ALA B O 1
ATOM 2759 N N . GLU B 1 94 ? -7.566 -10.352 4.668 1 84.5 94 GLU B N 1
ATOM 2760 C CA . GLU B 1 94 ? -9 -10.094 4.758 1 84.5 94 GLU B CA 1
ATOM 2761 C C . GLU B 1 94 ? -9.297 -8.945 5.723 1 84.5 94 GLU B C 1
ATOM 2763 O O . GLU B 1 94 ? -10.219 -8.164 5.496 1 84.5 94 GLU B O 1
ATOM 2768 N N . ALA B 1 95 ? -8.469 -8.867 6.715 1 76.62 95 ALA B N 1
ATOM 2769 C CA . ALA B 1 95 ? -8.648 -7.797 7.688 1 76.62 95 ALA B CA 1
ATOM 2770 C C . ALA B 1 95 ? -8.203 -6.457 7.117 1 76.62 95 ALA B C 1
ATOM 2772 O O . ALA B 1 95 ? -8.68 -5.402 7.547 1 76.62 95 ALA B O 1
ATOM 2773 N N . ASN B 1 96 ? -7.332 -6.488 6.102 1 74.62 96 ASN B N 1
ATOM 2774 C CA . ASN B 1 96 ? -6.719 -5.258 5.609 1 74.62 96 ASN B CA 1
ATOM 2775 C C . ASN B 1 96 ? -7.297 -4.848 4.258 1 74.62 96 ASN B C 1
ATOM 2777 O O . ASN B 1 96 ? -7.117 -3.707 3.82 1 74.62 96 ASN B O 1
ATOM 2781 N N . GLY B 1 97 ? -8.055 -5.715 3.648 1 77.31 97 GLY B N 1
ATOM 2782 C CA . GLY B 1 97 ? -8.617 -5.445 2.338 1 77.31 97 GLY B CA 1
ATOM 2783 C C . GLY B 1 97 ? -7.953 -6.227 1.224 1 77.31 97 GLY B C 1
ATOM 2784 O O . GLY B 1 97 ? -6.723 -6.246 1.121 1 77.31 97 GLY B O 1
ATOM 2785 N N . ILE B 1 98 ? -8.727 -6.895 0.459 1 87.19 98 ILE B N 1
ATOM 2786 C CA . ILE B 1 98 ? -8.258 -7.68 -0.677 1 87.19 98 ILE B CA 1
ATOM 2787 C C . ILE B 1 98 ? -8.781 -7.074 -1.976 1 87.19 98 ILE B C 1
ATOM 2789 O O . ILE B 1 98 ? -10 -6.938 -2.154 1 87.19 98 ILE B O 1
ATOM 2793 N N . PRO B 1 99 ? -7.883 -6.684 -2.838 1 88.88 99 PRO B N 1
ATOM 2794 C CA . PRO B 1 99 ? -8.359 -6.074 -4.082 1 88.88 99 PRO B CA 1
ATOM 2795 C C . PRO B 1 99 ? -9.109 -7.062 -4.973 1 88.88 99 PRO B C 1
ATOM 2797 O O . PRO B 1 99 ? -8.836 -8.266 -4.93 1 88.88 99 PRO B O 1
ATOM 2800 N N . LYS B 1 100 ? -9.984 -6.48 -5.711 1 88.31 100 LYS B N 1
ATOM 2801 C CA . LYS B 1 100 ? -10.703 -7.234 -6.734 1 88.31 100 LYS B CA 1
ATOM 2802 C C . LYS B 1 100 ? -10.078 -7.035 -8.109 1 88.31 100 LYS B C 1
ATOM 2804 O O . LYS B 1 100 ? -9.805 -5.902 -8.516 1 88.31 100 LYS B O 1
ATOM 2809 N N . ALA B 1 101 ? -9.922 -8.18 -8.797 1 93.44 101 ALA B N 1
ATOM 2810 C CA . ALA B 1 101 ? -9.375 -8.078 -10.148 1 93.44 101 ALA B CA 1
ATOM 2811 C C . ALA B 1 101 ? -10.266 -7.199 -11.031 1 93.44 101 ALA B C 1
ATOM 2813 O O . ALA B 1 101 ? -11.469 -7.102 -10.805 1 93.44 101 ALA B O 1
ATOM 2814 N N . PHE B 1 102 ? -9.648 -6.535 -12.016 1 88.94 102 PHE B N 1
ATOM 2815 C CA . PHE B 1 102 ? -10.398 -5.793 -13.023 1 88.94 102 PHE B CA 1
ATOM 2816 C C . PHE B 1 102 ? -11.32 -6.727 -13.805 1 88.94 102 PHE B C 1
ATOM 2818 O O . PHE B 1 102 ? -11.117 -7.941 -13.812 1 88.94 102 PHE B O 1
ATOM 2825 N N . PRO B 1 103 ? -12.344 -6.195 -14.484 1 82.5 103 PRO B N 1
ATOM 2826 C CA . PRO B 1 103 ? -13.305 -7.027 -15.211 1 82.5 103 PRO B CA 1
ATOM 2827 C C . PRO B 1 103 ? -12.641 -7.918 -16.266 1 82.5 103 PRO B C 1
ATOM 2829 O O . PRO B 1 103 ? -13.133 -9.008 -16.547 1 82.5 103 PRO B O 1
ATOM 2832 N N . ASP B 1 104 ? -11.523 -7.496 -16.797 1 89.44 104 ASP B N 1
ATOM 2833 C CA . ASP B 1 104 ? -10.844 -8.297 -17.812 1 89.44 104 ASP B CA 1
ATOM 2834 C C . ASP B 1 104 ? -9.969 -9.367 -17.172 1 89.44 104 ASP B C 1
ATOM 2836 O O . ASP B 1 104 ? -9.219 -10.055 -17.859 1 89.44 104 ASP B O 1
ATOM 2840 N N . GLY B 1 105 ? -10.078 -9.398 -15.844 1 93.06 105 GLY B N 1
ATOM 2841 C CA . GLY B 1 105 ? -9.344 -10.406 -15.109 1 93.06 105 GLY B CA 1
ATOM 2842 C C . GLY B 1 105 ? -7.949 -9.953 -14.703 1 93.06 105 GLY B C 1
ATOM 2843 O O . GLY B 1 105 ? -7.199 -10.719 -14.086 1 93.06 105 GLY B O 1
ATOM 2844 N N . SER B 1 106 ? -7.57 -8.734 -14.984 1 95.88 106 SER B N 1
ATOM 2845 C CA . SER B 1 106 ? -6.207 -8.305 -14.711 1 95.88 106 SER B CA 1
ATOM 2846 C C . SER B 1 106 ? -6.059 -7.82 -13.273 1 95.88 106 SER B C 1
ATOM 2848 O O . SER B 1 106 ? -7.02 -7.34 -12.672 1 95.88 106 SER B O 1
ATOM 2850 N N . ILE B 1 107 ? -4.926 -8.008 -12.719 1 96.81 107 ILE B N 1
ATOM 2851 C CA . ILE B 1 107 ? -4.484 -7.434 -11.453 1 96.81 107 ILE B CA 1
ATOM 2852 C C . ILE B 1 107 ? -3.182 -6.664 -11.664 1 96.81 107 ILE B C 1
ATOM 2854 O O . ILE B 1 107 ? -2.289 -7.125 -12.375 1 96.81 107 ILE B O 1
ATOM 2858 N N . HIS B 1 108 ? -3.15 -5.438 -11.18 1 96 108 HIS B N 1
ATOM 2859 C CA . HIS B 1 108 ? -1.991 -4.562 -11.32 1 96 108 HIS B CA 1
ATOM 2860 C C . HIS B 1 108 ? -1.116 -4.598 -10.07 1 96 108 HIS B C 1
ATOM 2862 O O . HIS B 1 108 ? -1.59 -4.316 -8.969 1 96 108 HIS B O 1
ATOM 2868 N N . MET B 1 109 ? 0.128 -4.941 -10.32 1 97.38 109 MET B N 1
ATOM 2869 C CA . MET B 1 109 ? 1.056 -5.09 -9.203 1 97.38 109 MET B CA 1
ATOM 2870 C C . MET B 1 109 ? 2.271 -4.188 -9.383 1 97.38 109 MET B C 1
ATOM 2872 O O . MET B 1 109 ? 2.598 -3.793 -10.508 1 97.38 109 MET B O 1
ATOM 2876 N N . SER B 1 110 ? 2.895 -3.814 -8.289 1 96.31 110 SER B N 1
ATOM 2877 C CA . SER B 1 110 ? 4.172 -3.109 -8.273 1 96.31 110 SER B CA 1
ATOM 2878 C C . SER B 1 110 ? 5.227 -3.893 -7.492 1 96.31 110 SER B C 1
ATOM 2880 O O . SER B 1 110 ? 5.016 -4.238 -6.328 1 96.31 110 SER B O 1
ATOM 2882 N N . PHE B 1 111 ? 6.297 -4.168 -8.133 1 98.12 111 PHE B N 1
ATOM 2883 C CA . PHE B 1 111 ? 7.391 -4.895 -7.496 1 98.12 111 PHE B CA 1
ATOM 2884 C C . PHE B 1 111 ? 8.539 -3.949 -7.152 1 98.12 111 PHE B C 1
ATOM 2886 O O . PHE B 1 111 ? 8.969 -3.158 -7.992 1 98.12 111 PHE B O 1
ATOM 2893 N N . TYR B 1 112 ? 8.961 -4 -5.902 1 97.44 112 TYR B N 1
ATOM 2894 C CA . TYR B 1 112 ? 10.219 -3.377 -5.504 1 97.44 112 TYR B CA 1
ATOM 2895 C C . TYR B 1 112 ? 11.406 -4.277 -5.84 1 97.44 112 TYR B C 1
ATOM 2897 O O . TYR B 1 112 ? 11.523 -5.383 -5.309 1 97.44 112 TYR B O 1
ATOM 2905 N N . VAL B 1 113 ? 12.234 -3.82 -6.773 1 96.81 113 VAL B N 1
ATOM 2906 C CA . VAL B 1 113 ? 13.438 -4.531 -7.188 1 96.81 113 VAL B CA 1
ATOM 2907 C C . VAL B 1 113 ? 14.672 -3.84 -6.609 1 96.81 113 VAL B C 1
ATOM 2909 O O . VAL B 1 113 ? 15.062 -2.766 -7.07 1 96.81 113 VAL B O 1
ATOM 2912 N N . PHE B 1 114 ? 15.227 -4.484 -5.66 1 95.81 114 PHE B N 1
ATOM 2913 C CA . PHE B 1 114 ? 16.312 -3.889 -4.883 1 95.81 114 PHE B CA 1
ATOM 2914 C C . PHE B 1 114 ? 17.594 -3.807 -5.707 1 95.81 114 PHE B C 1
ATOM 2916 O O . PHE B 1 114 ? 18.266 -2.773 -5.719 1 95.81 114 PHE B O 1
ATOM 2923 N N . ASN B 1 115 ? 17.906 -4.879 -6.375 1 92.81 115 ASN B N 1
ATOM 2924 C CA . ASN B 1 115 ? 19.125 -4.895 -7.18 1 92.81 115 ASN B CA 1
ATOM 2925 C C . ASN B 1 115 ? 19 -5.852 -8.359 1 92.81 115 ASN B C 1
ATOM 2927 O O . ASN B 1 115 ? 17.891 -6.262 -8.727 1 92.81 115 ASN B O 1
ATOM 2931 N N . ASP B 1 116 ? 20.094 -6.238 -8.945 1 93.94 116 ASP B N 1
ATOM 2932 C CA . ASP B 1 116 ? 20.234 -6.898 -10.242 1 93.94 116 ASP B CA 1
ATOM 2933 C C . ASP B 1 116 ? 19.422 -8.195 -10.281 1 93.94 116 ASP B C 1
ATOM 2935 O O . ASP B 1 116 ? 18.672 -8.438 -11.227 1 93.94 116 ASP B O 1
ATOM 2939 N N . ASP B 1 117 ? 19.422 -8.938 -9.289 1 93.25 117 ASP B N 1
ATOM 2940 C CA . ASP B 1 117 ? 18.906 -10.297 -9.336 1 93.25 117 ASP B CA 1
ATOM 2941 C C . ASP B 1 117 ? 17.422 -10.336 -9 1 93.25 117 ASP B C 1
ATOM 2943 O O . ASP B 1 117 ? 16.812 -11.406 -8.961 1 93.25 117 ASP B O 1
ATOM 2947 N N . GLY B 1 118 ? 16.828 -9.203 -8.797 1 96.56 118 GLY B N 1
ATOM 2948 C CA . GLY B 1 118 ? 15.398 -9.164 -8.516 1 96.56 118 GLY B CA 1
ATOM 2949 C C . GLY B 1 118 ? 14.562 -8.875 -9.75 1 96.56 118 GLY B C 1
ATOM 2950 O O . GLY B 1 118 ? 13.344 -8.719 -9.656 1 96.56 118 GLY B O 1
ATOM 2951 N N . ALA B 1 119 ? 15.195 -8.891 -10.891 1 97.38 119 ALA B N 1
ATOM 2952 C CA . ALA B 1 119 ? 14.523 -8.43 -12.102 1 97.38 119 ALA B CA 1
ATOM 2953 C C . ALA B 1 119 ? 13.758 -9.562 -12.773 1 97.38 119 ALA B C 1
ATOM 2955 O O . ALA B 1 119 ? 13.586 -10.633 -12.188 1 97.38 119 ALA B O 1
ATOM 2956 N N . GLY B 1 120 ? 13.164 -9.195 -13.883 1 97.81 120 GLY B N 1
ATOM 2957 C CA . GLY B 1 120 ? 12.328 -10.148 -14.586 1 97.81 120 GLY B CA 1
ATOM 2958 C C . GLY B 1 120 ? 13.109 -11.062 -15.523 1 97.81 120 GLY B C 1
ATOM 2959 O O . GLY B 1 120 ? 14.344 -11.078 -15.492 1 97.81 120 GLY B O 1
ATOM 2960 N N . PRO B 1 121 ? 12.359 -11.812 -16.25 1 98.5 121 PRO B N 1
ATOM 2961 C CA . PRO B 1 121 ? 10.898 -11.82 -16.328 1 98.5 121 PRO B CA 1
ATOM 2962 C C . PRO B 1 121 ? 10.258 -12.578 -15.156 1 98.5 121 PRO B C 1
ATOM 2964 O O . PRO B 1 121 ? 10.875 -13.484 -14.594 1 98.5 121 PRO B O 1
ATOM 2967 N N . PHE B 1 122 ? 9.023 -12.18 -14.836 1 98.81 122 PHE B N 1
ATOM 2968 C CA . PHE B 1 122 ? 8.258 -12.883 -13.812 1 98.81 122 PHE B CA 1
ATOM 2969 C C . PHE B 1 122 ? 7.258 -13.844 -14.438 1 98.81 122 PHE B C 1
ATOM 2971 O O . PHE B 1 122 ? 6.805 -13.625 -15.57 1 98.81 122 PHE B O 1
ATOM 2978 N N . THR B 1 123 ? 6.98 -14.891 -13.703 1 98.81 123 THR B N 1
ATOM 2979 C CA . THR B 1 123 ? 5.793 -15.711 -13.93 1 98.81 123 THR B CA 1
ATOM 2980 C C . THR B 1 123 ? 4.816 -15.578 -12.766 1 98.81 123 THR B C 1
ATOM 2982 O O . THR B 1 123 ? 5.23 -15.375 -11.617 1 98.81 123 THR B O 1
ATOM 2985 N N . CYS B 1 124 ? 3.562 -15.656 -13.133 1 98.81 124 CYS B N 1
ATOM 2986 C CA . CYS B 1 124 ? 2.521 -15.625 -12.117 1 98.81 124 CYS B CA 1
ATOM 2987 C C . CYS B 1 124 ? 1.56 -16.797 -12.281 1 98.81 124 CYS B C 1
ATOM 2989 O O . CYS B 1 124 ? 1.316 -17.25 -13.398 1 98.81 124 CYS B O 1
ATOM 2991 N N . GLU B 1 125 ? 1.059 -17.234 -11.164 1 98.69 125 GLU B N 1
ATOM 2992 C CA . GLU B 1 125 ? 0.078 -18.312 -11.086 1 98.69 125 GLU B CA 1
ATOM 2993 C C . GLU B 1 125 ? -0.991 -18 -10.039 1 98.69 125 GLU B C 1
ATOM 2995 O O . GLU B 1 125 ? -0.778 -17.188 -9.148 1 98.69 125 GLU B O 1
ATOM 3000 N N . SER B 1 126 ? -2.113 -18.594 -10.273 1 98.06 126 SER B N 1
ATOM 3001 C CA . SER B 1 126 ? -3.201 -18.406 -9.312 1 98.06 126 SER B CA 1
ATOM 3002 C C . SER B 1 126 ? -3.766 -19.75 -8.875 1 98.06 126 SER B C 1
ATOM 3004 O O . SER B 1 126 ? -3.654 -20.75 -9.594 1 98.06 126 SER B O 1
ATOM 3006 N N . SER B 1 127 ? -4.297 -19.766 -7.68 1 97.06 127 SER B N 1
ATOM 3007 C CA . SER B 1 127 ? -4.93 -20.953 -7.117 1 97.06 127 SER B CA 1
ATOM 3008 C C . SER B 1 127 ? -6.039 -20.578 -6.145 1 97.06 127 SER B C 1
ATOM 3010 O O . SER B 1 127 ? -5.891 -19.641 -5.355 1 97.06 127 SER B O 1
ATOM 3012 N N . SER B 1 128 ? -7.121 -21.359 -6.352 1 92.06 128 SER B N 1
ATOM 3013 C CA . SER B 1 128 ? -8 -21.312 -5.191 1 92.06 128 SER B CA 1
ATOM 3014 C C . SER B 1 128 ? -7.332 -21.938 -3.967 1 92.06 128 SER B C 1
ATOM 3016 O O . SER B 1 128 ? -6.293 -22.578 -4.082 1 92.06 128 SER B O 1
ATOM 3018 N N . TYR B 1 129 ? -7.754 -21.469 -2.805 1 90.38 129 TYR B N 1
ATOM 3019 C CA . TYR B 1 129 ? -7.176 -22 -1.575 1 90.38 129 TYR B CA 1
ATOM 3020 C C . TYR B 1 129 ? -8.242 -22.672 -0.711 1 90.38 129 TYR B C 1
ATOM 3022 O O . TYR B 1 129 ? -9.148 -22 -0.205 1 90.38 129 TYR B O 1
ATOM 3030 N N . ASN B 1 130 ? -8.156 -24 -0.595 1 84.12 130 ASN B N 1
ATOM 3031 C CA . ASN B 1 130 ? -8.992 -24.812 0.281 1 84.12 130 ASN B CA 1
ATOM 3032 C C . ASN B 1 130 ? -8.148 -25.672 1.225 1 84.12 130 ASN B C 1
ATOM 3034 O O . ASN B 1 130 ? -8.461 -26.828 1.456 1 84.12 130 ASN B O 1
ATOM 3038 N N . GLY B 1 131 ? -7.086 -25.062 1.681 1 84.88 131 GLY B N 1
ATOM 3039 C CA . GLY B 1 131 ? -6.141 -25.781 2.514 1 84.88 131 GLY B CA 1
ATOM 3040 C C . GLY B 1 131 ? -4.871 -26.172 1.778 1 84.88 131 GLY B C 1
ATOM 3041 O O . GLY B 1 131 ? -3.826 -26.375 2.396 1 84.88 131 GLY B O 1
ATOM 3042 N N . THR B 1 132 ? -4.996 -26.328 0.464 1 87.75 132 THR B N 1
ATOM 3043 C CA . THR B 1 132 ? -3.848 -26.578 -0.402 1 87.75 132 THR B CA 1
ATOM 3044 C C . THR B 1 132 ? -3.877 -25.641 -1.612 1 87.75 132 THR B C 1
ATOM 3046 O O . THR B 1 132 ? -4.914 -25.047 -1.924 1 87.75 132 THR B O 1
ATOM 3049 N N . LEU B 1 133 ? -2.699 -25.516 -2.199 1 93.69 133 LEU B N 1
ATOM 3050 C CA . LEU B 1 133 ? -2.613 -24.688 -3.398 1 93.69 133 LEU B CA 1
ATOM 3051 C C . LEU B 1 133 ? -2.297 -25.531 -4.625 1 93.69 133 LEU B C 1
ATOM 3053 O O . LEU B 1 133 ? -1.44 -26.422 -4.566 1 93.69 133 LEU B O 1
ATOM 3057 N N . ASP B 1 134 ? -3.104 -25.359 -5.637 1 92.38 134 ASP B N 1
ATOM 3058 C CA . ASP B 1 134 ? -2.902 -25.938 -6.961 1 92.38 134 ASP B CA 1
ATOM 3059 C C . ASP B 1 134 ? -2.795 -24.844 -8.031 1 92.38 134 ASP B C 1
ATOM 3061 O O . ASP B 1 134 ? -3.775 -24.547 -8.711 1 92.38 134 ASP B O 1
ATOM 3065 N N . PHE B 1 135 ? -1.603 -24.406 -8.258 1 96.38 135 PHE B N 1
ATOM 3066 C CA . PHE B 1 135 ? -1.366 -23.203 -9.039 1 96.38 135 PHE B CA 1
ATOM 3067 C C . PHE B 1 135 ? -1.541 -23.484 -10.531 1 96.38 135 PHE B C 1
ATOM 3069 O O . PHE B 1 135 ? -1.059 -24.5 -11.039 1 96.38 135 PHE B O 1
ATOM 3076 N N . LYS B 1 136 ? -2.277 -22.609 -11.18 1 96.44 136 LYS B N 1
ATOM 3077 C CA . LYS B 1 136 ? -2.404 -22.547 -12.633 1 96.44 136 LYS B CA 1
ATOM 3078 C C . LYS B 1 136 ? -1.801 -21.266 -13.195 1 96.44 136 LYS B C 1
ATOM 3080 O O . LYS B 1 136 ? -1.892 -20.203 -12.57 1 96.44 136 LYS B O 1
ATOM 3085 N N . PRO B 1 137 ? -1.289 -21.328 -14.414 1 97.56 137 PRO B N 1
ATOM 3086 C CA . PRO B 1 137 ? -0.599 -20.141 -14.945 1 97.56 137 PRO B CA 1
ATOM 3087 C C . PRO B 1 137 ? -1.539 -18.969 -15.18 1 97.56 137 PRO B C 1
ATOM 3089 O O . PRO B 1 137 ? -2.701 -19.156 -15.539 1 97.56 137 PRO B O 1
ATOM 3092 N N . MET B 1 138 ? -1.044 -17.812 -14.906 1 98.44 138 MET B N 1
ATOM 3093 C CA . MET B 1 138 ? -1.642 -16.562 -15.367 1 98.44 138 MET B CA 1
ATOM 3094 C C . MET B 1 138 ? -0.897 -16.031 -16.578 1 98.44 138 MET B C 1
ATOM 3096 O O . MET B 1 138 ? 0.262 -16.375 -16.812 1 98.44 138 MET B O 1
ATOM 3100 N N . THR B 1 139 ? -1.623 -15.188 -17.359 1 98.44 139 THR B N 1
ATOM 3101 C CA . THR B 1 139 ? -0.977 -14.523 -18.484 1 98.44 139 THR B CA 1
ATOM 3102 C C . THR B 1 139 ? -0.386 -13.18 -18.047 1 98.44 139 THR B C 1
ATOM 3104 O O . THR B 1 139 ? -1.04 -12.406 -17.359 1 98.44 139 THR B O 1
ATOM 3107 N N . ILE B 1 140 ? 0.868 -12.961 -18.484 1 98.75 140 ILE B N 1
ATOM 3108 C CA . ILE B 1 140 ? 1.509 -11.688 -18.156 1 98.75 140 ILE B CA 1
ATOM 3109 C C . ILE B 1 140 ? 1.23 -10.672 -19.266 1 98.75 140 ILE B C 1
ATOM 3111 O O . ILE B 1 140 ? 1.596 -10.891 -20.422 1 98.75 140 ILE B O 1
ATOM 3115 N N . LYS B 1 141 ? 0.559 -9.609 -18.938 1 98.38 141 LYS B N 1
ATOM 3116 C CA . LYS B 1 141 ? 0.247 -8.539 -19.875 1 98.38 141 LYS B CA 1
ATOM 3117 C C . LYS B 1 141 ? 1.325 -7.461 -19.875 1 98.38 141 LYS B C 1
ATOM 3119 O O . LYS B 1 141 ? 1.611 -6.852 -20.906 1 98.38 141 LYS B O 1
ATOM 3124 N N . GLN B 1 142 ? 1.833 -7.102 -18.719 1 98.44 142 GLN B N 1
ATOM 3125 C CA . GLN B 1 142 ? 2.973 -6.203 -18.547 1 98.44 142 GLN B CA 1
ATOM 3126 C C . GLN B 1 142 ? 4.074 -6.863 -17.719 1 98.44 142 GLN B C 1
ATOM 3128 O O . GLN B 1 142 ? 3.834 -7.301 -16.594 1 98.44 142 GLN B O 1
ATOM 3133 N N . GLN B 1 143 ? 5.223 -6.891 -18.375 1 98.62 143 GLN B N 1
ATOM 3134 C CA . GLN B 1 143 ? 6.328 -7.648 -17.812 1 98.62 143 GLN B CA 1
ATOM 3135 C C . GLN B 1 143 ? 7.34 -6.727 -17.141 1 98.62 143 GLN B C 1
ATOM 3137 O O . GLN B 1 143 ? 7.441 -5.547 -17.484 1 98.62 143 GLN B O 1
ATOM 3142 N N . ILE B 1 144 ? 8.031 -7.25 -16.109 1 98.06 144 ILE B N 1
ATOM 3143 C CA . ILE B 1 144 ? 9.211 -6.594 -15.57 1 98.06 144 ILE B CA 1
ATOM 3144 C C . ILE B 1 144 ? 10.43 -6.941 -16.422 1 98.06 144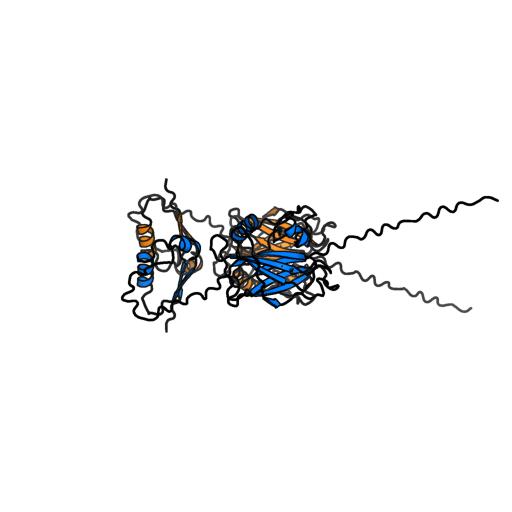 ILE B C 1
ATOM 3146 O O . ILE B 1 144 ? 10.695 -8.117 -16.688 1 98.06 144 ILE B O 1
ATOM 3150 N N . GLU B 1 145 ? 11.172 -5.957 -16.781 1 97.56 145 GLU B N 1
ATOM 3151 C CA . GLU B 1 145 ? 12.328 -6.16 -17.641 1 97.56 145 GLU B CA 1
ATOM 3152 C C . GLU B 1 145 ? 13.414 -6.969 -16.938 1 97.56 145 GLU B C 1
ATOM 3154 O O . GLU B 1 145 ? 13.516 -6.93 -15.703 1 97.56 145 GLU B O 1
ATOM 3159 N N . GLY B 1 146 ? 14.188 -7.691 -17.797 1 97.62 146 GLY B N 1
ATOM 3160 C CA . GLY B 1 146 ? 15.305 -8.492 -17.328 1 97.62 146 GLY B CA 1
ATOM 3161 C C . GLY B 1 146 ? 15.508 -9.766 -18.125 1 97.62 146 GLY B C 1
ATOM 3162 O O . GLY B 1 146 ? 14.695 -10.094 -19 1 97.62 146 GLY B O 1
ATOM 3163 N N . GLU B 1 147 ? 16.656 -10.289 -17.938 1 97.75 147 GLU B N 1
ATOM 3164 C CA . GLU B 1 147 ? 17.016 -11.586 -18.5 1 97.75 147 GLU B CA 1
ATOM 3165 C C . GLU B 1 147 ? 17.422 -12.578 -17.422 1 97.75 147 GLU B C 1
ATOM 3167 O O . GLU B 1 147 ? 18.359 -12.312 -16.656 1 97.75 147 GLU B O 1
ATOM 3172 N N . ASP B 1 148 ? 16.672 -13.672 -17.375 1 97.19 148 ASP B N 1
ATOM 3173 C CA . ASP B 1 148 ? 16.938 -14.719 -16.391 1 97.19 148 ASP B CA 1
ATOM 3174 C C . ASP B 1 148 ? 16.922 -14.172 -14.977 1 97.19 148 ASP B C 1
ATOM 3176 O O . ASP B 1 148 ? 17.75 -14.547 -14.148 1 97.19 148 ASP B O 1
ATOM 3180 N N . GLY B 1 149 ? 16.047 -13.195 -14.742 1 97.25 149 GLY B N 1
ATOM 3181 C CA . GLY B 1 149 ? 15.883 -12.641 -13.406 1 97.25 149 GLY B CA 1
ATOM 3182 C C . GLY B 1 149 ? 16.891 -11.555 -13.078 1 97.25 149 GLY B C 1
ATOM 3183 O O . GLY B 1 149 ? 17.031 -11.156 -11.922 1 97.25 149 GLY B O 1
ATOM 3184 N N . LYS B 1 150 ? 17.578 -11.117 -14.133 1 96.75 150 LYS B N 1
ATOM 3185 C CA . LYS B 1 150 ? 18.641 -10.156 -13.867 1 96.75 150 LYS B CA 1
ATOM 3186 C C . LYS B 1 150 ? 18.5 -8.914 -14.75 1 96.75 150 LYS B C 1
ATOM 3188 O O . LYS B 1 150 ? 18.078 -9.016 -15.906 1 96.75 150 LYS B O 1
ATOM 3193 N N . ASN B 1 151 ? 18.766 -7.816 -14.219 1 96.25 151 ASN B N 1
ATOM 3194 C CA . ASN B 1 151 ? 18.891 -6.52 -14.883 1 96.25 151 ASN B CA 1
ATOM 3195 C C . ASN B 1 151 ? 19.828 -5.59 -14.141 1 96.25 151 ASN B C 1
ATOM 3197 O O . ASN B 1 151 ? 19.516 -5.113 -13.047 1 96.25 151 ASN B O 1
ATOM 3201 N N . SER B 1 152 ? 20.938 -5.266 -14.719 1 93.19 152 SER B N 1
ATOM 3202 C CA . SER B 1 152 ? 21.984 -4.508 -14.047 1 93.19 152 SER B CA 1
ATOM 3203 C C . SER B 1 152 ? 21.547 -3.07 -13.781 1 93.19 152 SER B C 1
ATOM 3205 O O . SER B 1 152 ? 22.172 -2.365 -12.984 1 93.19 152 SER B O 1
ATOM 3207 N N . HIS B 1 153 ? 20.469 -2.658 -14.461 1 91.5 153 HIS B N 1
ATOM 3208 C CA . HIS B 1 153 ? 20.016 -1.282 -14.289 1 91.5 153 HIS B CA 1
ATOM 3209 C C . HIS B 1 153 ? 19.062 -1.157 -13.102 1 91.5 153 HIS B C 1
ATOM 3211 O O . HIS B 1 153 ? 18.781 -0.049 -12.641 1 91.5 153 HIS B O 1
ATOM 3217 N N . ALA B 1 154 ? 18.594 -2.301 -12.641 1 90 154 ALA B N 1
ATOM 3218 C CA . ALA B 1 154 ? 17.641 -2.252 -11.531 1 90 154 ALA B CA 1
ATOM 3219 C C . ALA B 1 154 ? 18.359 -1.913 -10.219 1 90 154 ALA B C 1
ATOM 3221 O O . ALA B 1 154 ? 19.266 -2.623 -9.805 1 90 154 ALA B O 1
ATOM 3222 N N . ASP B 1 155 ? 18 -0.803 -9.641 1 92.12 155 ASP B N 1
ATOM 3223 C CA . ASP B 1 155 ? 18.562 -0.334 -8.375 1 92.12 155 ASP B CA 1
ATOM 3224 C C . ASP B 1 155 ? 17.516 0.396 -7.547 1 92.12 155 ASP B C 1
ATOM 3226 O O . ASP B 1 155 ? 17.359 1.614 -7.656 1 92.12 155 ASP B O 1
ATOM 3230 N N . GLN B 1 156 ? 16.844 -0.412 -6.68 1 93.88 156 GLN B N 1
ATOM 3231 C CA . GLN B 1 156 ? 15.773 0.088 -5.812 1 93.88 156 GLN B CA 1
ATOM 3232 C C . GLN B 1 156 ? 14.648 0.705 -6.633 1 93.88 156 GLN B C 1
ATOM 3234 O O . GLN B 1 156 ? 14.188 1.812 -6.336 1 93.88 156 GLN B O 1
ATOM 3239 N N . PHE B 1 157 ? 14.297 -0.024 -7.691 1 94.56 157 PHE B N 1
ATOM 3240 C CA . PHE B 1 157 ? 13.242 0.418 -8.594 1 94.56 157 PHE B CA 1
ATOM 3241 C C . PHE B 1 157 ? 11.906 -0.214 -8.211 1 94.56 157 PHE B C 1
ATOM 3243 O O . PHE B 1 157 ? 11.875 -1.31 -7.645 1 94.56 157 PHE B O 1
ATOM 3250 N N . VAL B 1 158 ? 10.914 0.507 -8.523 1 95.38 158 VAL B N 1
ATOM 3251 C CA . VAL B 1 158 ? 9.602 -0.112 -8.633 1 95.38 158 VAL B CA 1
ATOM 3252 C C . VAL B 1 158 ? 9.305 -0.439 -10.102 1 95.38 158 VAL B C 1
ATOM 3254 O O . VAL B 1 158 ? 9.633 0.344 -10.992 1 95.38 158 VAL B O 1
ATOM 3257 N N . TYR B 1 159 ? 8.758 -1.611 -10.352 1 96.44 159 TYR B N 1
ATOM 3258 C CA . TYR B 1 159 ? 8.305 -2.045 -11.672 1 96.44 159 TYR B CA 1
ATOM 3259 C C . TYR B 1 159 ? 6.848 -2.484 -11.633 1 96.44 159 TYR B C 1
ATOM 3261 O O . TYR B 1 159 ? 6.441 -3.24 -10.75 1 96.44 159 TYR B O 1
ATOM 3269 N N . PRO B 1 160 ? 6.102 -1.973 -12.594 1 96.5 160 PRO B N 1
ATOM 3270 C CA . PRO B 1 160 ? 4.75 -2.527 -12.703 1 96.5 160 PRO B CA 1
ATOM 3271 C C . PRO B 1 160 ? 4.73 -3.92 -13.328 1 96.5 160 PRO B C 1
ATOM 3273 O O . PRO B 1 160 ? 5.531 -4.211 -14.219 1 96.5 160 PRO B O 1
ATOM 3276 N N . LEU B 1 161 ? 3.932 -4.758 -12.859 1 98.5 161 LEU B N 1
ATOM 3277 C CA . LEU B 1 161 ? 3.607 -6.078 -13.391 1 98.5 161 LEU B CA 1
ATOM 3278 C C . LEU B 1 161 ? 2.098 -6.27 -13.484 1 98.5 161 LEU B C 1
ATOM 3280 O O . LEU B 1 161 ? 1.373 -6.008 -12.523 1 98.5 161 LEU B O 1
ATOM 3284 N N . ILE B 1 162 ? 1.608 -6.621 -14.672 1 98.56 162 ILE B N 1
ATOM 3285 C CA . ILE B 1 162 ? 0.185 -6.902 -14.828 1 98.56 162 ILE B CA 1
ATOM 3286 C C . ILE B 1 162 ? -0.013 -8.359 -15.242 1 98.56 162 ILE B C 1
ATOM 3288 O O . ILE B 1 162 ? 0.52 -8.805 -16.266 1 98.56 162 ILE B O 1
ATOM 3292 N N . ALA B 1 163 ? -0.716 -9.07 -14.453 1 98.75 163 ALA B N 1
ATOM 3293 C CA . ALA B 1 163 ? -1.089 -10.453 -14.75 1 98.75 163 ALA B CA 1
ATOM 3294 C C . ALA B 1 163 ? -2.6 -10.586 -14.93 1 98.75 163 ALA B C 1
ATOM 3296 O O . ALA B 1 163 ? -3.367 -9.789 -14.383 1 98.75 163 ALA B O 1
ATOM 3297 N N . VAL B 1 164 ? -3.018 -11.562 -15.719 1 97.81 164 VAL B N 1
ATOM 3298 C CA . VAL B 1 164 ? -4.426 -11.773 -16.047 1 97.81 164 VAL B CA 1
ATOM 3299 C C . VAL B 1 164 ? -4.828 -13.203 -15.672 1 97.81 164 VAL B C 1
ATOM 3301 O O . VAL B 1 164 ? -4.16 -14.164 -16.062 1 97.81 164 VAL B O 1
ATOM 3304 N N . PHE B 1 165 ? -5.902 -13.297 -14.914 1 96.81 165 PHE B N 1
ATOM 3305 C CA . PHE B 1 165 ? -6.477 -14.609 -14.633 1 96.81 165 PHE B CA 1
ATOM 3306 C C . PHE B 1 165 ? -6.918 -15.297 -15.914 1 96.81 165 PHE B C 1
ATOM 3308 O O . PHE B 1 165 ? -7.395 -14.641 -16.844 1 96.81 165 PHE B O 1
ATOM 3315 N N . GLU B 1 166 ? -6.785 -16.609 -15.859 1 93.94 166 GLU B N 1
ATOM 3316 C CA . GLU B 1 166 ? -7.496 -17.344 -16.906 1 93.94 166 GLU B CA 1
ATOM 3317 C C . GLU B 1 166 ? -9.008 -17.172 -16.766 1 93.94 166 GLU B C 1
ATOM 3319 O O . GLU B 1 166 ? -9.539 -17.156 -15.656 1 93.94 166 GLU B O 1
ATOM 3324 N N . PRO B 1 167 ? -9.703 -17.047 -17.906 1 86.44 167 PRO B N 1
ATOM 3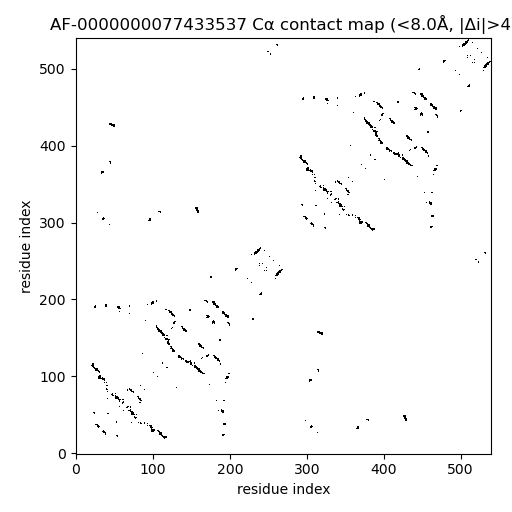325 C CA . PRO B 1 167 ? -11.141 -16.75 -17.859 1 86.44 167 PRO B CA 1
ATOM 3326 C C . PRO B 1 167 ? -11.93 -17.75 -17.016 1 86.44 167 PRO B C 1
ATOM 3328 O O . PRO B 1 167 ? -12.938 -17.391 -16.406 1 86.44 167 PRO B O 1
ATOM 3331 N N . ASN B 1 168 ? -11.5 -18.953 -16.875 1 83.88 168 ASN B N 1
ATOM 3332 C CA . ASN B 1 168 ? -12.266 -19.969 -16.172 1 83.88 168 ASN B CA 1
ATOM 3333 C C . ASN B 1 168 ? -11.695 -20.234 -14.781 1 83.88 168 ASN B C 1
ATOM 3335 O O . ASN B 1 168 ? -12.023 -21.234 -14.148 1 83.88 168 ASN B O 1
ATOM 3339 N N . ALA B 1 169 ? -10.836 -19.359 -14.43 1 90.38 169 ALA B N 1
ATOM 3340 C CA . ALA B 1 169 ? -10.289 -19.516 -13.094 1 90.38 169 ALA B CA 1
ATOM 3341 C C . ALA B 1 169 ? -11.383 -19.438 -12.031 1 90.38 169 ALA B C 1
ATOM 3343 O O . ALA B 1 169 ? -12.273 -18.594 -12.117 1 90.38 169 ALA B O 1
ATOM 3344 N N . THR B 1 170 ? -11.391 -20.359 -11.078 1 87.75 170 THR B N 1
ATOM 3345 C CA . THR B 1 170 ? -12.352 -20.391 -9.977 1 87.75 170 THR B CA 1
ATOM 3346 C C . THR B 1 170 ? -11.664 -20.031 -8.664 1 87.75 170 THR B C 1
ATOM 3348 O O . THR B 1 170 ? -10.633 -20.609 -8.32 1 87.75 170 THR B O 1
ATOM 3351 N N . CYS B 1 171 ? -12.227 -19.094 -8.031 1 91.38 171 CYS B N 1
ATOM 3352 C CA . CYS B 1 171 ? -11.727 -18.672 -6.73 1 91.38 171 CYS B CA 1
ATOM 3353 C C . CYS B 1 171 ? -12.727 -18.984 -5.629 1 91.38 171 CYS B C 1
ATOM 3355 O O . CYS B 1 171 ? -13.914 -18.672 -5.754 1 91.38 171 CYS B O 1
ATOM 3357 N N . GLY B 1 172 ? -12.242 -19.609 -4.555 1 88.69 172 GLY B N 1
ATOM 3358 C CA . GLY B 1 172 ? -13.195 -20.047 -3.549 1 88.69 172 GLY B CA 1
ATOM 3359 C C . GLY B 1 172 ? -12.719 -19.797 -2.129 1 88.69 172 GLY B C 1
ATOM 3360 O O . GLY B 1 172 ? -13.391 -20.188 -1.168 1 88.69 172 GLY B O 1
ATOM 3361 N N . ALA B 1 173 ? -11.633 -19.125 -2.012 1 90.56 173 ALA B N 1
ATOM 3362 C CA . ALA B 1 173 ? -11.078 -18.938 -0.671 1 90.56 173 ALA B CA 1
ATOM 3363 C C . ALA B 1 173 ? -11.734 -17.75 0.035 1 90.56 173 ALA B C 1
ATOM 3365 O O . ALA B 1 173 ? -12.438 -16.953 -0.594 1 90.56 173 ALA B O 1
ATOM 3366 N N . GLY B 1 174 ? -11.477 -17.719 1.353 1 86.31 174 GLY B N 1
ATOM 3367 C CA . GLY B 1 174 ? -11.883 -16.578 2.16 1 86.31 174 GLY B CA 1
ATOM 3368 C C . GLY B 1 174 ? -13.344 -16.625 2.564 1 86.31 174 GLY B C 1
ATOM 3369 O O . GLY B 1 174 ? -14.07 -17.547 2.188 1 86.31 174 GLY B O 1
ATOM 3370 N N . SER B 1 175 ? -13.711 -15.609 3.289 1 77.56 175 SER B N 1
ATOM 3371 C CA . SER B 1 175 ? -15.062 -15.531 3.842 1 77.56 175 SER B CA 1
ATOM 3372 C C . SER B 1 175 ? -16.094 -15.266 2.748 1 77.56 175 SER B C 1
ATOM 3374 O O . SER B 1 175 ? -17.25 -15.641 2.879 1 77.56 175 SER B O 1
ATOM 3376 N N . THR B 1 176 ? -15.641 -14.734 1.584 1 75.94 176 THR B N 1
ATOM 3377 C CA . THR B 1 176 ? -16.562 -14.383 0.503 1 75.94 176 THR B CA 1
ATOM 3378 C C . THR B 1 176 ? -16.531 -15.438 -0.597 1 75.94 176 THR B C 1
ATOM 3380 O O . THR B 1 176 ? -17.25 -15.336 -1.585 1 75.94 176 THR B O 1
ATOM 3383 N N . ASN B 1 177 ? -15.695 -16.391 -0.512 1 83.62 177 ASN B N 1
ATOM 3384 C CA . ASN B 1 177 ? -15.57 -17.5 -1.442 1 83.62 177 ASN B CA 1
ATOM 3385 C C . ASN B 1 177 ? -15.258 -17.016 -2.857 1 83.62 177 ASN B C 1
ATOM 3387 O O . ASN B 1 177 ? -15.773 -17.562 -3.832 1 83.62 177 ASN B O 1
ATOM 3391 N N . ASP B 1 178 ? -14.562 -15.93 -2.988 1 88.25 178 ASP B N 1
ATOM 3392 C CA . ASP B 1 178 ? -14.188 -15.398 -4.297 1 88.25 178 ASP B CA 1
ATOM 3393 C C . ASP B 1 178 ? -12.719 -14.977 -4.324 1 88.25 178 ASP B C 1
ATOM 3395 O O . ASP B 1 178 ? -12.328 -14.141 -5.141 1 88.25 178 ASP B O 1
ATOM 3399 N N . ILE B 1 179 ? -12 -15.578 -3.373 1 94 179 ILE B N 1
ATOM 3400 C CA . ILE B 1 179 ? -10.609 -15.164 -3.248 1 94 179 ILE B CA 1
ATOM 3401 C C . ILE B 1 179 ? -9.695 -16.25 -3.822 1 94 179 ILE B C 1
ATOM 3403 O O . ILE B 1 179 ? -9.914 -17.438 -3.592 1 94 179 ILE B O 1
ATOM 3407 N N . CYS B 1 180 ? -8.742 -15.844 -4.637 1 96.94 180 CYS B N 1
ATOM 3408 C CA . CYS B 1 180 ? -7.625 -16.672 -5.066 1 96.94 180 CYS B CA 1
ATOM 3409 C C . CYS B 1 180 ? -6.312 -16.156 -4.48 1 96.94 180 CYS B C 1
ATOM 3411 O O . CYS B 1 180 ? -6.184 -14.977 -4.18 1 96.94 180 CYS B O 1
ATOM 3413 N N . ILE B 1 181 ? -5.355 -17.078 -4.32 1 98.12 181 ILE B N 1
ATOM 3414 C CA . ILE B 1 181 ? -3.969 -16.734 -4.023 1 98.12 181 ILE B CA 1
ATOM 3415 C C . ILE B 1 181 ? -3.164 -16.672 -5.32 1 98.12 181 ILE B C 1
ATOM 3417 O O . ILE B 1 181 ? -3.238 -17.578 -6.148 1 98.12 181 ILE B O 1
ATOM 3421 N N . ILE B 1 182 ? -2.518 -15.531 -5.527 1 98.75 182 ILE B N 1
ATOM 3422 C CA . ILE B 1 182 ? -1.602 -15.461 -6.66 1 98.75 182 ILE B CA 1
ATOM 3423 C C . ILE B 1 182 ? -0.159 -15.547 -6.164 1 98.75 182 ILE B C 1
ATOM 3425 O O . ILE B 1 182 ? 0.142 -15.141 -5.039 1 98.75 182 ILE B O 1
ATOM 3429 N N . ARG B 1 183 ? 0.682 -16.125 -6.949 1 98.81 183 ARG B N 1
ATOM 3430 C CA . ARG B 1 183 ? 2.121 -16.234 -6.73 1 98.81 183 ARG B CA 1
ATOM 3431 C C . ARG B 1 183 ? 2.896 -15.75 -7.949 1 98.81 183 ARG B C 1
ATOM 3433 O O . ARG B 1 183 ? 2.672 -16.219 -9.062 1 98.81 183 ARG B O 1
ATOM 3440 N N . CYS B 1 184 ? 3.73 -14.773 -7.797 1 98.81 184 CYS B N 1
ATOM 3441 C CA . CYS B 1 184 ? 4.59 -14.273 -8.859 1 98.81 184 CYS B CA 1
ATOM 3442 C C . CYS B 1 184 ? 6.055 -14.32 -8.445 1 98.81 184 CYS B C 1
ATOM 3444 O O . CYS B 1 184 ? 6.402 -13.922 -7.336 1 98.81 184 CYS B O 1
ATOM 3446 N N . ARG B 1 185 ? 6.871 -14.844 -9.297 1 98.62 185 ARG B N 1
ATOM 3447 C CA . ARG B 1 185 ? 8.289 -14.922 -8.961 1 98.62 185 ARG B CA 1
ATOM 3448 C C . ARG B 1 185 ? 9.156 -14.883 -10.211 1 98.62 185 ARG B C 1
ATOM 3450 O O . ARG B 1 185 ? 8.688 -15.203 -11.312 1 98.62 185 ARG B O 1
ATOM 3457 N N . ASN B 1 186 ? 10.383 -14.438 -10.031 1 98.31 186 ASN B N 1
ATOM 3458 C CA . ASN B 1 186 ? 11.336 -14.438 -11.141 1 98.31 186 ASN B CA 1
ATOM 3459 C C . ASN B 1 186 ? 12.102 -15.75 -11.219 1 98.31 186 ASN B C 1
ATOM 3461 O O . ASN B 1 186 ? 11.922 -16.625 -10.375 1 98.31 186 ASN B O 1
ATOM 3465 N N . PRO B 1 187 ? 12.969 -15.93 -12.211 1 97.69 187 PRO B N 1
ATOM 3466 C CA . PRO B 1 187 ? 13.633 -17.219 -12.422 1 97.69 187 PRO B CA 1
ATOM 3467 C C . PRO B 1 187 ? 14.547 -17.609 -11.266 1 97.69 187 PRO B C 1
ATOM 3469 O O . PRO B 1 187 ? 14.836 -18.797 -11.078 1 97.69 187 PRO B O 1
ATOM 3472 N N . ILE B 1 188 ? 14.984 -16.656 -10.5 1 97.06 188 ILE B N 1
ATOM 3473 C CA . ILE B 1 188 ? 15.914 -16.906 -9.406 1 97.06 188 ILE B CA 1
ATOM 3474 C C . ILE B 1 188 ? 15.148 -17.391 -8.172 1 97.06 188 ILE B C 1
ATOM 3476 O O . ILE B 1 188 ? 15.711 -18.062 -7.305 1 97.06 188 ILE B O 1
ATOM 3480 N N . GLY B 1 189 ? 13.875 -17 -8.055 1 97.88 189 GLY B N 1
ATOM 3481 C CA . GLY B 1 189 ? 13.055 -17.469 -6.945 1 97.88 189 GLY B CA 1
ATOM 3482 C C . GLY B 1 189 ? 12.594 -16.344 -6.031 1 97.88 189 GLY B C 1
ATOM 3483 O O . GLY B 1 189 ? 12.07 -16.609 -4.945 1 97.88 189 GLY B O 1
ATOM 3484 N N . PHE B 1 190 ? 12.773 -15.125 -6.457 1 98.25 190 PHE B N 1
ATOM 3485 C CA . PHE B 1 190 ? 12.289 -13.992 -5.668 1 98.25 190 PHE B CA 1
ATOM 3486 C C . PHE B 1 190 ? 10.891 -13.586 -6.117 1 98.25 190 PHE B C 1
ATOM 3488 O O . PHE B 1 190 ? 10.594 -13.578 -7.312 1 98.25 190 PHE B O 1
ATOM 3495 N N . GLY B 1 191 ? 10.07 -13.258 -5.164 1 97.94 191 GLY B N 1
ATOM 3496 C CA . GLY B 1 191 ? 8.703 -12.891 -5.5 1 97.94 191 GLY B CA 1
ATOM 3497 C C . GLY B 1 191 ? 7.789 -12.82 -4.289 1 97.94 191 GLY B C 1
ATOM 3498 O O . GLY B 1 191 ? 8.227 -12.461 -3.193 1 97.94 191 GLY B O 1
ATOM 3499 N N . SER B 1 192 ? 6.488 -13.008 -4.523 1 98.62 192 SER B N 1
ATOM 3500 C CA . SER B 1 192 ? 5.488 -12.844 -3.471 1 98.62 192 SER B CA 1
ATOM 3501 C C . SER B 1 192 ? 4.203 -13.594 -3.809 1 98.62 192 SER B C 1
ATOM 3503 O O . SER B 1 192 ? 3.93 -13.875 -4.977 1 98.62 192 SER B O 1
ATOM 3505 N N . CYS B 1 193 ? 3.518 -13.961 -2.779 1 98.69 193 CYS B N 1
ATOM 3506 C CA . CYS B 1 193 ? 2.115 -14.344 -2.898 1 98.69 193 CYS B CA 1
ATOM 3507 C C . CYS B 1 193 ? 1.2 -13.227 -2.414 1 98.69 193 CYS B C 1
ATOM 3509 O O . CYS B 1 193 ? 1.621 -12.367 -1.635 1 98.69 193 CYS B O 1
ATOM 3511 N N . ALA B 1 194 ? -0.019 -13.234 -2.834 1 97.94 194 ALA B N 1
ATOM 3512 C CA . ALA B 1 194 ? -1.032 -12.281 -2.383 1 97.94 194 ALA B CA 1
ATOM 3513 C C . ALA B 1 194 ? -2.438 -12.828 -2.617 1 97.94 194 ALA B C 1
ATOM 3515 O O . ALA B 1 194 ? -2.617 -13.812 -3.34 1 97.94 194 ALA B O 1
ATOM 3516 N N . ALA B 1 195 ? -3.42 -12.219 -1.968 1 96.5 195 ALA B N 1
ATOM 3517 C CA . ALA B 1 195 ? -4.824 -12.57 -2.156 1 96.5 195 ALA B CA 1
ATOM 3518 C C . ALA B 1 195 ? -5.508 -11.602 -3.117 1 96.5 195 ALA B C 1
ATOM 3520 O O . ALA B 1 195 ? -5.289 -10.391 -3.049 1 96.5 195 ALA B O 1
ATOM 3521 N N . VAL B 1 196 ? -6.297 -12.148 -3.988 1 95.94 196 VAL B N 1
ATOM 3522 C CA . VAL B 1 196 ? -7.051 -11.359 -4.953 1 95.94 196 VAL B CA 1
ATOM 3523 C C . VAL B 1 196 ? -8.469 -11.914 -5.086 1 95.94 196 VAL B C 1
ATOM 3525 O O . VAL B 1 196 ? -8.656 -13.125 -5.18 1 95.94 196 VAL B O 1
ATOM 3528 N N . ARG B 1 197 ? -9.414 -11.031 -5.055 1 92.44 197 ARG B N 1
ATOM 3529 C CA . ARG B 1 197 ? -10.773 -11.445 -5.363 1 92.44 197 ARG B CA 1
ATOM 3530 C C . ARG B 1 197 ? -11 -11.531 -6.867 1 92.44 197 ARG B C 1
ATOM 3532 O O . ARG B 1 197 ? -10.586 -10.633 -7.609 1 92.44 197 ARG B O 1
ATOM 3539 N N . PHE B 1 198 ? -11.539 -12.547 -7.293 1 91.69 198 PHE B N 1
ATOM 3540 C CA . PHE B 1 198 ? -11.844 -12.734 -8.703 1 91.69 198 PHE B CA 1
ATOM 3541 C C . PHE B 1 198 ? -13.07 -13.625 -8.883 1 91.69 198 PHE B C 1
ATOM 3543 O O . PHE B 1 198 ? -13.172 -14.688 -8.266 1 91.69 198 PHE B O 1
ATOM 3550 N N . ASN B 1 199 ? -14.055 -13.07 -9.453 1 76.62 199 ASN B N 1
ATOM 3551 C CA . ASN B 1 199 ? -15.242 -13.82 -9.844 1 76.62 199 ASN B CA 1
ATOM 3552 C C . ASN B 1 199 ? -15.383 -13.891 -11.359 1 76.62 199 ASN B C 1
ATOM 3554 O O . ASN B 1 199 ? -15.586 -12.875 -12.016 1 76.62 199 ASN B O 1
ATOM 3558 N N . SER B 1 200 ? -14.891 -14.992 -11.805 1 55.81 200 SER B N 1
ATOM 3559 C CA . SER B 1 200 ? -15.016 -15.172 -13.25 1 55.81 200 SER B CA 1
ATOM 3560 C C . SER B 1 200 ? -16.469 -15.086 -13.695 1 55.81 200 SER B C 1
ATOM 3562 O O . SER B 1 200 ? -16.75 -14.93 -14.883 1 55.81 200 SER B O 1
ATOM 3564 N N . THR B 1 201 ? -17.328 -15.57 -12.734 1 50.62 201 THR B N 1
ATOM 3565 C CA . THR B 1 201 ? -18.688 -15.68 -13.242 1 50.62 201 THR B CA 1
ATOM 3566 C C . THR B 1 201 ? -19.203 -14.312 -13.703 1 50.62 201 THR B C 1
ATOM 3568 O O . THR B 1 201 ? -19.031 -13.312 -13 1 50.62 201 THR B O 1
ATOM 3571 N N . LYS B 1 202 ? -19.203 -14.195 -15.016 1 39.91 202 LYS B N 1
ATOM 3572 C CA . LYS B 1 202 ? -19.984 -13.117 -15.617 1 39.91 202 LYS B CA 1
ATOM 3573 C C . LYS B 1 202 ? -21.188 -12.758 -14.75 1 39.91 202 LYS B C 1
ATOM 3575 O O . LYS B 1 202 ? -21.969 -13.633 -14.352 1 39.91 202 LYS B O 1
ATOM 3580 N N . SER B 1 203 ? -20.953 -11.766 -13.922 1 36.16 203 SER B N 1
ATOM 3581 C CA . SER B 1 203 ? -22.141 -11.367 -13.164 1 36.16 203 SER B CA 1
ATOM 3582 C C . SER B 1 203 ? -23.422 -11.641 -13.961 1 36.16 203 SER B C 1
ATOM 3584 O O . SER B 1 203 ? -23.562 -11.164 -15.086 1 36.16 203 SER B O 1
ATOM 3586 N N . PRO B 1 204 ? -24.094 -12.734 -13.656 1 29.41 204 PRO B N 1
ATOM 3587 C CA . PRO B 1 204 ? -25.344 -12.828 -14.406 1 29.41 204 PRO B CA 1
ATOM 3588 C C . PRO B 1 204 ? -26.125 -11.508 -14.438 1 29.41 204 PRO B C 1
ATOM 3590 O O . PRO B 1 204 ? -26.297 -10.867 -13.398 1 29.41 204 PRO B O 1
ATOM 3593 N N . THR B 1 205 ? -25.781 -10.75 -15.43 1 30.8 205 THR B N 1
ATOM 3594 C CA . THR B 1 205 ? -26.719 -9.648 -15.656 1 30.8 205 THR B CA 1
ATOM 3595 C C . THR B 1 205 ? -28.156 -10.148 -15.602 1 30.8 205 THR B C 1
ATOM 3597 O O . THR B 1 205 ? -28.531 -11.055 -16.344 1 30.8 205 THR B O 1
ATOM 3600 N N . ILE B 1 206 ? -28.703 -10.148 -14.422 1 29 206 ILE B N 1
ATOM 3601 C CA . ILE B 1 206 ? -30.141 -10.438 -14.414 1 29 206 ILE B CA 1
ATOM 3602 C C . ILE B 1 206 ? -30.891 -9.344 -15.156 1 29 206 ILE B C 1
ATOM 3604 O O . ILE B 1 206 ? -30.828 -8.172 -14.773 1 29 206 ILE B O 1
ATOM 3608 N N . ASN B 1 207 ? -30.938 -9.484 -16.422 1 28.61 207 ASN B N 1
ATOM 3609 C CA . ASN B 1 207 ? -31.844 -8.648 -17.219 1 28.61 207 ASN B CA 1
ATOM 3610 C C . ASN B 1 207 ? -33.281 -8.75 -16.719 1 28.61 207 ASN B C 1
ATOM 3612 O O . ASN B 1 207 ? -33.906 -9.797 -16.844 1 28.61 207 ASN B O 1
ATOM 3616 N N . LEU B 1 208 ? -33.562 -7.938 -15.641 1 29.56 208 LEU B N 1
ATOM 3617 C CA . LEU B 1 208 ? -34.969 -7.84 -15.266 1 29.56 208 LEU B CA 1
ATOM 3618 C C . LEU B 1 208 ? -35.812 -7.277 -16.406 1 29.56 208 LEU B C 1
ATOM 3620 O O . LEU B 1 208 ? -35.781 -6.07 -16.672 1 29.56 208 LEU B O 1
ATOM 3624 N N . THR B 1 209 ? -35.75 -7.848 -17.562 1 27.5 209 THR B N 1
ATOM 3625 C CA . THR B 1 209 ? -36.656 -7.398 -18.609 1 27.5 209 THR B CA 1
ATOM 3626 C C . THR B 1 209 ? -38.062 -7.172 -18.062 1 27.5 209 THR B C 1
ATOM 3628 O O . THR B 1 209 ? -38.656 -6.098 -18.25 1 27.5 209 THR B O 1
ATOM 3631 N N . ASP B 1 210 ? -39.062 -8.109 -18.469 1 27.47 210 ASP B N 1
ATOM 3632 C CA . ASP B 1 210 ? -40.5 -7.906 -18.672 1 27.47 210 ASP B CA 1
ATOM 3633 C C . ASP B 1 210 ? -41.219 -7.566 -17.359 1 27.47 210 ASP B C 1
ATOM 3635 O O . ASP B 1 210 ? -41.594 -6.422 -17.141 1 27.47 210 ASP B O 1
ATOM 3639 N N . ASN B 1 211 ? -42.344 -8.57 -17.047 1 26.64 211 ASN B N 1
ATOM 3640 C CA . ASN B 1 211 ? -43.562 -8.484 -16.234 1 26.64 211 ASN B CA 1
ATOM 3641 C C . ASN B 1 211 ? -43.25 -8.492 -14.742 1 26.64 211 ASN B C 1
ATOM 3643 O O . ASN B 1 211 ? -43.031 -9.555 -14.156 1 26.64 211 ASN B O 1
ATOM 3647 N N . LEU B 1 212 ? -42.594 -7.598 -14.258 1 31.05 212 LEU B N 1
ATOM 3648 C CA . LEU B 1 212 ? -42.375 -7.461 -12.82 1 31.05 212 LEU B CA 1
ATOM 3649 C C . LEU B 1 212 ? -43.656 -7.691 -12.055 1 31.05 212 LEU B C 1
ATOM 3651 O O . LEU B 1 212 ? -43.719 -7.527 -10.836 1 31.05 212 LEU B O 1
ATOM 3655 N N . ASN B 1 213 ? -44.75 -7.707 -12.797 1 28.11 213 ASN B N 1
ATOM 3656 C CA . ASN B 1 213 ? -46 -8 -12.125 1 28.11 213 ASN B CA 1
ATOM 3657 C C . ASN B 1 213 ? -45.938 -9.305 -11.336 1 28.11 213 ASN B C 1
ATOM 3659 O O . ASN B 1 213 ? -46.531 -9.406 -10.258 1 28.11 213 ASN B O 1
ATOM 3663 N N . SER B 1 214 ? -45.875 -10.523 -12.055 1 25.88 214 SER B N 1
ATOM 3664 C CA . SER B 1 214 ? -45.906 -11.828 -11.414 1 25.88 214 SER B CA 1
ATOM 3665 C C . SER B 1 214 ? -44.562 -12.172 -10.773 1 25.88 214 SER B C 1
ATOM 3667 O O . SER B 1 214 ? -43.688 -12.773 -11.406 1 25.88 214 SER B O 1
ATOM 3669 N N . ILE B 1 215 ? -43.812 -11.273 -10.367 1 28.59 215 ILE B N 1
ATOM 3670 C CA . ILE B 1 215 ? -42.625 -11.727 -9.633 1 28.59 215 ILE B CA 1
ATOM 3671 C C . ILE B 1 215 ? -43.031 -12.867 -8.688 1 28.59 215 ILE B C 1
ATOM 3673 O O . ILE B 1 215 ? -43.781 -12.664 -7.73 1 28.59 215 ILE B O 1
ATOM 3677 N N . SER B 1 216 ? -43.406 -14.039 -9.281 1 25.08 216 SER B N 1
ATOM 3678 C CA . SER B 1 216 ? -43.531 -15.273 -8.508 1 25.08 216 SER B CA 1
ATOM 3679 C C . SER B 1 216 ? -42.406 -15.375 -7.465 1 25.08 216 SER B C 1
ATOM 3681 O O . SER B 1 216 ? -41.406 -14.656 -7.535 1 25.08 216 SER B O 1
ATOM 3683 N N . THR B 1 217 ? -42.625 -16.5 -6.602 1 25.42 217 THR B N 1
ATOM 3684 C CA . THR B 1 217 ? -41.844 -17.031 -5.508 1 25.42 217 THR B CA 1
ATOM 3685 C C . THR B 1 217 ? -40.406 -17.25 -5.949 1 25.42 217 THR B C 1
ATOM 3687 O O . THR B 1 217 ? -40.125 -17.922 -6.945 1 25.42 217 THR B O 1
ATOM 3690 N N . ILE B 1 218 ? -39.656 -16.25 -5.992 1 27.75 218 ILE B N 1
ATOM 3691 C CA . ILE B 1 218 ? -38.25 -16.641 -6.102 1 27.75 218 ILE B CA 1
ATOM 3692 C C . ILE B 1 218 ? -38 -17.891 -5.273 1 27.75 218 ILE B C 1
ATOM 3694 O O . ILE B 1 218 ? -38.125 -17.875 -4.047 1 27.75 218 ILE B O 1
ATOM 3698 N N . ASN B 1 219 ? -38.5 -18.891 -5.844 1 24.83 219 ASN B N 1
ATOM 3699 C CA . ASN B 1 219 ? -38.031 -20.172 -5.309 1 24.83 219 ASN B CA 1
ATOM 3700 C C . ASN B 1 219 ? -36.531 -20.234 -5.23 1 24.83 219 ASN B C 1
ATOM 3702 O O . ASN B 1 219 ? -35.844 -20.109 -6.246 1 24.83 219 ASN B O 1
ATOM 3706 N N . SER B 1 220 ? -35.969 -19.609 -4.086 1 26.95 220 SER B N 1
ATOM 3707 C CA . SER B 1 220 ? -34.625 -19.938 -3.619 1 26.95 220 SER B CA 1
ATOM 3708 C C . SER B 1 220 ? -34.281 -21.406 -3.85 1 26.95 220 SER B C 1
ATOM 3710 O O . SER B 1 220 ? -34.188 -22.188 -2.896 1 26.95 220 SER B O 1
ATOM 3712 N N . THR B 1 221 ? -34.781 -22.031 -4.656 1 25.45 221 THR B N 1
ATOM 3713 C CA . THR B 1 221 ? -34.25 -23.406 -4.711 1 25.45 221 THR B CA 1
ATOM 3714 C C . THR B 1 221 ? -32.75 -23.391 -4.688 1 25.45 221 THR B C 1
ATOM 3716 O O . THR B 1 221 ? -32.125 -24.109 -3.883 1 25.45 221 THR B O 1
ATOM 3719 N N . SER B 1 222 ? -31.875 -23.578 -5.789 1 26.38 222 SER B N 1
ATOM 3720 C CA . SER B 1 222 ? -30.469 -23.984 -5.656 1 26.38 222 SER B CA 1
ATOM 3721 C C . SER B 1 222 ? -29.594 -22.812 -5.246 1 26.38 222 SER B C 1
ATOM 3723 O O . SER B 1 222 ? -28.359 -22.891 -5.316 1 26.38 222 SER B O 1
ATOM 3725 N N . ILE B 1 223 ? -29.984 -21.578 -5.211 1 27.7 223 ILE B N 1
ATOM 3726 C CA . ILE B 1 223 ? -29.188 -20.641 -4.43 1 27.7 223 ILE B CA 1
ATOM 3727 C C . ILE B 1 223 ? -29.219 -21.031 -2.953 1 27.7 223 ILE B C 1
ATOM 3729 O O . ILE B 1 223 ? -30.281 -20.953 -2.316 1 27.7 223 ILE B O 1
ATOM 3733 N N . SER B 1 224 ? -28.75 -22.078 -2.531 1 25.62 224 SER B N 1
ATOM 3734 C CA . SER B 1 224 ? -28.625 -22.531 -1.151 1 25.62 224 SER B CA 1
ATOM 3735 C C . SER B 1 224 ? -28.312 -21.375 -0.207 1 25.62 224 SER B C 1
ATOM 3737 O O . SER B 1 224 ? -27.422 -20.578 -0.482 1 25.62 224 SER B O 1
ATOM 3739 N N . THR B 1 225 ? -29.266 -20.688 0.522 1 27.23 225 THR B N 1
ATOM 3740 C CA . THR B 1 225 ? -29.219 -19.734 1.635 1 27.23 225 THR B CA 1
ATOM 3741 C C . THR B 1 225 ? -27.875 -19.812 2.352 1 27.23 225 THR B C 1
ATOM 3743 O O . THR B 1 225 ? -27.5 -18.875 3.057 1 27.23 225 THR B O 1
ATOM 3746 N N . ASN B 1 226 ? -27.344 -21.016 2.498 1 27.17 226 ASN B N 1
ATOM 3747 C CA . ASN B 1 226 ? -26.062 -21.219 3.166 1 27.17 226 ASN B CA 1
ATOM 3748 C C . ASN B 1 226 ? -24.938 -20.406 2.512 1 27.17 226 ASN B C 1
ATOM 3750 O O . ASN B 1 226 ? -24.031 -19.938 3.193 1 27.17 226 ASN B O 1
ATOM 3754 N N . ASN B 1 227 ? -24.812 -20.406 1.206 1 26.2 227 ASN B N 1
ATOM 3755 C CA . ASN B 1 227 ? -23.703 -19.766 0.518 1 26.2 227 ASN B CA 1
ATOM 3756 C C . ASN B 1 227 ? -23.969 -18.297 0.264 1 26.2 227 ASN B C 1
ATOM 3758 O O . ASN B 1 227 ? -23.078 -17.578 -0.22 1 26.2 227 ASN B O 1
ATOM 3762 N N . PHE B 1 228 ? -25.125 -17.734 0.213 1 29.98 228 PHE B N 1
ATOM 3763 C CA . PHE B 1 228 ? -25.453 -16.344 -0.125 1 29.98 228 PHE B CA 1
ATOM 3764 C C . PHE B 1 228 ? -25.172 -15.422 1.049 1 29.98 228 PHE B C 1
ATOM 3766 O O . PHE B 1 228 ? -25.094 -14.203 0.881 1 29.98 228 PHE B O 1
ATOM 3773 N N . THR B 1 229 ? -25.469 -15.781 2.277 1 28.89 229 THR B N 1
ATOM 3774 C CA . THR B 1 229 ? -25.266 -14.891 3.412 1 28.89 229 THR B CA 1
ATOM 3775 C C . THR B 1 229 ? -24.078 -13.969 3.18 1 28.89 229 THR B C 1
ATOM 3777 O O . THR B 1 229 ? -24.125 -12.789 3.545 1 28.89 229 THR B O 1
ATOM 3780 N N . ASN B 1 230 ? -23.016 -14.547 2.812 1 28.45 230 ASN B N 1
ATOM 3781 C CA . ASN B 1 230 ? -21.766 -13.836 3.02 1 28.45 230 ASN B CA 1
ATOM 3782 C C . ASN B 1 230 ? -21.531 -12.789 1.938 1 28.45 230 ASN B C 1
ATOM 3784 O O . ASN B 1 230 ? -20.844 -11.789 2.176 1 28.45 230 ASN B O 1
ATOM 3788 N N . ASN B 1 231 ? -21.797 -13.062 0.604 1 28.31 231 ASN B N 1
ATOM 3789 C CA . ASN B 1 231 ? -21.172 -12.297 -0.465 1 28.31 231 ASN B CA 1
ATOM 3790 C C . ASN B 1 231 ? -22.141 -11.305 -1.093 1 28.31 231 ASN B C 1
ATOM 3792 O O . ASN B 1 231 ? -21.891 -10.812 -2.199 1 28.31 231 ASN B O 1
ATOM 3796 N N . LEU B 1 232 ? -23.438 -11.242 -0.798 1 31.97 232 LEU B N 1
ATOM 3797 C CA . LEU B 1 232 ? -24.25 -10.266 -1.525 1 31.97 232 LEU B CA 1
ATOM 3798 C C . LEU B 1 232 ? -24.078 -8.875 -0.932 1 31.97 232 LEU B C 1
ATOM 3800 O O . LEU B 1 232 ? -24.828 -8.477 -0.038 1 31.97 232 LEU B O 1
ATOM 3804 N N . THR B 1 233 ? -23.031 -8.383 -0.658 1 30.25 233 THR B N 1
ATOM 3805 C CA . THR B 1 233 ? -22.875 -7.074 -0.03 1 30.25 233 THR B CA 1
ATOM 3806 C C . THR B 1 233 ? -23.453 -5.977 -0.917 1 30.25 233 THR B C 1
ATOM 3808 O O . THR B 1 233 ? -23.953 -4.965 -0.417 1 30.25 233 THR B O 1
ATOM 3811 N N . ASN B 1 234 ? -23.297 -6.098 -2.324 1 29.02 234 ASN B N 1
ATOM 3812 C CA . ASN B 1 234 ? -23.766 -5.004 -3.166 1 29.02 234 ASN B CA 1
ATOM 3813 C C . ASN B 1 234 ? -24.766 -5.488 -4.207 1 29.02 234 ASN B C 1
ATOM 3815 O O . ASN B 1 234 ? -24.469 -6.387 -4.996 1 29.02 234 ASN B O 1
ATOM 3819 N N . ILE B 1 235 ? -26.094 -5.465 -3.865 1 33.53 235 ILE B N 1
ATOM 3820 C CA . ILE B 1 235 ? -27.109 -5.766 -4.863 1 33.53 235 ILE B CA 1
ATOM 3821 C C . ILE B 1 235 ? -27.5 -4.488 -5.605 1 33.53 235 ILE B C 1
ATOM 3823 O O . ILE B 1 235 ? -27.859 -3.488 -4.98 1 33.53 235 ILE B O 1
ATOM 3827 N N . SER B 1 236 ? -26.906 -4.25 -6.773 1 31.09 236 SER B N 1
ATOM 3828 C CA . SER B 1 236 ? -27.359 -3.191 -7.672 1 31.09 236 SER B CA 1
ATOM 3829 C C . SER B 1 236 ? -28.594 -3.627 -8.453 1 31.09 236 SER B C 1
ATOM 3831 O O . SER B 1 236 ? -28.609 -4.695 -9.07 1 31.09 236 SER B O 1
ATOM 3833 N N . LEU B 1 237 ? -29.766 -3.164 -8.023 1 32.19 237 LEU B N 1
ATOM 3834 C CA . LEU B 1 237 ? -31.016 -3.418 -8.742 1 32.19 237 LEU B CA 1
ATOM 3835 C C . LEU B 1 237 ? -31.281 -2.334 -9.781 1 32.19 237 LEU B C 1
ATOM 3837 O O . LEU B 1 237 ? -31.125 -1.144 -9.492 1 32.19 237 LEU B O 1
ATOM 3841 N N . ASN B 1 238 ? -30.984 -2.59 -10.953 1 29.44 238 ASN B N 1
ATOM 3842 C CA . ASN B 1 238 ? -31.406 -1.708 -12.039 1 29.44 238 ASN B CA 1
ATOM 3843 C C . ASN B 1 238 ? -32.906 -1.777 -12.273 1 29.44 238 ASN B C 1
ATOM 3845 O O . ASN B 1 238 ? -33.438 -2.84 -12.602 1 29.44 238 ASN B O 1
ATOM 3849 N N . ASN B 1 239 ? -33.562 -0.802 -11.727 1 30.78 239 ASN B N 1
ATOM 3850 C CA . ASN B 1 239 ? -35 -0.636 -11.945 1 30.78 239 ASN B CA 1
ATOM 3851 C C . ASN B 1 239 ? -35.312 -0.232 -13.391 1 30.78 239 ASN B C 1
ATOM 3853 O O . ASN B 1 239 ? -35.219 0.949 -13.734 1 30.78 239 ASN B O 1
ATOM 3857 N N . THR B 1 240 ? -34.969 -1 -14.289 1 30.16 240 THR B N 1
ATOM 3858 C CA . THR B 1 240 ? -35.344 -0.663 -15.656 1 30.16 240 THR B CA 1
ATOM 3859 C C . THR B 1 240 ? -36.875 -0.57 -15.797 1 30.16 240 THR B C 1
ATOM 3861 O O . THR B 1 240 ? -37.375 -0.04 -16.781 1 30.16 240 THR B O 1
ATOM 3864 N N . ALA B 1 241 ? -37.688 -1.425 -15.133 1 33.06 241 ALA B N 1
ATOM 3865 C CA . ALA B 1 241 ? -39.094 -1.486 -15.453 1 33.06 241 ALA B CA 1
ATOM 3866 C C . ALA B 1 241 ? -39.875 -0.361 -14.758 1 33.06 241 ALA B C 1
ATOM 3868 O O . ALA B 1 241 ? -41.094 -0.292 -14.844 1 33.06 241 ALA B O 1
ATOM 3869 N N . SER B 1 242 ? -39.375 0.842 -14.688 1 32.94 242 SER B N 1
ATOM 3870 C CA . SER B 1 242 ? -40.125 1.99 -14.18 1 32.94 242 SER B CA 1
ATOM 3871 C C . SER B 1 242 ? -40.844 1.645 -12.891 1 32.94 242 SER B C 1
ATOM 3873 O O . SER B 1 242 ? -42 2.07 -12.688 1 32.94 242 SER B O 1
ATOM 3875 N N . ILE B 1 243 ? -40.594 0.565 -12.305 1 34.97 243 ILE B N 1
ATOM 3876 C CA . ILE B 1 243 ? -41.25 0.274 -11.047 1 34.97 243 ILE B CA 1
ATOM 3877 C C . ILE B 1 243 ? -40.844 1.308 -10 1 34.97 243 ILE B C 1
ATOM 3879 O O . ILE B 1 243 ? -39.688 1.637 -9.859 1 34.97 243 ILE B O 1
ATOM 3883 N N . PRO B 1 244 ? -41.781 2.049 -9.57 1 34.12 244 PRO B N 1
ATOM 3884 C CA . PRO B 1 244 ? -41.5 3.061 -8.547 1 34.12 244 PRO B CA 1
ATOM 3885 C C . PRO B 1 244 ? -40.625 2.535 -7.418 1 34.12 244 PRO B C 1
ATOM 3887 O O . PRO B 1 244 ? -40.719 1.358 -7.055 1 34.12 244 PRO B O 1
ATOM 3890 N N . ALA B 1 245 ? -39.562 3.16 -7.133 1 36.03 245 ALA B N 1
ATOM 3891 C CA . ALA B 1 245 ? -38.531 2.824 -6.156 1 36.03 245 ALA B CA 1
ATOM 3892 C C . ALA B 1 245 ? -39.156 2.238 -4.887 1 36.03 245 ALA B C 1
ATOM 3894 O O . ALA B 1 245 ? -38.594 1.312 -4.293 1 36.03 245 ALA B O 1
ATOM 3895 N N . ASN B 1 246 ? -40.312 2.66 -4.594 1 35.81 246 ASN B N 1
ATOM 3896 C CA . ASN B 1 246 ? -41.031 2.195 -3.398 1 35.81 246 ASN B CA 1
ATOM 3897 C C . ASN B 1 246 ? -41.438 0.731 -3.525 1 35.81 246 ASN B C 1
ATOM 3899 O O . ASN B 1 246 ? -41.438 -0.009 -2.541 1 35.81 246 ASN B O 1
ATOM 3903 N N . ASN B 1 247 ? -41.812 0.364 -4.621 1 38.5 247 ASN B N 1
ATOM 3904 C CA . ASN B 1 247 ? -42.312 -1.002 -4.82 1 38.5 247 ASN B CA 1
ATOM 3905 C C . ASN B 1 247 ? -41.156 -1.991 -4.895 1 38.5 247 ASN B C 1
ATOM 3907 O O . ASN B 1 247 ? -41.25 -3.133 -4.445 1 38.5 247 ASN B O 1
ATOM 3911 N N . LEU B 1 248 ? -40.062 -1.552 -5.328 1 38.5 248 LEU B N 1
ATOM 3912 C CA . LEU B 1 248 ? -38.906 -2.436 -5.438 1 38.5 248 LEU B CA 1
ATOM 3913 C C . LEU B 1 248 ? -38.344 -2.764 -4.059 1 38.5 248 LEU B C 1
ATOM 3915 O O . LEU B 1 248 ? -38 -3.918 -3.777 1 38.5 248 LEU B O 1
ATOM 3919 N N . THR B 1 249 ? -38.219 -1.75 -3.277 1 37.41 249 THR B N 1
ATOM 3920 C CA . THR B 1 249 ? -37.719 -1.98 -1.926 1 37.41 249 THR B CA 1
ATOM 3921 C C . THR B 1 249 ? -38.688 -2.854 -1.132 1 37.41 249 THR B C 1
ATOM 3923 O O . THR B 1 249 ? -38.281 -3.764 -0.416 1 37.41 249 THR B O 1
ATOM 3926 N N . ASP B 1 250 ? -39.906 -2.613 -1.263 1 37.59 250 ASP B N 1
ATOM 3927 C CA . ASP B 1 250 ? -40.906 -3.426 -0.569 1 37.59 250 ASP B CA 1
ATOM 3928 C C . ASP B 1 250 ? -40.875 -4.867 -1.074 1 37.59 250 ASP B C 1
ATOM 3930 O O . ASP B 1 250 ? -40.938 -5.809 -0.282 1 37.59 250 ASP B O 1
ATOM 3934 N N . ASN B 1 251 ? -40.781 -5.059 -2.33 1 37.62 251 ASN B N 1
ATOM 3935 C CA . ASN B 1 251 ? -40.781 -6.406 -2.891 1 37.62 251 ASN B CA 1
ATOM 3936 C C . ASN B 1 251 ? -39.5 -7.152 -2.602 1 37.62 251 ASN B C 1
ATOM 3938 O O . ASN B 1 251 ? -39.5 -8.359 -2.357 1 37.62 251 ASN B O 1
ATOM 3942 N N . LEU B 1 252 ? -38.375 -6.5 -2.604 1 38.81 252 LEU B N 1
ATOM 3943 C CA . LEU B 1 252 ? -37.125 -7.16 -2.227 1 38.81 252 LEU B CA 1
ATOM 3944 C C . LEU B 1 252 ? -37.156 -7.52 -0.746 1 38.81 252 LEU B C 1
ATOM 3946 O O . LEU B 1 252 ? -36.75 -8.625 -0.37 1 38.81 252 LEU B O 1
ATOM 3950 N N . SER B 1 253 ? -37.5 -6.582 0.14 1 37.72 253 SER B N 1
ATOM 3951 C CA . SER B 1 253 ? -37.562 -6.898 1.562 1 37.72 253 SER B CA 1
ATOM 3952 C C . SER B 1 253 ? -38.594 -8.008 1.828 1 37.72 253 SER B C 1
ATOM 3954 O O . SER B 1 253 ? -38.344 -8.875 2.668 1 37.72 253 SER B O 1
ATOM 3956 N N . ASN B 1 254 ? -39.625 -7.895 1.2 1 37.06 254 ASN B N 1
ATOM 3957 C CA . ASN B 1 254 ? -40.656 -8.898 1.451 1 37.06 254 ASN B CA 1
ATOM 3958 C C . ASN B 1 254 ? -40.281 -10.25 0.858 1 37.06 254 ASN B C 1
ATOM 3960 O O . ASN B 1 254 ? -40.656 -11.297 1.396 1 37.06 254 ASN B O 1
ATOM 3964 N N . ASN B 1 255 ? -39.625 -10.234 -0.225 1 35.44 255 ASN B N 1
ATOM 3965 C CA . ASN B 1 255 ? -39.375 -11.523 -0.878 1 35.44 255 ASN B CA 1
ATOM 3966 C C . ASN B 1 255 ? -37.969 -12.031 -0.638 1 35.44 255 ASN B C 1
ATOM 3968 O O . ASN B 1 255 ? -37.656 -13.172 -0.974 1 35.44 255 ASN B O 1
ATOM 3972 N N . LEU B 1 256 ? -36.969 -11.188 -0.318 1 32.56 256 LEU B N 1
ATOM 3973 C CA . LEU B 1 256 ? -35.625 -11.633 0.098 1 32.56 256 LEU B CA 1
ATOM 3974 C C . LEU B 1 256 ? -35.438 -11.422 1.596 1 32.56 256 LEU B C 1
ATOM 3976 O O . LEU B 1 256 ? -34.781 -10.461 2.012 1 32.56 256 LEU B O 1
ATOM 3980 N N . PRO B 1 257 ? -36.031 -12.141 2.406 1 30.75 257 PRO B N 1
ATOM 3981 C CA . PRO B 1 257 ? -35.719 -12.156 3.838 1 30.75 257 PRO B CA 1
ATOM 3982 C C . PRO B 1 257 ? -34.281 -12.625 4.133 1 30.75 257 PRO B C 1
ATOM 3984 O O . PRO B 1 257 ? -33.781 -13.508 3.438 1 30.75 257 PRO B O 1
ATOM 3987 N N . GLY B 1 258 ? -33.562 -11.703 4.801 1 31.73 258 GLY B N 1
ATOM 3988 C CA . GLY B 1 258 ? -32.25 -12.039 5.289 1 31.73 258 GLY B CA 1
ATOM 3989 C C . GLY B 1 258 ? -31.125 -11.445 4.449 1 31.73 258 GLY B C 1
ATOM 3990 O O . GLY B 1 258 ? -29.938 -11.68 4.715 1 31.73 258 GLY B O 1
ATOM 3991 N N . ILE B 1 259 ? -31.453 -11.234 3.211 1 31.39 259 ILE B N 1
ATOM 3992 C CA . ILE B 1 259 ? -30.328 -10.703 2.455 1 31.39 259 ILE B CA 1
ATOM 3993 C C . ILE B 1 259 ? -30.031 -9.273 2.91 1 31.39 259 ILE B C 1
ATOM 3995 O O . ILE B 1 259 ? -30.891 -8.398 2.836 1 31.39 259 ILE B O 1
ATOM 3999 N N . SER B 1 260 ? -29.141 -9.086 3.855 1 30.72 260 SER B N 1
ATOM 4000 C CA . SER B 1 260 ? -28.516 -7.809 4.203 1 30.72 260 SER B CA 1
ATOM 4001 C C . SER B 1 260 ? -27.656 -7.281 3.061 1 30.72 260 SER B C 1
ATOM 4003 O O . SER B 1 260 ? -26.469 -7.594 2.979 1 30.72 260 SER B O 1
ATOM 4005 N N . ALA B 1 261 ? -28.141 -7.539 1.654 1 31.86 261 ALA B N 1
ATOM 4006 C CA . ALA B 1 261 ? -27.297 -7.047 0.569 1 31.86 261 ALA B CA 1
ATOM 4007 C C . ALA B 1 261 ? -27.547 -5.562 0.311 1 31.86 261 ALA B C 1
ATOM 4009 O O . ALA B 1 261 ? -28.641 -5.051 0.581 1 31.86 261 ALA B O 1
ATOM 4010 N N . ASN B 1 262 ? -26.484 -4.762 0.229 1 31.3 262 ASN B N 1
ATOM 4011 C CA . ASN B 1 262 ? -26.562 -3.424 -0.351 1 31.3 262 ASN B CA 1
ATOM 4012 C C . ASN B 1 262 ? -27.188 -3.451 -1.744 1 31.3 262 ASN B C 1
ATOM 4014 O O . ASN B 1 262 ? -26.703 -4.148 -2.633 1 31.3 262 ASN B O 1
ATOM 4018 N N . ILE B 1 263 ? -28.484 -3.207 -1.833 1 32.5 263 ILE B N 1
ATOM 4019 C CA . ILE B 1 263 ? -29.188 -3.164 -3.113 1 32.5 263 ILE B CA 1
ATOM 4020 C C . ILE B 1 263 ? -29.109 -1.758 -3.699 1 32.5 263 ILE B C 1
ATOM 4022 O O . ILE B 1 263 ? -29.453 -0.778 -3.033 1 32.5 263 ILE B O 1
ATOM 4026 N N . SER B 1 264 ? -28.188 -1.46 -4.609 1 30.52 264 SER B N 1
ATOM 4027 C CA . SER B 1 264 ? -28.125 -0.201 -5.348 1 30.52 264 SER B CA 1
ATOM 4028 C C . SER B 1 264 ? -29.031 -0.232 -6.57 1 30.52 264 SER B C 1
ATOM 4030 O O . SER B 1 264 ? -29.156 -1.265 -7.234 1 30.52 264 SER B O 1
ATOM 4032 N N . PHE B 1 265 ? -30.047 0.734 -6.594 1 28.75 265 PHE B N 1
ATOM 4033 C CA . PHE B 1 265 ? -30.984 0.87 -7.699 1 28.75 265 PHE B CA 1
ATOM 4034 C C . PHE B 1 265 ? -30.484 1.905 -8.703 1 28.75 265 PHE B C 1
ATOM 4036 O O . PHE B 1 265 ? -29.984 2.963 -8.312 1 28.75 265 PHE B O 1
ATOM 4043 N N . SER B 1 266 ? -29.906 1.559 -9.82 1 27.61 266 SER B N 1
ATOM 4044 C CA . SER B 1 266 ? -29.672 2.525 -10.891 1 27.61 266 SER B CA 1
ATOM 4045 C C . SER B 1 266 ? -30.922 2.684 -11.766 1 27.61 266 SER B C 1
ATOM 4047 O O . SER B 1 266 ? -31.578 1.7 -12.086 1 27.61 266 SER B O 1
ATOM 4049 N N . ASN B 1 267 ? -31.656 3.797 -11.516 1 26.02 267 ASN B N 1
ATOM 4050 C CA . ASN B 1 267 ? -32.781 4.148 -12.375 1 26.02 267 ASN B CA 1
ATOM 4051 C C . ASN B 1 267 ? -32.312 4.52 -13.781 1 26.02 267 ASN B C 1
ATOM 4053 O O . ASN B 1 267 ? -31.5 5.422 -13.953 1 26.02 267 ASN B O 1
ATOM 4057 N N . SER B 1 268 ? -32.062 3.592 -14.617 1 26.67 268 SER B N 1
ATOM 4058 C CA . SER B 1 268 ? -31.953 4.051 -16 1 26.67 268 SER B CA 1
ATOM 4059 C C . SER B 1 268 ? -33.281 4.582 -16.5 1 26.67 268 SER B C 1
ATOM 4061 O O . SER B 1 268 ? -34.281 3.84 -16.578 1 26.67 268 SER B O 1
ATOM 4063 N N . ILE B 1 269 ? -33.656 5.828 -16.078 1 23.39 269 ILE B N 1
ATOM 4064 C CA . ILE B 1 269 ? -34.75 6.461 -16.781 1 23.39 269 ILE B CA 1
ATOM 4065 C C . ILE B 1 269 ? -34.469 6.52 -18.281 1 23.39 269 ILE B C 1
ATOM 4067 O O . ILE B 1 269 ? -33.438 7.055 -18.688 1 23.39 269 ILE B O 1
ATOM 4071 N N . ASN B 1 270 ? -34.938 5.59 -19.062 1 23.23 270 ASN B N 1
ATOM 4072 C CA . ASN B 1 270 ? -35.156 6.02 -20.438 1 23.23 270 ASN B CA 1
ATOM 4073 C C . ASN B 1 270 ? -36.219 7.102 -20.5 1 23.23 270 ASN B C 1
ATOM 4075 O O . ASN B 1 270 ? -37.281 7.004 -19.844 1 23.23 270 ASN B O 1
#

Organism: Phakopsora pachyrhizi (NCBI:txid170000)

Nearest PDB structures (foldseek):
  6w5v-assembly1_D  TM=5.270E-01  e=3.933E-03  Homo sapiens
  2wli-assembly1_B  TM=4.860E-01  e=2.191E-02  Paramagnetospirillum magnetotacticum
  3utz-assembly4_E  TM=4.267E-01  e=9.079E-02  Mus musculus
  3zk4-assembly1_B  TM=3.517E-01  e=8.064E-02  Lupinus luteus
  1fie-assembly1_B  TM=3.314E-01  e=5.367E-01  Homo sapiens